Protein AF-A0A1A9VJR0-F1 (afdb_monomer)

Mean predicted aligned error: 15.98 Å

Foldseek 3Di:
DDQLPPLQLAQWFCPAPPDNIDRSNVVSVVVVVVCVVVPHDDDPWDFQAKDADDDPDPAGIWTDTPPDIDGHNFAEAAQAWAQDDPPAPQLVVCRNAQEEQDLPGCLQVQAQFEEEEEAAEQQSLVSQLSSLVGYQAYEYEYLAPHGPYDPVSVVVQVPDPRYHYHHNKDWRHFDFDVVVTFTQWTWIDRPDTDIDGGRHYHYRHAIQQPQVNCVVVWDADPSQAFDDDPPAQDTPDQSYGYAANSRDRDPRDPNRRVVNVVRRVVSNVVSVVVVVPPVVLCVDPVSVVVVVVVDDDDPVRVVVVVVVVVVVVVVVVVVVVVLVVLLVVLVPDAQQQLQCLQQLQDSVLSSVCCVQCPDLVVDPALVVVLVQCQLDWDWDDDPPDIDTHHGRNHGDPVNNVSLLNSLVRNLVPAQVLVQQLVVVCVPPNNVNSSSVSSSVVSNVSSCSRVVVDNDDHDPHDDDDDPPDD

Organism: Glossina austeni (NCBI:txid7395)

pLDDT: mean 89.17, std 10.83, range [34.12, 98.5]

Radius of gyration: 36.42 Å; Cα contacts (8 Å, |Δi|>4): 749; chains: 1; b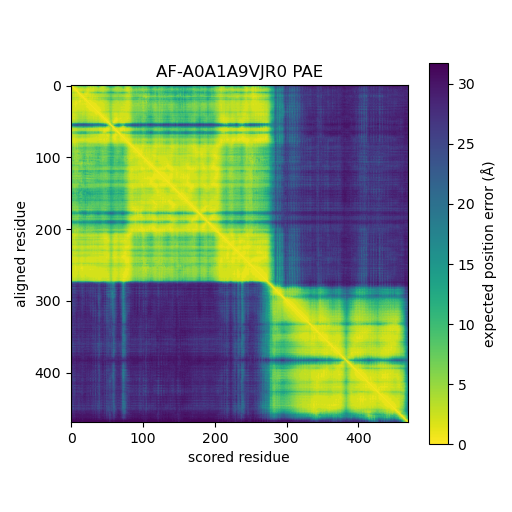ounding box: 78×59×103 Å

Solvent-accessible surface area (backbone atoms only — not comparable to full-atom values): 25922 Å² total; per-residue (Å²): 137,62,91,64,50,80,41,55,72,39,64,78,39,60,83,45,89,94,45,78,61,42,42,22,47,58,55,37,49,54,51,50,53,50,42,44,74,76,67,50,85,85,74,100,75,58,78,63,38,69,46,78,53,76,82,92,56,97,41,44,29,39,38,38,40,85,86,60,74,43,74,33,69,59,46,78,46,64,69,21,51,43,76,44,73,94,80,45,70,45,51,65,72,32,51,71,28,35,32,44,72,45,53,91,76,53,30,74,79,39,56,70,29,38,33,35,31,38,32,41,39,53,62,24,50,53,39,47,56,57,36,54,79,32,24,57,32,31,38,39,33,18,70,42,91,69,69,74,32,55,67,72,57,50,56,56,45,76,70,34,90,44,51,45,78,42,60,42,24,43,79,75,43,55,37,61,48,78,86,73,58,31,35,51,24,33,33,34,32,60,95,59,79,46,80,43,81,21,51,29,39,34,40,28,69,50,66,44,36,61,37,78,59,40,67,89,69,46,52,56,48,98,76,44,31,40,46,52,47,90,97,56,26,46,37,80,35,91,58,36,28,40,17,26,37,22,48,36,89,80,77,73,41,72,60,58,25,52,50,34,42,54,48,28,52,55,55,48,49,54,52,48,59,68,57,73,68,48,79,67,42,70,74,38,72,70,38,38,55,50,60,57,72,76,51,95,68,53,74,67,58,48,56,52,49,52,54,52,51,53,52,51,51,55,51,50,53,51,49,54,54,51,51,51,53,51,46,61,58,35,62,71,53,87,48,32,71,32,42,44,44,36,72,40,37,48,68,70,50,23,34,43,44,49,70,66,61,59,62,62,79,82,42,92,47,47,66,55,51,34,47,48,41,10,67,37,66,34,73,48,71,56,104,88,48,79,46,82,56,62,58,58,64,38,62,52,66,66,46,37,50,47,44,50,53,28,39,62,46,18,36,76,71,28,39,57,52,30,52,52,27,54,56,39,23,78,78,60,36,64,77,54,13,53,50,55,41,31,47,54,50,44,38,52,52,42,53,31,49,71,67,71,35,78,50,77,78,64,95,72,56,79,88,81,73,91,78,87,128

Sequence (469 aa):
MQPGGQLTITTDVENYPGFISIQGPELMAQKKLHAEKVGAKIIDDEIKSVAQLEGSNEYGFKSFSNTNDYYSDAIIIASGAQAKWLGLESEKEFQGYGVSACATCDGAFFRNKVVAVVGGGNTAVEEAIFLTRFAKEVILIHRRDKLRAEKVMQDRLFKNDKIKVMWNHTVEQILGEENPKKVTGIIVKSTEAQELEVDGVFIAIGHAPNTGIFKGFVEMDQQGYIITKPGTTLTSRAGVFAAGDVQDKVYRQAVVAAGTGCMAALDAEKFLESSEIKKEVLTTKSGFERSLGKHDWSYLERVEIEVISSNLEVIRESLKKLEKEIIAFAKQPPGFNNLISIKGIGAISAAIFVATIGDINDFSNPEKLTAYFGVVLRVSQSNQQCTIGRITKRGSKIGRTSLVQCTWIAIRYSPYLKSFYEHVKKKRGSAKAIIATARKFLTTIFYTLKNNWVFKDFTKFEFFTGQQS

Secondary structure (DSSP, 8-state):
--TTGGGGG-SEE-SSTT-SSEEHHHHHHHHHHHHHHTTPPP----EEEEEE--SS-S-SEEEEESS--EEES-EEE---EEE-----HHHHHTBTTTEES-HHHHGGGGTT-EEEEE--SHHHHHHHHHHTTT-SEEEEEESSSS--S-HHHHHHHHT-TTEEEEET-EEEEEEEEETTEEEEEEEEESSSEEEEE-SEEEE-S-EEES-GGGBTTB-B-TTSPBP--TTS-B-SSTTEEE-GGGT-SS---HHHHHHHHHHHHHHHHHHHHHHHT-TTGGGSHHHHHHHHHTS---HHHHHHHHHHHHHHHHHHHHHHHHHHHHHHHHTSSTTHHHHHTSTT--HHHHHHHHHHH--GGG-SSHHHHHHHTT-SEEEEEETTEEEEEEE---S-HHHHHHHHHHHHHHHHH-HHHHHHHHHHHHHH-HHHHHHHHHHHHHHHHHHHHHTT------S----------

Nearest PDB structures (foldseek):
  5uth-assembly1_A  TM=9.578E-01  e=3.878E-31  Mycolicibacterium smegmatis MC2 155
  2a87-assembly1_B  TM=9.539E-01  e=6.051E-31  Mycobacterium tuberculosis
  2q7v-assembly1_B  TM=9.498E-01  e=6.463E-29  Deinococcus radiodurans
  5uwy-assembly1_A-2  TM=9.362E-01  e=1.455E-27  Streptococcus pyogenes
  5mh4-assembly1_A  TM=6.179E-01  e=6.904E-27  Lactococcus cremoris

Structure (mmCIF, N/CA/C/O backbone):
data_AF-A0A1A9VJR0-F1
#
_entry.id   AF-A0A1A9VJR0-F1
#
loop_
_atom_site.group_PDB
_atom_site.id
_atom_site.type_symbol
_atom_site.label_atom_id
_atom_site.label_alt_id
_atom_site.label_comp_id
_atom_site.label_asym_id
_atom_site.label_entity_id
_atom_site.label_seq_id
_atom_site.pdbx_PDB_ins_code
_atom_site.Cartn_x
_atom_site.Cartn_y
_atom_site.Cartn_z
_atom_site.occupancy
_atom_site.B_iso_or_equiv
_atom_site.auth_seq_id
_atom_site.auth_comp_id
_atom_site.auth_asym_id
_atom_site.auth_atom_id
_atom_site.pdbx_PDB_model_num
ATOM 1 N N . MET A 1 1 ? -0.475 13.822 16.208 1.00 59.06 1 MET A N 1
ATOM 2 C CA . MET A 1 1 ? -0.372 12.352 16.067 1.00 59.06 1 MET A CA 1
ATOM 3 C C . MET A 1 1 ? 0.689 11.893 17.057 1.00 59.06 1 MET A C 1
ATOM 5 O O . MET A 1 1 ? 1.699 12.575 17.143 1.00 59.06 1 MET A O 1
ATOM 9 N N . GLN A 1 2 ? 0.444 10.860 17.864 1.00 70.06 2 GLN A N 1
ATOM 10 C CA . GLN A 1 2 ? 1.443 10.370 18.826 1.00 70.06 2 GLN A CA 1
ATOM 11 C C . GLN A 1 2 ? 2.246 9.214 18.203 1.00 70.06 2 GLN A C 1
ATOM 13 O O . GLN A 1 2 ? 1.632 8.351 17.560 1.00 70.06 2 GLN A O 1
ATOM 18 N N . PRO A 1 3 ? 3.585 9.175 18.359 1.00 81.62 3 PRO A N 1
ATOM 19 C CA . PRO A 1 3 ? 4.387 8.012 17.984 1.00 81.62 3 PRO A CA 1
ATOM 20 C C . PRO A 1 3 ? 3.849 6.747 18.663 1.00 81.62 3 PRO A C 1
ATOM 22 O O . PRO A 1 3 ? 3.570 6.767 19.856 1.00 81.62 3 PRO A O 1
ATOM 25 N N . GLY A 1 4 ? 3.675 5.660 17.907 1.00 86.25 4 GLY A N 1
ATOM 26 C CA . GLY A 1 4 ? 3.050 4.419 18.393 1.00 86.25 4 GLY A CA 1
ATOM 27 C C . GLY A 1 4 ? 1.563 4.262 18.040 1.00 86.25 4 GLY A C 1
ATOM 28 O O . GLY A 1 4 ? 1.028 3.162 18.130 1.00 86.25 4 GLY A O 1
ATOM 29 N N . GLY A 1 5 ? 0.895 5.308 17.545 1.00 90.75 5 GLY A N 1
ATOM 30 C CA . GLY A 1 5 ? -0.475 5.197 17.031 1.00 90.75 5 GLY A CA 1
ATOM 31 C C . GLY A 1 5 ? -1.532 4.981 18.121 1.00 90.75 5 GLY A C 1
ATOM 32 O O . GLY A 1 5 ? -1.326 5.328 19.273 1.00 90.75 5 GLY A O 1
ATOM 33 N N . GLN A 1 6 ? -2.700 4.440 17.757 1.00 88.88 6 GLN A N 1
ATOM 34 C CA . GLN A 1 6 ? -3.852 4.365 18.672 1.00 88.88 6 GLN A CA 1
ATOM 35 C C . GLN A 1 6 ? -3.645 3.463 19.896 1.00 88.88 6 GLN A C 1
ATOM 37 O O . GLN A 1 6 ? -4.327 3.639 20.898 1.00 88.88 6 GLN A O 1
ATOM 42 N N . LEU A 1 7 ? -2.727 2.498 19.848 1.00 89.81 7 LEU A N 1
ATOM 43 C CA . LEU A 1 7 ? -2.494 1.625 20.998 1.00 89.81 7 LEU A CA 1
ATOM 44 C C . LEU A 1 7 ? -1.832 2.361 22.172 1.00 89.81 7 LEU A C 1
ATOM 46 O O . LEU A 1 7 ? -1.848 1.857 23.283 1.00 89.81 7 LEU A O 1
ATOM 50 N N . THR A 1 8 ? -1.290 3.568 21.990 1.00 87.94 8 THR A N 1
ATOM 51 C CA . THR A 1 8 ? -0.680 4.309 23.109 1.00 87.94 8 THR A CA 1
ATOM 52 C C . THR A 1 8 ? -1.693 4.849 24.115 1.00 87.94 8 THR A C 1
ATOM 54 O O . THR A 1 8 ? -1.305 5.257 25.204 1.00 87.94 8 THR A O 1
ATOM 57 N N . ILE A 1 9 ? -2.978 4.865 23.762 1.00 82.25 9 ILE A N 1
ATOM 58 C CA . ILE A 1 9 ? -4.063 5.342 24.629 1.00 82.25 9 ILE A CA 1
ATOM 59 C C . ILE A 1 9 ? -4.926 4.200 25.176 1.00 82.25 9 ILE A C 1
ATOM 61 O O . ILE A 1 9 ? -5.888 4.468 25.889 1.00 82.25 9 ILE A O 1
ATOM 65 N N . THR A 1 10 ? -4.614 2.943 24.835 1.00 80.56 10 THR A N 1
ATOM 66 C CA . THR A 1 10 ? -5.308 1.780 25.398 1.00 80.56 10 THR A CA 1
ATOM 67 C C . THR A 1 10 ? -4.522 1.217 26.573 1.00 80.56 10 THR A C 1
ATOM 69 O O . THR A 1 10 ? -3.295 1.104 26.516 1.00 80.56 10 THR A O 1
ATOM 72 N N . THR A 1 11 ? -5.233 0.891 27.646 1.00 76.00 11 THR A N 1
ATOM 73 C CA . THR A 1 11 ? -4.649 0.324 28.858 1.00 76.00 11 THR A CA 1
ATOM 74 C C . THR A 1 11 ? -4.348 -1.152 28.659 1.00 76.00 11 THR A C 1
ATOM 76 O O . THR A 1 11 ? -3.207 -1.533 28.853 1.00 76.00 11 THR A O 1
ATOM 79 N N . ASP A 1 12 ? -5.288 -1.979 28.202 1.00 80.19 12 ASP A N 1
ATOM 80 C CA . ASP A 1 12 ? -5.072 -3.428 28.094 1.00 80.19 12 ASP A CA 1
ATOM 81 C C . ASP A 1 12 ? -5.318 -3.977 26.681 1.00 80.19 12 ASP A C 1
ATOM 83 O O . ASP A 1 12 ? -6.296 -3.634 26.019 1.00 80.19 12 ASP A O 1
ATOM 87 N N . VAL A 1 13 ? -4.414 -4.842 26.214 1.00 87.00 13 VAL A N 1
ATOM 88 C CA . VAL A 1 13 ? -4.474 -5.513 24.911 1.00 87.00 13 VAL A CA 1
ATOM 89 C C . VAL A 1 13 ? -4.378 -7.022 25.113 1.00 87.00 13 VAL A C 1
ATOM 91 O O . VAL A 1 13 ? -3.292 -7.581 25.260 1.00 87.00 13 VAL A O 1
ATOM 94 N N . GLU A 1 14 ? -5.520 -7.702 25.036 1.00 86.94 14 GLU A N 1
ATOM 95 C CA . GLU A 1 14 ? -5.613 -9.164 25.204 1.00 86.94 14 GLU A CA 1
ATOM 96 C C . GLU A 1 14 ? -5.669 -9.933 23.873 1.00 86.94 14 GLU A C 1
ATOM 98 O O . GLU A 1 14 ? -5.556 -11.156 23.823 1.00 86.94 14 GLU A O 1
ATOM 103 N N . ASN A 1 15 ? -5.868 -9.227 22.757 1.00 86.12 15 ASN A N 1
ATOM 104 C CA . ASN A 1 15 ? -6.153 -9.835 21.456 1.00 86.12 15 ASN A CA 1
ATOM 105 C C . ASN A 1 15 ? -4.986 -9.749 20.455 1.00 86.12 15 ASN A C 1
ATOM 107 O O . ASN A 1 15 ? -5.170 -10.024 19.266 1.00 86.12 15 ASN A O 1
ATOM 111 N N . TYR A 1 16 ? -3.784 -9.396 20.921 1.00 91.81 16 TYR A N 1
ATOM 112 C CA . TYR A 1 16 ? -2.563 -9.438 20.120 1.00 91.81 16 TYR A CA 1
ATOM 113 C C . TYR A 1 16 ? -1.807 -10.756 20.376 1.00 91.81 16 TYR A C 1
ATOM 115 O O . TYR A 1 16 ? -1.248 -10.939 21.460 1.00 91.81 16 TYR A O 1
ATOM 123 N N . PRO A 1 17 ? -1.727 -11.677 19.395 1.00 91.88 17 PRO A N 1
ATOM 124 C CA . PRO A 1 17 ? -1.085 -12.973 19.598 1.00 91.88 17 PRO A CA 1
ATOM 125 C C . PRO A 1 17 ? 0.380 -12.858 20.035 1.00 91.88 17 PRO A C 1
ATOM 127 O O . PRO A 1 17 ? 1.146 -12.059 19.491 1.00 91.88 17 PRO A O 1
ATOM 130 N N . GLY A 1 18 ? 0.773 -13.708 20.985 1.00 92.56 18 GLY A N 1
ATOM 131 C CA . GLY A 1 18 ? 2.105 -13.701 21.603 1.00 92.56 18 GLY A CA 1
ATOM 132 C C . GLY A 1 18 ? 2.130 -13.113 23.015 1.00 92.56 18 GLY A C 1
ATOM 133 O O . GLY A 1 18 ? 3.116 -13.307 23.719 1.00 92.56 18 GLY A O 1
ATOM 134 N N . PHE A 1 19 ? 1.039 -12.477 23.449 1.00 91.00 19 PHE A N 1
ATOM 135 C CA . PHE A 1 19 ? 0.832 -12.016 24.820 1.00 91.00 19 PHE A CA 1
ATOM 136 C C . PHE A 1 19 ? -0.526 -12.510 25.318 1.00 91.00 19 PHE A C 1
ATOM 138 O O . PHE A 1 19 ? -1.465 -12.623 24.535 1.00 91.00 19 PHE A O 1
ATOM 145 N N . ILE A 1 20 ? -0.619 -12.838 26.608 1.00 87.00 20 ILE A N 1
ATOM 146 C CA . ILE A 1 20 ? -1.912 -13.127 27.249 1.00 87.00 20 ILE A CA 1
ATOM 147 C C . ILE A 1 20 ? -2.671 -11.806 27.458 1.00 87.00 20 ILE A C 1
ATOM 149 O O . ILE A 1 20 ? -3.850 -11.713 27.151 1.00 87.00 20 ILE A O 1
ATOM 153 N N . SER A 1 21 ? -1.956 -10.791 27.940 1.00 87.81 21 SER A N 1
ATOM 154 C CA . SER A 1 21 ? -2.362 -9.392 28.081 1.00 87.81 21 SER A CA 1
ATOM 155 C C . SER A 1 21 ? -1.076 -8.556 28.068 1.00 87.81 21 SER A C 1
ATOM 157 O O . SER A 1 21 ? -0.012 -9.046 28.470 1.00 87.81 21 SER A O 1
ATOM 159 N N . ILE A 1 22 ? -1.141 -7.334 27.544 1.00 92.50 22 ILE A N 1
ATOM 160 C CA . ILE A 1 22 ? -0.031 -6.376 27.543 1.00 92.50 22 ILE A CA 1
ATOM 161 C C . ILE A 1 22 ? -0.571 -4.948 27.484 1.00 92.50 22 ILE A C 1
ATOM 163 O O . ILE A 1 22 ? -1.572 -4.682 26.819 1.00 92.50 22 ILE A O 1
ATOM 167 N N . GLN A 1 23 ? 0.125 -4.007 28.125 1.00 91.06 23 GLN A N 1
ATOM 168 C CA . GLN A 1 23 ? -0.227 -2.595 28.016 1.00 91.06 23 GLN A CA 1
ATOM 169 C C . GLN A 1 23 ? 0.026 -2.080 26.595 1.00 91.06 23 GLN A C 1
ATOM 171 O O . GLN A 1 23 ? 1.087 -2.320 26.011 1.00 91.06 23 GLN A O 1
ATOM 176 N N . GLY A 1 24 ? -0.917 -1.322 26.036 1.00 90.44 24 GLY A N 1
ATOM 177 C CA . GLY A 1 24 ? -0.808 -0.784 24.677 1.00 90.44 24 GLY A CA 1
ATOM 178 C C . GLY A 1 24 ? 0.486 0.012 24.409 1.00 90.44 24 GLY A C 1
ATOM 179 O O . GLY A 1 24 ? 1.184 -0.280 23.427 1.00 90.44 24 GLY A O 1
ATOM 180 N N . PRO A 1 25 ? 0.887 0.954 25.290 1.00 92.56 25 PRO A N 1
ATOM 181 C CA . PRO A 1 25 ? 2.173 1.647 25.195 1.00 92.56 25 PRO A CA 1
ATOM 182 C C . PRO A 1 25 ? 3.385 0.712 25.229 1.00 92.56 25 PRO A C 1
ATOM 184 O O . PRO A 1 25 ? 4.339 0.914 24.476 1.00 92.56 25 PRO A O 1
ATOM 187 N N . GLU A 1 26 ? 3.349 -0.323 26.071 1.00 94.62 26 GLU A N 1
ATOM 188 C CA . GLU A 1 26 ? 4.440 -1.291 26.201 1.00 94.62 26 GLU A CA 1
ATOM 189 C C . GLU A 1 26 ? 4.598 -2.112 24.919 1.00 94.62 26 GLU A C 1
ATOM 191 O O . GLU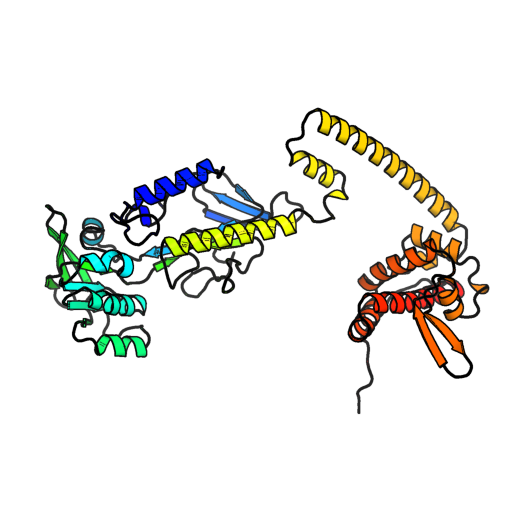 A 1 26 ? 5.706 -2.241 24.393 1.00 94.62 26 GLU A O 1
ATOM 196 N N . LEU A 1 27 ? 3.486 -2.591 24.355 1.00 94.62 27 LEU A N 1
ATOM 197 C CA . LEU A 1 27 ? 3.482 -3.303 23.081 1.00 94.62 27 LEU A CA 1
ATOM 198 C C . LEU A 1 27 ? 4.123 -2.453 21.975 1.00 94.62 27 LEU A C 1
ATOM 200 O O . LEU A 1 27 ? 4.995 -2.939 21.250 1.00 94.62 27 LEU A O 1
ATOM 204 N N . MET A 1 28 ? 3.744 -1.176 21.859 1.00 95.62 28 MET A N 1
ATOM 205 C CA . MET A 1 28 ? 4.296 -0.280 20.837 1.00 95.62 28 MET A CA 1
ATOM 206 C C . MET A 1 28 ? 5.770 0.059 21.070 1.00 95.62 28 MET A C 1
ATOM 208 O O . MET A 1 28 ? 6.531 0.123 20.100 1.00 95.62 28 MET A O 1
ATOM 212 N N . ALA A 1 29 ? 6.200 0.202 22.326 1.00 94.44 29 ALA A N 1
ATOM 213 C CA . ALA A 1 29 ? 7.608 0.375 22.670 1.00 94.44 29 ALA A CA 1
ATOM 214 C C . ALA A 1 29 ? 8.445 -0.844 22.246 1.00 94.44 29 ALA A C 1
ATOM 216 O O . ALA A 1 29 ? 9.493 -0.684 21.618 1.00 94.44 29 ALA A O 1
ATOM 217 N N . GLN A 1 30 ? 7.950 -2.065 22.485 1.00 95.50 30 GLN A N 1
ATOM 218 C CA . GLN A 1 30 ? 8.616 -3.289 22.030 1.00 95.50 30 GLN A CA 1
ATOM 219 C C . GLN A 1 30 ? 8.702 -3.367 20.495 1.00 95.50 30 GLN A C 1
ATOM 221 O O . GLN A 1 30 ? 9.726 -3.792 19.957 1.00 95.50 30 GLN A O 1
ATOM 226 N N . LYS A 1 31 ? 7.664 -2.930 19.761 1.00 95.12 31 LYS A N 1
ATOM 227 C CA . LYS A 1 31 ? 7.712 -2.870 18.285 1.00 95.12 31 LYS A CA 1
ATOM 228 C C . LYS A 1 31 ? 8.713 -1.839 17.774 1.00 95.12 31 LYS A C 1
ATOM 230 O O . LYS A 1 31 ? 9.456 -2.157 16.847 1.00 95.12 31 LYS A O 1
ATOM 235 N N . LYS A 1 32 ? 8.761 -0.650 18.387 1.00 94.81 32 LYS A N 1
ATOM 236 C CA . LYS A 1 32 ? 9.750 0.391 18.071 1.00 94.81 32 LYS A CA 1
ATOM 237 C C . LYS A 1 32 ? 11.170 -0.162 18.212 1.00 94.81 32 LYS A C 1
ATOM 239 O O . LYS A 1 32 ? 11.944 -0.122 17.261 1.00 94.81 32 LYS A O 1
ATOM 244 N N . LEU A 1 33 ? 11.457 -0.772 19.361 1.00 95.81 33 LEU A N 1
ATOM 245 C CA . LEU A 1 33 ? 12.774 -1.318 19.677 1.00 95.81 33 LEU A CA 1
ATOM 246 C C . LEU A 1 33 ? 13.167 -2.477 18.749 1.00 95.81 33 LEU A C 1
ATOM 248 O O . LEU A 1 33 ? 14.323 -2.586 18.343 1.00 95.81 33 LEU A O 1
ATOM 252 N N . HIS A 1 34 ? 12.212 -3.329 18.364 1.00 95.88 34 HIS A N 1
ATOM 253 C CA . HIS A 1 34 ? 12.463 -4.370 17.368 1.00 95.88 34 HIS A CA 1
ATOM 254 C C . HIS A 1 34 ? 12.831 -3.768 16.004 1.00 95.88 34 HIS A C 1
ATOM 256 O O . HIS A 1 34 ? 13.827 -4.189 15.420 1.00 95.88 34 HIS A O 1
ATOM 262 N N . ALA A 1 35 ? 12.075 -2.777 15.520 1.00 95.62 35 ALA A N 1
ATOM 263 C CA . ALA A 1 35 ? 12.353 -2.118 14.245 1.00 95.62 35 ALA A CA 1
ATOM 264 C C . ALA A 1 35 ? 13.757 -1.485 14.226 1.00 95.62 35 ALA A C 1
ATOM 266 O O . ALA A 1 35 ? 14.517 -1.700 13.282 1.00 95.62 35 ALA A O 1
ATOM 267 N N . GLU A 1 36 ? 14.138 -0.784 15.296 1.00 95.00 36 GLU A N 1
ATOM 268 C CA . GLU A 1 36 ? 15.477 -0.198 15.446 1.00 95.00 36 GLU A CA 1
ATOM 269 C C . GLU A 1 36 ? 16.574 -1.275 15.455 1.00 95.00 36 GLU A C 1
ATOM 271 O O . GLU A 1 36 ? 17.587 -1.139 14.770 1.00 95.00 36 GLU A O 1
ATOM 276 N N . LYS A 1 37 ? 16.356 -2.393 16.162 1.00 96.00 37 LYS A N 1
ATOM 277 C CA . LYS A 1 37 ? 17.324 -3.500 16.249 1.00 96.00 37 LYS A CA 1
ATOM 278 C C . LYS A 1 37 ? 17.607 -4.166 14.900 1.00 96.00 37 LYS A C 1
ATOM 280 O O . LYS A 1 37 ? 18.719 -4.644 14.690 1.00 96.00 37 LYS A O 1
ATOM 285 N N . VAL A 1 38 ? 16.627 -4.209 13.997 1.00 94.06 38 VAL A N 1
ATOM 286 C CA . VAL A 1 38 ? 16.804 -4.749 12.636 1.00 94.06 38 VAL A CA 1
ATOM 287 C C . VAL A 1 38 ? 17.278 -3.694 11.629 1.00 94.06 38 VAL A C 1
ATOM 289 O O . VAL A 1 38 ? 17.358 -3.981 10.439 1.00 94.06 38 VAL A O 1
ATOM 292 N N . GLY A 1 39 ? 17.624 -2.489 12.098 1.00 93.62 39 GLY A N 1
ATOM 293 C CA . GLY A 1 39 ? 18.255 -1.440 11.297 1.00 93.62 39 GLY A CA 1
ATOM 294 C C . GLY A 1 39 ? 17.307 -0.374 10.747 1.00 93.62 39 GLY A C 1
ATOM 295 O O . GLY A 1 39 ? 17.748 0.474 9.971 1.00 93.62 39 GLY A O 1
ATOM 296 N N . ALA A 1 40 ? 16.023 -0.365 11.126 1.00 95.94 40 ALA A N 1
ATOM 297 C CA . ALA A 1 40 ? 15.119 0.705 10.715 1.00 95.94 40 ALA A CA 1
ATOM 298 C C . ALA A 1 40 ? 15.484 2.022 11.420 1.00 95.94 40 ALA A C 1
ATOM 300 O O . ALA A 1 40 ? 15.595 2.082 12.645 1.00 95.94 40 ALA A O 1
ATOM 301 N N . LYS A 1 41 ? 15.624 3.104 10.648 1.00 95.38 41 LYS A N 1
ATOM 302 C CA . LYS A 1 41 ? 15.836 4.452 11.186 1.00 95.38 41 LYS A CA 1
ATOM 303 C C . LYS A 1 41 ? 14.491 5.113 11.472 1.00 95.38 41 LYS A C 1
ATOM 305 O O . LYS A 1 41 ? 13.727 5.378 10.547 1.00 95.38 41 LYS A O 1
ATOM 310 N N . ILE A 1 42 ? 14.225 5.415 12.739 1.00 93.62 42 ILE A N 1
ATOM 311 C CA . ILE A 1 42 ? 13.011 6.120 13.161 1.00 93.62 42 ILE A CA 1
ATOM 312 C C . ILE A 1 42 ? 13.329 7.604 13.306 1.00 93.62 42 ILE A C 1
ATOM 314 O O . ILE A 1 42 ? 14.324 7.976 13.924 1.00 93.62 42 ILE A O 1
ATOM 318 N N . ILE A 1 43 ? 12.500 8.443 12.692 1.00 93.00 43 ILE A N 1
ATOM 319 C CA . ILE A 1 43 ? 12.650 9.895 12.710 1.00 93.00 43 ILE A CA 1
ATOM 320 C C . ILE A 1 43 ? 11.353 10.482 13.251 1.00 93.00 43 ILE A C 1
ATOM 322 O O . ILE A 1 43 ? 10.285 10.257 12.680 1.00 93.00 43 ILE A O 1
ATOM 326 N N . ASP A 1 44 ? 11.457 11.217 14.354 1.00 91.50 44 ASP A N 1
ATOM 327 C CA . ASP A 1 44 ? 10.328 11.924 14.950 1.00 91.50 44 ASP A CA 1
ATOM 328 C C . ASP A 1 44 ? 10.063 13.212 14.154 1.00 91.50 44 ASP A C 1
ATOM 330 O O . ASP A 1 44 ? 10.590 14.279 14.460 1.00 91.50 44 ASP A O 1
ATOM 334 N N . ASP A 1 45 ? 9.268 13.093 13.090 1.00 91.69 45 ASP A N 1
ATOM 335 C CA . ASP A 1 45 ? 8.822 14.210 12.252 1.00 91.69 45 ASP A CA 1
ATOM 336 C C . ASP A 1 45 ? 7.409 13.951 11.698 1.00 91.69 45 ASP A C 1
ATOM 338 O O . ASP A 1 45 ? 6.893 12.831 11.726 1.00 91.69 45 ASP A O 1
ATOM 342 N N . GLU A 1 46 ? 6.761 14.995 11.189 1.00 92.00 46 GLU A N 1
ATOM 343 C CA . GLU A 1 46 ? 5.419 14.951 10.625 1.00 92.00 46 GLU A CA 1
ATOM 344 C C . GLU A 1 46 ? 5.436 15.348 9.144 1.00 92.00 46 GLU A C 1
ATOM 346 O O . GLU A 1 46 ? 5.730 16.489 8.782 1.00 92.00 46 GLU A O 1
ATOM 351 N N . ILE A 1 47 ? 5.057 14.408 8.276 1.00 95.06 47 ILE A N 1
ATOM 352 C CA . ILE A 1 47 ? 4.926 14.656 6.837 1.00 95.06 47 ILE A CA 1
ATOM 353 C C . ILE A 1 47 ? 3.649 15.458 6.554 1.00 95.06 47 ILE A C 1
ATOM 355 O O . ILE A 1 47 ? 2.555 15.085 6.977 1.00 95.06 47 ILE A O 1
ATOM 359 N N . LYS A 1 48 ? 3.783 16.553 5.800 1.00 94.19 48 LYS A N 1
ATOM 360 C CA . LYS A 1 48 ? 2.694 17.472 5.426 1.00 94.19 48 LYS A CA 1
ATOM 361 C C . LYS A 1 48 ? 2.172 17.251 4.016 1.00 94.19 48 LYS A C 1
ATOM 363 O O . LYS A 1 48 ? 0.994 17.480 3.760 1.00 94.19 48 LYS A O 1
ATOM 368 N N . SER A 1 49 ? 3.031 16.824 3.099 1.00 94.56 49 SER A N 1
ATOM 369 C CA . SER A 1 49 ? 2.631 16.472 1.737 1.00 94.56 49 SER A CA 1
ATOM 370 C C . SER A 1 49 ? 3.666 15.567 1.083 1.00 94.56 49 SER A C 1
ATOM 372 O O . SER A 1 49 ? 4.795 15.448 1.558 1.00 94.56 49 SER A O 1
ATOM 374 N N . VAL A 1 50 ? 3.276 14.925 -0.012 1.00 95.75 50 VAL A N 1
ATOM 375 C CA . VAL A 1 50 ? 4.154 14.073 -0.815 1.00 95.75 50 VAL A CA 1
ATOM 376 C C . VAL A 1 50 ? 4.015 14.438 -2.287 1.00 95.75 50 VAL A C 1
ATOM 378 O O . VAL A 1 50 ? 2.925 14.766 -2.756 1.00 95.75 50 VAL A O 1
ATOM 381 N N . ALA A 1 51 ? 5.119 14.375 -3.021 1.00 93.19 51 ALA A N 1
ATOM 382 C CA . ALA A 1 51 ? 5.158 14.601 -4.456 1.00 93.19 51 ALA A CA 1
ATOM 383 C C . ALA A 1 51 ? 5.929 13.485 -5.157 1.00 93.19 51 ALA A C 1
ATOM 385 O O . ALA A 1 51 ? 6.907 12.947 -4.635 1.00 93.19 51 ALA A O 1
ATOM 386 N N . GLN A 1 52 ? 5.491 13.164 -6.372 1.00 91.00 52 GLN A N 1
ATOM 387 C CA . GLN A 1 52 ? 6.266 12.332 -7.279 1.00 91.00 52 GLN A CA 1
ATOM 388 C C . GLN A 1 52 ? 7.273 13.210 -8.015 1.00 91.00 52 GLN A C 1
ATOM 390 O O . GLN A 1 52 ? 6.935 14.297 -8.482 1.00 91.00 52 GLN A O 1
ATOM 395 N N . LEU A 1 53 ? 8.503 12.726 -8.117 1.00 84.75 53 LEU A N 1
ATOM 396 C CA . LEU A 1 53 ? 9.560 13.378 -8.868 1.00 84.75 53 LEU A CA 1
ATOM 397 C C . LEU A 1 53 ? 9.599 12.795 -10.288 1.00 84.75 53 LEU A C 1
ATOM 399 O O . LEU A 1 53 ? 9.538 11.582 -10.475 1.00 84.75 53 LEU A O 1
ATOM 403 N N . GLU A 1 54 ? 9.694 13.655 -11.303 1.00 76.06 54 GLU A N 1
ATOM 404 C CA . GLU A 1 54 ? 9.764 13.248 -12.715 1.00 76.06 54 GLU A CA 1
ATOM 405 C C . GLU A 1 54 ? 11.190 13.386 -13.279 1.00 76.06 54 GLU A C 1
ATOM 407 O O . GLU A 1 54 ? 11.952 14.251 -12.855 1.00 76.06 54 GLU A O 1
ATOM 412 N N . GLY A 1 55 ? 11.553 12.570 -14.276 1.00 61.41 55 GLY A N 1
ATOM 413 C CA . GLY A 1 55 ? 12.824 12.690 -15.006 1.00 61.41 55 GLY A CA 1
ATOM 414 C C . GLY A 1 55 ? 13.978 11.852 -14.439 1.00 61.41 55 GLY A C 1
ATOM 415 O O . GLY A 1 55 ? 13.766 10.788 -13.868 1.00 61.41 55 GLY A O 1
ATOM 416 N N . SER A 1 56 ? 15.222 12.302 -14.641 1.00 51.66 56 SER A N 1
ATOM 417 C CA . SER A 1 56 ? 16.454 11.608 -14.215 1.00 51.66 56 SER A CA 1
ATOM 418 C C . SER A 1 56 ? 16.826 11.855 -12.745 1.00 51.66 56 SER A C 1
ATOM 420 O O . SER A 1 56 ? 18.015 11.898 -12.415 1.00 51.66 56 SER A O 1
ATOM 422 N N . ASN A 1 57 ? 15.830 12.080 -11.888 1.00 55.56 57 ASN A N 1
ATOM 423 C CA . ASN A 1 57 ? 16.047 12.337 -10.468 1.00 55.56 57 ASN A CA 1
ATOM 424 C C . ASN A 1 57 ? 16.600 11.092 -9.764 1.00 55.56 57 ASN A C 1
ATOM 426 O O . ASN A 1 57 ? 16.412 9.964 -10.217 1.00 55.56 57 ASN A O 1
ATOM 430 N N . GLU A 1 58 ? 17.341 11.322 -8.682 1.00 64.19 58 GLU A N 1
ATOM 431 C CA . GLU A 1 58 ? 17.958 10.263 -7.875 1.00 64.19 58 GLU A CA 1
ATOM 432 C C . GLU A 1 58 ? 16.915 9.379 -7.180 1.00 64.19 58 GLU A C 1
ATOM 434 O O . GLU A 1 58 ? 17.160 8.188 -7.028 1.00 64.19 58 GLU A O 1
ATOM 439 N N . TYR A 1 59 ? 15.751 9.954 -6.854 1.00 75.94 59 TYR A N 1
ATOM 440 C CA . TYR A 1 59 ? 14.653 9.318 -6.125 1.00 75.94 59 TYR A CA 1
ATOM 441 C C . TYR A 1 59 ? 13.320 9.464 -6.866 1.00 75.94 59 TYR A C 1
ATOM 443 O O . TYR A 1 59 ? 13.102 10.444 -7.587 1.00 75.94 59 TYR A O 1
ATOM 451 N N . GLY A 1 60 ? 12.404 8.518 -6.645 1.00 85.06 60 GLY A N 1
ATOM 452 C CA . GLY A 1 60 ? 11.046 8.546 -7.208 1.00 85.06 60 GLY A CA 1
ATOM 453 C C . GLY A 1 60 ? 10.088 9.537 -6.534 1.00 85.06 60 GLY A C 1
ATOM 454 O O . GLY A 1 60 ? 9.159 10.039 -7.175 1.00 85.06 60 GLY A O 1
ATOM 455 N N . PHE A 1 61 ? 10.310 9.849 -5.257 1.00 92.81 61 PHE A N 1
ATOM 456 C CA . PHE A 1 61 ? 9.394 10.639 -4.440 1.00 92.81 61 PHE A CA 1
ATOM 457 C C . PHE A 1 61 ? 10.114 11.615 -3.515 1.00 92.81 61 PHE A C 1
ATOM 459 O O . PHE A 1 61 ? 11.264 11.412 -3.121 1.00 92.81 61 PHE A O 1
ATOM 466 N N . LYS A 1 62 ? 9.379 12.663 -3.137 1.00 94.56 62 LYS A N 1
ATOM 467 C CA . LYS A 1 62 ? 9.751 13.632 -2.111 1.00 94.56 62 LYS A CA 1
ATOM 468 C C . LYS A 1 62 ? 8.618 13.777 -1.097 1.00 94.56 62 LYS A C 1
ATOM 470 O O . LYS A 1 62 ? 7.472 14.002 -1.485 1.00 94.56 62 LYS A O 1
ATOM 475 N N . SER A 1 63 ? 8.946 13.688 0.184 1.00 95.94 63 SER A N 1
ATOM 476 C CA . SER A 1 63 ? 8.032 13.889 1.309 1.00 95.94 63 SER A CA 1
ATOM 477 C C . SER A 1 63 ? 8.412 15.172 2.037 1.00 95.94 63 SER A C 1
ATOM 479 O O . SER A 1 63 ? 9.518 15.278 2.562 1.00 95.94 63 SER A O 1
ATOM 481 N N . PHE A 1 64 ? 7.502 16.140 2.057 1.00 94.69 64 PHE A N 1
ATOM 482 C CA . PHE A 1 64 ? 7.705 17.430 2.709 1.00 94.69 64 PHE A CA 1
ATOM 483 C C . PHE A 1 64 ? 7.303 17.338 4.176 1.00 94.69 64 PHE A C 1
ATOM 485 O O . PHE A 1 64 ? 6.196 16.877 4.476 1.00 94.69 64 PHE A O 1
ATOM 492 N N . SER A 1 65 ? 8.164 17.798 5.076 1.00 93.00 65 SER A N 1
ATOM 493 C CA . SER A 1 65 ? 7.914 17.798 6.520 1.00 93.00 65 SER A CA 1
ATOM 494 C C . SER A 1 65 ? 8.111 19.189 7.130 1.00 93.00 65 SER A C 1
ATOM 496 O O . SER A 1 65 ? 8.374 20.160 6.421 1.00 93.00 65 SER A O 1
ATOM 498 N N . ASN A 1 66 ? 7.955 19.298 8.452 1.00 81.69 66 ASN A N 1
ATOM 499 C CA . ASN A 1 66 ? 8.241 20.537 9.172 1.00 81.69 66 ASN A CA 1
ATOM 500 C C . ASN A 1 66 ? 9.745 20.786 9.358 1.00 81.69 66 ASN A C 1
ATOM 502 O O . ASN A 1 66 ? 10.144 21.942 9.486 1.00 81.69 66 ASN A O 1
ATOM 506 N N . THR A 1 67 ? 10.561 19.727 9.441 1.00 87.06 67 THR A N 1
ATOM 507 C CA . THR A 1 67 ? 11.991 19.859 9.762 1.00 87.06 67 THR A CA 1
ATOM 508 C C . THR A 1 67 ? 12.889 19.698 8.544 1.00 87.06 67 THR A C 1
ATOM 510 O O . THR A 1 67 ? 13.737 20.553 8.305 1.00 87.06 67 THR A O 1
ATOM 513 N N . ASN A 1 68 ? 12.718 18.627 7.768 1.00 88.56 68 ASN A N 1
ATOM 514 C CA . ASN A 1 68 ? 13.567 18.287 6.634 1.00 88.56 68 ASN A CA 1
ATOM 515 C C . ASN A 1 68 ? 12.765 17.550 5.566 1.00 88.56 68 ASN A C 1
ATOM 517 O O . ASN A 1 68 ? 12.038 16.608 5.857 1.00 88.56 68 ASN A O 1
ATOM 521 N N . ASP A 1 69 ? 12.978 17.899 4.303 1.00 91.56 69 ASP A N 1
ATOM 522 C CA . ASP A 1 69 ? 12.396 17.121 3.217 1.00 91.56 69 ASP A CA 1
ATOM 523 C C . ASP A 1 69 ? 13.110 15.768 3.066 1.00 91.56 69 ASP A C 1
ATOM 525 O O . ASP A 1 69 ? 14.341 15.692 3.053 1.00 91.56 69 ASP A O 1
ATOM 529 N N . TYR A 1 70 ? 12.329 14.707 2.879 1.00 92.94 70 TYR A N 1
ATOM 530 C CA . TYR A 1 70 ? 12.827 13.346 2.689 1.00 92.94 70 TYR A CA 1
ATOM 531 C C . TYR A 1 70 ? 12.650 12.892 1.246 1.00 92.94 70 TYR A C 1
ATOM 533 O O . TYR A 1 70 ? 11.669 13.243 0.590 1.00 92.94 70 TYR A O 1
ATOM 541 N N . TYR A 1 71 ? 13.570 12.062 0.766 1.00 91.69 71 TYR A N 1
ATOM 542 C CA . TYR A 1 71 ? 13.537 11.500 -0.580 1.00 91.69 71 TYR A CA 1
ATOM 543 C C . TYR A 1 71 ? 13.511 9.975 -0.509 1.00 91.69 71 TYR A C 1
ATOM 545 O O . TYR A 1 71 ? 14.179 9.386 0.342 1.00 91.69 71 TYR A O 1
ATOM 553 N N . SER A 1 72 ? 12.714 9.336 -1.366 1.00 92.25 72 SER A N 1
ATOM 554 C CA . SER A 1 72 ? 12.584 7.877 -1.374 1.00 92.25 72 SER A CA 1
ATOM 555 C C . SER A 1 72 ? 12.204 7.318 -2.744 1.00 92.25 72 SER A C 1
ATOM 557 O O . SER A 1 72 ? 11.599 7.999 -3.571 1.00 92.25 72 SER A O 1
ATOM 559 N N . ASP A 1 73 ? 12.539 6.050 -2.982 1.00 91.00 73 ASP A N 1
ATOM 560 C CA . ASP A 1 73 ? 12.140 5.314 -4.192 1.00 91.00 73 ASP A CA 1
ATOM 561 C C . ASP A 1 73 ? 10.777 4.628 -4.056 1.00 91.00 73 ASP A C 1
ATOM 563 O O . ASP A 1 73 ? 10.110 4.354 -5.052 1.00 91.00 73 ASP A O 1
ATOM 567 N N . ALA A 1 74 ? 10.345 4.384 -2.819 1.00 94.94 74 ALA A N 1
ATOM 568 C CA . ALA A 1 74 ? 9.046 3.823 -2.479 1.00 94.94 74 ALA A CA 1
ATOM 569 C C . ALA A 1 74 ? 8.476 4.500 -1.222 1.00 94.94 74 ALA A C 1
ATOM 571 O O . ALA A 1 74 ? 9.221 5.031 -0.392 1.00 94.94 74 ALA A O 1
ATOM 572 N N . ILE A 1 75 ? 7.149 4.485 -1.078 1.00 97.69 75 ILE A N 1
ATOM 573 C CA . ILE A 1 75 ? 6.433 5.004 0.097 1.00 97.69 75 ILE A CA 1
ATOM 574 C C . ILE A 1 75 ? 5.449 3.944 0.593 1.00 97.69 75 ILE A C 1
ATOM 576 O O . ILE A 1 75 ? 4.594 3.492 -0.164 1.00 97.69 75 ILE A O 1
ATOM 580 N N . ILE A 1 76 ? 5.514 3.607 1.883 1.00 98.50 76 ILE A N 1
ATOM 581 C CA . ILE A 1 76 ? 4.469 2.844 2.575 1.00 98.50 76 ILE A CA 1
ATOM 582 C C . ILE A 1 76 ? 3.674 3.813 3.452 1.00 98.50 76 ILE A C 1
ATOM 584 O O . ILE A 1 76 ? 4.198 4.393 4.400 1.00 98.50 76 ILE A O 1
ATOM 588 N N . ILE A 1 77 ? 2.392 3.982 3.141 1.00 98.19 77 ILE A N 1
ATOM 589 C CA . ILE A 1 77 ? 1.462 4.797 3.915 1.00 98.19 77 ILE A CA 1
ATOM 590 C C . ILE A 1 77 ? 0.852 3.922 5.012 1.00 98.19 77 ILE A C 1
ATOM 592 O O . ILE A 1 77 ? 0.020 3.060 4.740 1.00 98.19 77 ILE A O 1
ATOM 596 N N . ALA A 1 78 ? 1.247 4.169 6.259 1.00 97.38 78 ALA A N 1
ATOM 597 C CA . ALA A 1 78 ? 0.726 3.490 7.448 1.00 97.38 78 ALA A CA 1
ATOM 598 C C . ALA A 1 78 ? 0.213 4.498 8.494 1.00 97.38 78 ALA A C 1
ATOM 600 O O . ALA A 1 78 ? 0.391 4.324 9.696 1.00 97.38 78 ALA A O 1
ATOM 601 N N . SER A 1 79 ? -0.415 5.590 8.039 1.00 95.81 79 SER A N 1
ATOM 602 C CA . SER A 1 79 ? -0.863 6.686 8.912 1.00 95.81 79 SER A CA 1
ATOM 603 C C . SER A 1 79 ? -2.073 6.334 9.790 1.00 95.81 79 SER A C 1
ATOM 605 O O . SER A 1 79 ? -2.432 7.107 10.679 1.00 95.81 79 SER A O 1
ATOM 607 N N . GLY A 1 80 ? -2.686 5.168 9.578 1.00 94.62 80 GLY A N 1
ATOM 608 C CA . GLY A 1 80 ? -3.824 4.664 10.342 1.00 94.62 80 GLY A CA 1
ATOM 609 C C . GLY A 1 80 ? -5.115 5.464 10.143 1.00 94.62 80 GLY A C 1
ATOM 610 O O . GLY A 1 80 ? -5.242 6.303 9.249 1.00 94.62 80 GLY A O 1
ATOM 611 N N . ALA A 1 81 ? -6.083 5.199 11.011 1.00 92.44 81 ALA A N 1
ATOM 612 C CA . ALA A 1 81 ? -7.297 5.989 11.168 1.00 92.44 81 ALA A CA 1
ATOM 613 C C . ALA A 1 81 ? -7.410 6.468 12.618 1.00 92.44 81 ALA A C 1
ATOM 615 O O . ALA A 1 81 ? -6.623 6.055 13.463 1.00 92.44 81 ALA A O 1
ATOM 616 N N . GLN A 1 82 ? -8.356 7.350 12.920 1.00 88.69 82 GLN A N 1
ATOM 617 C CA . GLN A 1 82 ? -8.721 7.761 14.277 1.00 88.69 82 GLN A CA 1
ATOM 618 C C . GLN A 1 82 ? -10.212 7.537 14.494 1.00 88.69 82 GLN A C 1
ATOM 620 O O . GLN A 1 82 ? -11.022 7.854 13.617 1.00 88.69 82 GLN A O 1
ATOM 625 N N . ALA A 1 83 ? -10.585 6.991 15.650 1.00 86.88 83 ALA A N 1
ATOM 626 C CA . ALA A 1 83 ? -11.982 6.961 16.058 1.00 86.88 83 ALA A CA 1
ATOM 627 C C . ALA A 1 83 ? -12.521 8.394 16.170 1.00 86.88 83 ALA A C 1
ATOM 629 O O . ALA A 1 83 ? -11.821 9.307 16.615 1.00 86.88 83 ALA A O 1
ATOM 630 N N . LYS A 1 84 ? -13.763 8.598 15.730 1.00 89.94 84 LYS A N 1
ATOM 631 C CA . LYS A 1 84 ? -14.462 9.863 15.950 1.00 89.94 84 LYS A CA 1
ATOM 632 C C . LYS A 1 84 ? -15.074 9.834 17.345 1.00 89.94 84 LYS A C 1
ATOM 634 O O . LYS A 1 84 ? -15.764 8.878 17.681 1.00 89.94 84 LYS A O 1
ATOM 639 N N . TRP A 1 85 ? -14.854 10.902 18.096 1.00 91.44 85 TRP A N 1
ATOM 640 C CA . TRP A 1 85 ? -15.376 11.105 19.446 1.00 91.44 85 TRP A CA 1
ATOM 641 C C . TRP A 1 85 ? -16.472 12.177 19.440 1.00 91.44 85 TRP A C 1
ATOM 643 O O . TRP A 1 85 ? -16.581 12.946 18.477 1.00 91.44 85 TRP A O 1
ATOM 653 N N . LEU A 1 86 ? -17.299 12.220 20.484 1.00 92.69 86 LEU A N 1
ATOM 654 C CA . LEU A 1 86 ? -18.347 13.231 20.643 1.00 92.69 86 LEU A CA 1
ATOM 655 C C . LEU A 1 86 ? -17.765 14.619 20.947 1.00 92.69 86 LEU A C 1
ATOM 657 O O . LEU A 1 86 ? -18.379 15.624 20.593 1.00 92.69 86 LEU A O 1
ATOM 661 N N . GLY A 1 87 ? -16.571 14.667 21.542 1.00 92.62 87 GLY A N 1
ATOM 662 C CA . GLY A 1 87 ? -15.881 15.894 21.931 1.00 92.62 87 GLY A CA 1
ATOM 663 C C . GLY A 1 87 ? -16.281 16.396 23.318 1.00 92.62 87 GLY A C 1
ATOM 664 O O . GLY A 1 87 ? -16.142 17.588 23.583 1.00 92.62 87 GLY A O 1
ATOM 665 N N . LEU A 1 88 ? -16.791 15.516 24.184 1.00 93.44 88 LEU A N 1
ATOM 666 C CA . LEU A 1 88 ? -17.192 15.875 25.546 1.00 93.44 88 LEU A CA 1
ATOM 667 C C . LEU A 1 88 ? -15.976 15.843 26.478 1.00 93.44 88 LEU A C 1
ATOM 669 O O . LEU A 1 88 ? -15.087 15.007 26.327 1.00 93.44 88 LEU A O 1
ATOM 673 N N . GLU A 1 89 ? -15.938 16.719 27.481 1.00 93.56 89 GLU A N 1
ATOM 674 C CA . GLU A 1 89 ? -14.825 16.697 28.440 1.00 93.56 89 GLU A CA 1
ATOM 675 C C . GLU A 1 89 ? -14.878 15.449 29.333 1.00 93.56 89 GLU A C 1
ATOM 677 O O . GLU A 1 89 ? -13.870 14.770 29.511 1.00 93.56 89 GLU A O 1
ATOM 682 N N . SER A 1 90 ? -16.084 15.059 29.758 1.00 93.56 90 SER A N 1
ATOM 683 C CA . SER A 1 90 ? -16.328 13.807 30.488 1.00 93.56 90 SER A CA 1
ATOM 684 C C . SER A 1 90 ? -15.997 12.550 29.667 1.00 93.56 90 SER A C 1
ATOM 686 O O . SER A 1 90 ? -15.609 11.528 30.223 1.00 93.56 90 SER A O 1
ATOM 688 N N . GLU A 1 91 ? -16.085 12.613 28.334 1.00 92.50 91 GLU A N 1
ATOM 689 C CA . GLU A 1 91 ? -15.673 11.510 27.451 1.00 92.50 91 GLU A CA 1
ATOM 690 C C . GLU A 1 91 ? -14.162 11.281 27.506 1.00 92.50 91 GLU A C 1
ATOM 692 O O . GLU A 1 91 ? -13.733 10.135 27.613 1.00 92.50 91 GLU A O 1
ATOM 697 N N . LYS A 1 92 ? -13.356 12.351 27.502 1.00 90.81 92 LYS A N 1
ATOM 698 C CA . LYS A 1 92 ? -11.898 12.241 27.672 1.00 90.81 92 LYS A CA 1
ATOM 699 C C . LYS A 1 92 ? -11.530 11.764 29.069 1.00 90.81 92 LYS A C 1
ATOM 701 O O . LYS A 1 92 ? -10.601 10.980 29.230 1.00 90.81 92 LYS A O 1
ATOM 706 N N . GLU A 1 93 ? -12.247 12.254 30.075 1.00 91.31 93 GLU A N 1
ATOM 707 C CA . GLU A 1 93 ? -11.978 11.954 31.475 1.00 91.31 93 GLU A CA 1
ATOM 708 C C . GLU A 1 93 ? -12.092 10.453 31.779 1.00 91.31 93 GLU A C 1
ATOM 710 O O . GLU A 1 93 ? -11.214 9.897 32.443 1.00 91.31 93 GLU A O 1
ATOM 715 N N . PHE A 1 94 ? -13.137 9.794 31.269 1.00 91.88 94 PHE A N 1
ATOM 716 C CA . PHE A 1 94 ? -13.415 8.371 31.505 1.00 91.88 94 PHE A CA 1
ATOM 717 C C . PHE A 1 94 ? -12.933 7.441 30.378 1.00 91.88 94 PHE A C 1
ATOM 719 O O . PHE A 1 94 ? -13.248 6.245 30.376 1.00 91.88 94 PHE A O 1
ATOM 726 N N . GLN A 1 95 ? -12.155 7.954 29.422 1.00 90.31 95 GLN A N 1
ATOM 727 C CA . GLN A 1 95 ? -11.585 7.160 28.336 1.00 90.31 95 GLN A CA 1
ATOM 728 C C . GLN A 1 95 ? -10.666 6.056 28.884 1.00 90.31 95 GLN A C 1
ATOM 730 O O . GLN A 1 95 ? -9.732 6.332 29.632 1.00 90.31 95 GLN A O 1
ATOM 735 N N . GLY A 1 96 ? -10.947 4.796 28.528 1.00 85.69 96 GLY A N 1
ATOM 736 C CA . GLY A 1 96 ? -10.247 3.621 29.072 1.00 85.69 96 GLY A CA 1
ATOM 737 C C . GLY A 1 96 ? -10.735 3.160 30.455 1.00 85.69 96 GLY A C 1
ATOM 738 O O . GLY A 1 96 ? -10.301 2.118 30.934 1.00 85.69 96 GLY A O 1
ATOM 739 N N . TYR A 1 97 ? -11.675 3.886 31.070 1.00 90.31 97 TYR A N 1
ATOM 740 C CA . TYR A 1 97 ? -12.263 3.601 32.389 1.00 90.31 97 TYR A CA 1
ATOM 741 C C . TYR A 1 97 ? -13.785 3.401 32.307 1.00 90.31 97 TYR A C 1
ATOM 743 O O . TYR A 1 97 ? -14.541 3.820 33.180 1.00 90.31 97 TYR A O 1
ATOM 751 N N . GLY A 1 98 ? -14.256 2.794 31.219 1.00 90.19 98 GLY A N 1
ATOM 752 C CA . GLY A 1 98 ? -15.684 2.624 30.932 1.00 90.19 98 GLY A CA 1
ATOM 753 C C . GLY A 1 98 ? -16.123 3.284 29.628 1.00 90.19 98 GLY A C 1
ATOM 754 O O . GLY A 1 98 ? -17.150 2.898 29.081 1.00 90.19 98 GLY A O 1
ATOM 755 N N . VAL A 1 99 ? -15.338 4.221 29.084 1.00 93.88 99 VAL A N 1
ATOM 756 C CA . VAL A 1 99 ? -15.569 4.801 27.753 1.00 93.88 99 VAL A CA 1
ATOM 757 C C . VAL A 1 99 ? -14.608 4.185 26.739 1.00 93.88 99 VAL A C 1
ATOM 759 O O . VAL A 1 99 ? -13.389 4.229 26.921 1.00 93.88 99 VAL A O 1
ATOM 762 N N . SER A 1 100 ? -15.158 3.636 25.656 1.00 92.25 100 SER A N 1
ATOM 763 C CA . SER A 1 100 ? -14.412 2.961 24.590 1.00 92.25 100 SER A CA 1
ATOM 764 C C . SER A 1 100 ? -14.902 3.375 23.202 1.00 92.25 100 SER A C 1
ATOM 766 O O . SER A 1 100 ? -16.052 3.765 23.020 1.00 92.25 100 SER A O 1
ATOM 768 N N . ALA A 1 101 ? -14.035 3.256 22.198 1.00 90.81 101 ALA A N 1
ATOM 769 C CA . ALA A 1 101 ? -14.391 3.373 20.781 1.00 90.81 101 ALA A CA 1
ATOM 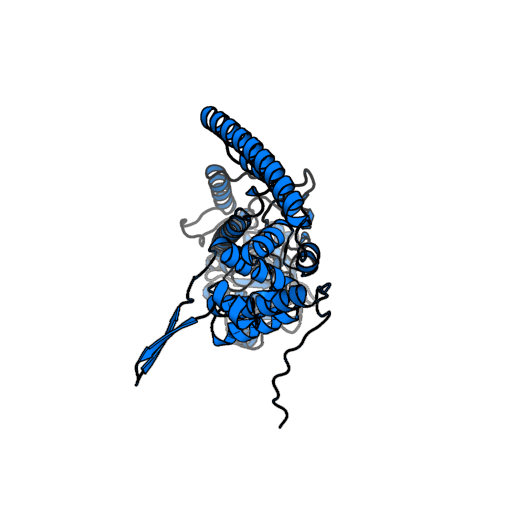770 C C . ALA A 1 101 ? -14.270 2.035 20.019 1.00 90.81 101 ALA A C 1
ATOM 772 O O . ALA A 1 101 ? -14.323 2.024 18.789 1.00 90.81 101 ALA A O 1
ATOM 773 N N . CYS A 1 102 ? -14.059 0.920 20.731 1.00 88.44 102 CYS A N 1
ATOM 774 C CA . CYS A 1 102 ? -13.869 -0.406 20.148 1.00 88.44 102 CYS A CA 1
ATOM 775 C C . CYS A 1 102 ? -14.586 -1.486 20.973 1.00 88.44 102 CYS A C 1
ATOM 777 O O . CYS A 1 102 ? -14.028 -2.047 21.918 1.00 88.44 102 CYS A O 1
ATOM 779 N N . ALA A 1 103 ? -15.804 -1.860 20.570 1.00 89.56 103 ALA A N 1
ATOM 780 C CA . ALA A 1 103 ? -16.528 -2.950 21.227 1.00 89.56 103 ALA A CA 1
ATOM 781 C C . ALA A 1 103 ? -15.806 -4.306 21.162 1.00 89.56 103 ALA A C 1
ATOM 783 O O . ALA A 1 103 ? -15.885 -5.089 22.105 1.00 89.56 103 ALA A O 1
ATOM 784 N N . THR A 1 104 ? -15.095 -4.601 20.071 1.00 87.38 104 THR A N 1
ATOM 785 C CA . THR A 1 104 ? -14.348 -5.863 19.919 1.00 87.38 104 THR A CA 1
ATOM 786 C C . THR A 1 104 ? -13.138 -5.966 20.836 1.00 87.38 104 THR A C 1
ATOM 788 O O . THR A 1 104 ? -12.719 -7.080 21.135 1.00 87.38 104 THR A O 1
ATOM 791 N N . CYS A 1 105 ? -12.587 -4.828 21.257 1.00 85.19 105 CYS A N 1
ATOM 792 C CA . CYS A 1 105 ? -11.451 -4.753 22.164 1.00 85.19 105 CYS A CA 1
ATOM 793 C C . CYS A 1 105 ? -11.933 -4.924 23.610 1.00 85.19 105 CYS A C 1
ATOM 795 O O . CYS A 1 105 ? -11.501 -5.843 24.296 1.00 85.19 105 CYS A O 1
ATOM 797 N N . ASP A 1 106 ? -12.913 -4.112 24.023 1.00 89.94 106 ASP A N 1
ATOM 798 C CA . ASP A 1 106 ? -13.230 -3.958 25.450 1.00 89.94 106 ASP A CA 1
ATOM 799 C C . ASP A 1 106 ? -14.524 -4.665 25.876 1.00 89.94 106 ASP A C 1
ATOM 801 O O . ASP A 1 106 ? -14.832 -4.768 27.062 1.00 89.94 106 ASP A O 1
ATOM 805 N N . GLY A 1 107 ? -15.314 -5.180 24.929 1.00 89.69 107 GLY A N 1
ATOM 806 C CA . GLY A 1 107 ? -16.642 -5.733 25.207 1.00 89.69 107 GLY A CA 1
ATOM 807 C C . GLY A 1 107 ? -16.648 -6.901 26.200 1.00 89.69 107 GLY A C 1
ATOM 808 O O . GLY A 1 107 ? -17.627 -7.080 26.926 1.00 89.69 107 GLY A O 1
ATOM 809 N N . ALA A 1 108 ? -15.559 -7.671 26.277 1.00 90.12 108 ALA A N 1
ATOM 810 C CA . ALA A 1 108 ? -15.431 -8.793 27.205 1.00 90.12 108 ALA A CA 1
ATOM 811 C C . ALA A 1 108 ? -15.421 -8.360 28.685 1.00 90.12 108 ALA A C 1
ATOM 813 O O . ALA A 1 108 ? -15.917 -9.111 29.531 1.00 90.12 108 ALA A O 1
ATOM 814 N N . PHE A 1 109 ? -14.938 -7.147 28.988 1.00 89.44 109 PHE A N 1
ATOM 815 C CA . PHE A 1 109 ? -14.872 -6.598 30.347 1.00 89.44 109 PHE A CA 1
ATOM 816 C C . PHE A 1 109 ? -16.253 -6.232 30.916 1.00 89.44 109 PHE A C 1
ATOM 818 O O . PHE A 1 109 ? -16.436 -6.184 32.130 1.00 89.44 109 PHE A O 1
ATOM 825 N N . PHE A 1 110 ? -17.265 -6.059 30.059 1.00 93.38 110 PHE A N 1
ATOM 826 C CA . PHE A 1 110 ? -18.628 -5.663 30.444 1.00 93.38 110 PHE A CA 1
ATOM 827 C C . PHE A 1 110 ? -19.593 -6.854 30.550 1.00 93.38 110 PHE A C 1
ATOM 829 O O . PHE A 1 110 ? -20.789 -6.758 30.255 1.00 93.38 110 PHE A O 1
ATOM 836 N N . ARG A 1 111 ? -19.088 -8.017 30.977 1.00 93.88 111 ARG A N 1
ATOM 837 C CA . ARG A 1 111 ? -19.909 -9.221 31.149 1.00 93.88 111 ARG A CA 1
ATOM 838 C C . ARG A 1 111 ? -21.000 -8.998 32.200 1.00 93.88 111 ARG A C 1
ATOM 840 O O . ARG A 1 111 ? -20.714 -8.611 33.327 1.00 93.88 111 ARG A O 1
ATOM 847 N N . ASN A 1 112 ? -22.249 -9.301 31.843 1.00 95.19 112 ASN A N 1
ATOM 848 C CA . ASN A 1 112 ? -23.441 -9.098 32.679 1.00 95.19 112 ASN A CA 1
ATOM 849 C C . ASN A 1 112 ? -23.681 -7.639 33.124 1.00 95.19 112 ASN A C 1
ATOM 851 O O . ASN A 1 112 ? -24.435 -7.408 34.069 1.00 95.19 112 ASN A O 1
ATOM 855 N N . LYS A 1 113 ? -23.081 -6.666 32.433 1.00 96.62 113 LYS A N 1
ATOM 856 C CA . LYS A 1 113 ? -23.258 -5.230 32.676 1.00 96.62 113 LYS A CA 1
ATOM 857 C C . LYS A 1 113 ? -24.242 -4.585 31.698 1.00 96.62 113 LYS A C 1
ATOM 859 O O . LYS A 1 113 ? -24.600 -5.207 30.694 1.00 96.62 113 LYS A O 1
ATOM 864 N N . VAL A 1 114 ? -24.699 -3.370 31.998 1.00 97.69 114 VAL A N 1
ATOM 865 C CA . VAL A 1 114 ? -25.510 -2.551 31.082 1.00 97.69 114 VAL A CA 1
ATOM 866 C C . VAL A 1 114 ? -24.583 -1.588 30.354 1.00 97.69 114 VAL A C 1
ATOM 868 O O . VAL A 1 114 ? -23.805 -0.886 30.992 1.00 97.69 114 VAL A O 1
ATOM 871 N N . VAL A 1 115 ? -24.637 -1.551 29.024 1.00 98.06 115 VAL A N 1
ATOM 872 C CA . VAL A 1 115 ? -23.743 -0.697 28.226 1.00 98.06 115 VAL A CA 1
ATOM 873 C C . VAL A 1 115 ? -24.519 0.163 27.238 1.00 98.06 115 VAL A C 1
ATOM 875 O O . VAL A 1 115 ? -25.518 -0.276 26.672 1.00 98.06 115 VAL A O 1
ATOM 878 N N . ALA A 1 116 ? -24.041 1.379 26.995 1.00 98.06 116 ALA A N 1
ATOM 879 C CA . ALA A 1 116 ? -24.548 2.261 25.954 1.00 98.06 116 ALA A CA 1
ATOM 880 C C . ALA A 1 116 ? -23.677 2.182 24.697 1.00 98.06 116 ALA A C 1
ATOM 882 O O . ALA A 1 116 ? -22.454 2.146 24.784 1.00 98.06 116 ALA A O 1
ATOM 883 N N . VAL A 1 117 ? -24.296 2.218 23.519 1.00 98.06 117 VAL A N 1
ATOM 884 C CA . VAL A 1 117 ? -23.618 2.384 22.227 1.00 98.06 117 VAL A CA 1
ATOM 885 C C . VAL A 1 117 ? -24.133 3.659 21.581 1.00 98.06 117 VAL A C 1
ATOM 887 O O . VAL A 1 117 ? -25.336 3.815 21.402 1.00 98.06 117 VAL A O 1
ATOM 890 N N . VAL A 1 118 ? -23.246 4.569 21.194 1.00 97.75 118 VAL A N 1
ATOM 891 C CA . VAL A 1 118 ? -23.615 5.843 20.567 1.00 97.75 118 VAL A CA 1
ATOM 892 C C . VAL A 1 118 ? -23.324 5.781 19.075 1.00 97.75 118 VAL A C 1
ATOM 894 O O . VAL A 1 118 ? -22.173 5.669 18.658 1.00 97.75 118 VAL A O 1
ATOM 897 N N . GLY A 1 119 ? -24.356 5.886 18.238 1.00 96.25 119 GLY A N 1
ATOM 898 C CA . GLY A 1 119 ? -24.174 5.906 16.788 1.00 96.25 119 GLY A CA 1
ATOM 899 C C . GLY A 1 119 ? -25.412 5.491 16.008 1.00 96.25 119 GLY A C 1
ATOM 900 O O . GLY A 1 119 ? -26.513 5.422 16.537 1.00 96.25 119 GLY A O 1
ATOM 901 N N . GLY A 1 120 ? -25.267 5.285 14.698 1.00 93.25 120 GLY A N 1
ATOM 902 C CA . GLY A 1 120 ? -26.385 4.786 13.883 1.00 93.25 120 GLY A CA 1
ATOM 903 C C . GLY A 1 120 ? -26.060 4.382 12.448 1.00 93.25 120 GLY A C 1
ATOM 904 O O . GLY A 1 120 ? -26.956 4.315 11.606 1.00 93.25 120 GLY A O 1
ATOM 905 N N . GLY A 1 121 ? -24.779 4.167 12.144 1.00 92.12 121 GLY A N 1
ATOM 906 C CA . GLY A 1 121 ? -24.342 3.499 10.915 1.00 92.12 121 GLY A CA 1
ATOM 907 C C . GLY A 1 121 ? -24.172 1.993 11.130 1.00 92.12 121 GLY A C 1
ATOM 908 O O . GLY A 1 121 ? -24.485 1.490 12.207 1.00 92.12 121 GLY A O 1
ATOM 909 N N . ASN A 1 122 ? -23.630 1.294 10.127 1.00 89.81 122 ASN A N 1
ATOM 910 C CA . ASN A 1 122 ? -23.331 -0.142 10.229 1.00 89.81 122 ASN A CA 1
ATOM 911 C C . ASN A 1 122 ? -22.448 -0.457 11.446 1.00 89.81 122 ASN A C 1
ATOM 913 O O . ASN A 1 122 ? -22.797 -1.347 12.207 1.00 89.81 122 ASN A O 1
ATOM 917 N N . THR A 1 123 ? -21.403 0.342 11.697 1.00 90.38 123 THR A N 1
ATOM 918 C CA . THR A 1 123 ? -20.502 0.176 12.852 1.00 90.38 123 THR A CA 1
ATOM 919 C C . THR A 1 123 ? -21.253 0.125 14.183 1.00 90.38 123 THR A C 1
ATOM 921 O O . THR A 1 123 ? -21.088 -0.821 14.937 1.00 90.38 123 THR A O 1
ATOM 924 N N . ALA A 1 124 ? -22.141 1.087 14.451 1.00 94.50 124 ALA A N 1
ATOM 925 C CA . ALA A 1 124 ? -22.906 1.111 15.699 1.00 94.50 124 ALA A CA 1
ATOM 926 C C . ALA A 1 124 ? -23.832 -0.103 15.850 1.00 94.50 124 AL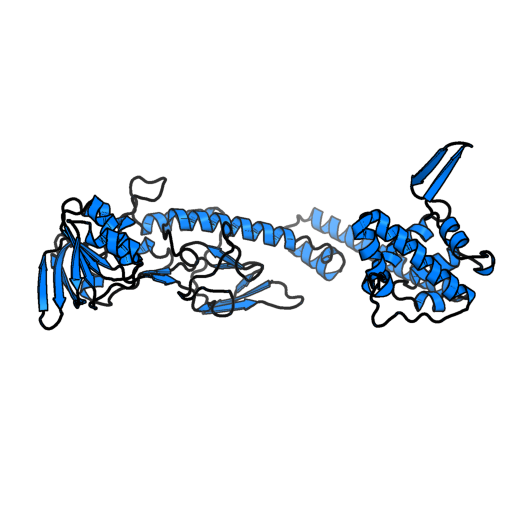A A C 1
ATOM 928 O O . ALA A 1 124 ? -23.982 -0.635 16.944 1.00 94.50 124 ALA A O 1
ATOM 929 N N . VAL A 1 125 ? -24.439 -0.554 14.749 1.00 94.81 125 VAL A N 1
ATOM 930 C CA . VAL A 1 125 ? -25.323 -1.725 14.755 1.00 94.81 125 VAL A CA 1
ATOM 931 C C . VAL A 1 125 ? -24.535 -3.020 14.967 1.00 94.81 125 VAL A C 1
ATOM 933 O O . VAL A 1 125 ? -24.946 -3.861 15.763 1.00 94.81 125 VAL A O 1
ATOM 936 N N . GLU A 1 126 ? -23.399 -3.180 14.292 1.00 93.19 126 GLU A N 1
ATOM 937 C CA . GLU A 1 126 ? -22.503 -4.330 14.453 1.00 93.19 126 GLU A CA 1
ATOM 938 C C . GLU A 1 126 ? -21.953 -4.418 15.875 1.00 93.19 126 GLU A C 1
ATOM 940 O O . GLU A 1 126 ? -22.014 -5.485 16.487 1.00 93.19 126 GLU A O 1
ATOM 945 N N . GLU A 1 127 ? -21.477 -3.298 16.420 1.00 94.88 127 GLU A N 1
ATOM 946 C CA . GLU A 1 127 ? -20.935 -3.230 17.775 1.00 94.88 127 GLU A CA 1
ATOM 947 C C . GLU A 1 127 ? -22.011 -3.475 18.836 1.00 94.88 127 GLU A C 1
ATOM 949 O O . GLU A 1 127 ? -21.787 -4.262 19.755 1.00 94.88 127 GLU A O 1
ATOM 954 N N . ALA A 1 128 ? -23.214 -2.910 18.676 1.00 96.81 128 ALA A N 1
ATOM 955 C CA . ALA A 1 128 ? -24.327 -3.183 19.583 1.00 96.81 128 ALA A CA 1
ATOM 956 C C . ALA A 1 128 ? -24.701 -4.672 19.599 1.00 96.81 128 ALA A C 1
ATOM 958 O O . ALA A 1 128 ? -24.816 -5.265 20.671 1.00 96.81 128 ALA A O 1
ATOM 959 N N . ILE A 1 129 ? -24.826 -5.305 18.424 1.00 96.25 129 ILE A N 1
ATOM 960 C CA . ILE A 1 129 ? -25.093 -6.748 18.319 1.00 96.25 129 ILE A CA 1
ATOM 961 C C . ILE A 1 129 ? -23.951 -7.557 18.941 1.00 96.25 129 ILE A C 1
ATOM 963 O O . ILE A 1 129 ? -24.209 -8.520 19.664 1.00 96.25 129 ILE A O 1
ATOM 967 N N . PHE A 1 130 ? -22.697 -7.182 18.691 1.00 95.50 130 PHE A N 1
ATOM 968 C CA . PHE A 1 130 ? -21.533 -7.863 19.251 1.00 95.50 130 PHE A CA 1
ATOM 969 C C . PHE A 1 130 ? -21.530 -7.829 20.786 1.00 95.50 130 PHE A C 1
ATOM 971 O O . PHE A 1 130 ? -21.352 -8.875 21.414 1.00 95.50 130 PHE A O 1
ATOM 978 N N . LEU A 1 131 ? -21.810 -6.671 21.390 1.00 97.19 131 LEU A N 1
ATOM 979 C CA . LEU A 1 131 ? -21.835 -6.494 22.844 1.00 97.19 131 LEU A CA 1
ATOM 980 C C . LEU A 1 131 ? -22.899 -7.353 23.536 1.00 97.19 131 LEU A C 1
ATOM 982 O O . LEU A 1 131 ? -22.678 -7.780 24.667 1.00 97.19 131 LEU A O 1
ATOM 986 N N . THR A 1 132 ? -23.997 -7.715 22.859 1.00 96.62 132 THR A N 1
ATOM 987 C CA . THR A 1 132 ? -25.030 -8.604 23.439 1.00 96.62 132 THR A CA 1
ATOM 988 C C . THR A 1 132 ? -24.520 -9.996 23.833 1.00 96.62 132 THR A C 1
ATOM 990 O O . THR A 1 132 ? -25.155 -10.686 24.641 1.00 96.62 132 THR A O 1
ATOM 993 N N . ARG A 1 133 ? -23.359 -10.409 23.301 1.00 95.38 133 ARG A N 1
ATOM 994 C CA . ARG A 1 133 ? -22.667 -11.653 23.675 1.00 95.38 133 ARG A CA 1
ATOM 995 C C . ARG A 1 133 ? -22.132 -11.624 25.109 1.00 95.38 133 ARG A C 1
ATOM 997 O O . ARG A 1 133 ? -21.986 -12.685 25.710 1.00 95.38 133 ARG A O 1
ATOM 1004 N N . PHE A 1 134 ? -21.857 -10.435 25.645 1.00 95.25 134 PHE A N 1
ATOM 1005 C CA . PHE A 1 134 ? -21.249 -10.239 26.964 1.00 95.25 134 PHE A CA 1
ATOM 1006 C C . PHE A 1 134 ? -22.184 -9.486 27.911 1.00 95.25 134 PHE A C 1
ATOM 1008 O O . PHE A 1 134 ? -22.406 -9.932 29.037 1.00 95.25 134 PHE A O 1
ATOM 1015 N N . ALA A 1 135 ? -22.760 -8.379 27.444 1.00 96.69 135 ALA A N 1
ATOM 1016 C CA . ALA A 1 135 ? -23.604 -7.497 28.232 1.00 96.69 135 ALA A CA 1
ATOM 1017 C C . ALA A 1 135 ? -24.954 -8.142 28.593 1.00 96.69 135 ALA A C 1
ATOM 1019 O O . ALA A 1 135 ? -25.497 -9.004 27.881 1.00 96.69 135 ALA A O 1
ATOM 1020 N N . LYS A 1 136 ? -25.507 -7.693 29.723 1.00 96.88 136 LYS A N 1
ATOM 1021 C CA . LYS A 1 136 ? -26.879 -7.992 30.147 1.00 96.88 136 LYS A CA 1
ATOM 1022 C C . LYS A 1 136 ? -27.877 -7.260 29.250 1.00 96.88 136 LYS A C 1
ATOM 1024 O O . LYS A 1 136 ? -28.832 -7.875 28.789 1.00 96.88 136 LYS A O 1
ATOM 1029 N N . GLU A 1 137 ? -27.620 -5.983 28.992 1.00 98.00 137 GLU A N 1
ATOM 1030 C CA . GLU A 1 137 ? -28.459 -5.095 28.187 1.00 98.00 137 GLU A CA 1
ATOM 1031 C C . GLU A 1 137 ? -27.573 -4.097 27.428 1.00 98.00 137 GLU A C 1
ATOM 1033 O O . GLU A 1 137 ? -26.545 -3.654 27.945 1.00 98.00 137 GLU A O 1
ATOM 1038 N N . VAL A 1 138 ? -27.960 -3.764 26.196 1.00 98.44 138 VAL A N 1
ATOM 1039 C CA . VAL A 1 138 ? -27.274 -2.800 25.331 1.00 98.44 138 VAL A CA 1
ATOM 1040 C C . VAL A 1 138 ? -28.257 -1.704 24.924 1.00 98.44 138 VAL A C 1
ATOM 1042 O O . VAL A 1 138 ? -29.276 -1.981 24.292 1.00 98.44 138 VAL A O 1
ATOM 1045 N N . ILE A 1 139 ? -27.942 -0.451 25.240 1.00 98.19 139 ILE A N 1
ATOM 1046 C CA . ILE A 1 139 ? -28.758 0.714 24.888 1.00 98.19 139 ILE A CA 1
ATOM 1047 C C . ILE A 1 139 ? -28.114 1.421 23.692 1.00 98.19 139 ILE A C 1
ATOM 1049 O O . ILE A 1 139 ? -27.089 2.084 23.830 1.00 98.19 139 ILE A O 1
ATOM 1053 N N . LEU A 1 140 ? -28.699 1.291 22.501 1.00 98.00 140 LEU A N 1
ATOM 1054 C CA . LEU A 1 140 ? -28.236 2.000 21.306 1.00 98.00 140 LEU A CA 1
ATOM 1055 C C . LEU A 1 140 ? -28.849 3.404 21.261 1.00 98.00 140 LEU A C 1
ATOM 1057 O O . LEU A 1 140 ? -30.039 3.554 20.994 1.00 98.00 140 LEU A O 1
ATOM 1061 N N . ILE A 1 141 ? -28.034 4.432 21.463 1.00 97.88 141 ILE A N 1
ATOM 1062 C CA . ILE A 1 141 ? -28.437 5.838 21.446 1.00 97.88 141 ILE A CA 1
ATOM 1063 C C . ILE A 1 141 ? -28.187 6.422 20.059 1.00 97.88 141 ILE A C 1
ATOM 1065 O O . ILE A 1 141 ? -27.050 6.471 19.572 1.00 97.88 141 ILE A O 1
ATOM 1069 N N . HIS A 1 142 ? -29.259 6.906 19.432 1.00 97.38 142 HIS A N 1
ATOM 1070 C CA . HIS A 1 142 ? -29.195 7.550 18.131 1.00 97.38 142 HIS A CA 1
ATOM 1071 C C . HIS A 1 142 ? -29.877 8.917 18.120 1.00 97.38 142 HIS A C 1
ATOM 1073 O O . HIS A 1 142 ? -31.026 9.071 18.518 1.00 97.38 142 HIS A O 1
ATOM 1079 N N . ARG A 1 143 ? -29.198 9.904 17.530 1.00 94.88 143 ARG A N 1
ATOM 1080 C CA . ARG A 1 143 ? -29.658 11.301 17.446 1.00 94.88 143 ARG A CA 1
ATOM 1081 C C . ARG A 1 143 ? -30.826 11.572 16.484 1.00 94.88 143 ARG A C 1
ATOM 1083 O O . ARG A 1 143 ? -31.204 12.723 16.309 1.00 94.88 143 ARG A O 1
ATOM 1090 N N . ARG A 1 144 ? -31.325 10.565 15.768 1.00 95.19 144 ARG A N 1
ATOM 1091 C CA . ARG A 1 144 ? -32.448 10.674 14.812 1.00 95.19 144 ARG A CA 1
ATOM 1092 C C . ARG A 1 144 ? -33.464 9.575 15.094 1.00 95.19 144 ARG A C 1
ATOM 1094 O O . ARG A 1 144 ? -33.223 8.730 15.945 1.00 95.19 144 ARG A O 1
ATOM 1101 N N . ASP A 1 145 ? -34.544 9.567 14.330 1.00 94.62 145 ASP A N 1
ATOM 1102 C CA . ASP A 1 145 ? -35.638 8.595 14.349 1.00 94.62 145 ASP A CA 1
ATOM 1103 C C . ASP A 1 145 ? -35.398 7.364 13.452 1.00 94.62 145 ASP A C 1
ATOM 1105 O O . ASP A 1 145 ? -36.218 6.450 13.412 1.00 94.62 145 ASP A O 1
ATOM 1109 N N . LYS A 1 146 ? -34.282 7.330 12.710 1.00 94.00 146 LYS A N 1
ATOM 1110 C CA . LYS A 1 146 ? -33.929 6.234 11.796 1.00 94.00 146 LYS A CA 1
ATOM 1111 C C . LYS A 1 146 ? -32.428 5.976 11.722 1.00 94.00 146 LYS A C 1
ATOM 1113 O O . LYS A 1 146 ? -31.630 6.913 11.729 1.00 94.00 146 LYS A O 1
ATOM 1118 N N . LEU A 1 147 ? -32.047 4.708 11.555 1.00 95.31 147 LEU A N 1
ATOM 1119 C CA . LEU A 1 147 ? -30.657 4.293 11.330 1.00 95.31 147 LEU A CA 1
ATOM 1120 C C . LEU A 1 147 ? -30.256 4.443 9.858 1.00 95.31 147 LEU A C 1
ATOM 1122 O O . LEU A 1 147 ? -31.064 4.276 8.944 1.00 95.31 147 LEU A O 1
ATOM 1126 N N . ARG A 1 148 ? -28.965 4.711 9.627 1.00 93.19 148 ARG A N 1
ATOM 1127 C CA . ARG A 1 148 ? -28.332 4.679 8.295 1.00 93.19 148 ARG A CA 1
ATOM 1128 C C . ARG A 1 148 ? -27.855 3.271 7.914 1.00 93.19 148 ARG A C 1
ATOM 1130 O O . ARG A 1 148 ? -27.492 3.055 6.762 1.00 93.19 148 ARG A O 1
ATOM 1137 N N . ALA A 1 149 ? -27.808 2.348 8.873 1.00 91.25 149 ALA A N 1
ATOM 1138 C CA . ALA A 1 149 ? -27.323 0.989 8.660 1.00 91.25 149 ALA A CA 1
ATOM 1139 C C . ALA A 1 149 ? -28.131 0.224 7.595 1.00 91.25 149 ALA A C 1
ATOM 1141 O O . ALA A 1 149 ? -29.275 0.569 7.302 1.00 91.25 149 ALA A O 1
ATOM 1142 N N . GLU A 1 150 ? -27.560 -0.834 7.031 1.00 90.44 150 GLU A N 1
ATOM 1143 C CA . GLU A 1 150 ? -28.253 -1.695 6.071 1.00 90.44 150 GLU A CA 1
ATOM 1144 C C . GLU A 1 150 ? -29.490 -2.357 6.684 1.00 90.44 150 GLU A C 1
ATOM 1146 O O . GLU A 1 150 ? -29.492 -2.752 7.850 1.00 90.44 150 GLU A O 1
ATOM 1151 N N . LYS A 1 151 ? -30.550 -2.519 5.883 1.00 91.12 151 LYS A N 1
ATOM 1152 C CA . LYS A 1 151 ? -31.860 -2.975 6.372 1.00 91.12 151 LYS A CA 1
ATOM 1153 C C . LYS A 1 151 ? -31.799 -4.348 7.050 1.00 91.12 151 LYS A C 1
ATOM 1155 O O . LYS A 1 151 ? -32.350 -4.518 8.127 1.00 91.12 151 LYS A O 1
ATOM 1160 N N . VAL A 1 152 ? -31.013 -5.270 6.493 1.00 91.38 152 VAL A N 1
ATOM 1161 C CA . VAL A 1 152 ? -30.778 -6.603 7.076 1.00 91.38 152 VAL A CA 1
ATOM 1162 C C . VAL A 1 152 ? -30.137 -6.516 8.467 1.00 91.38 152 VAL A C 1
ATOM 1164 O O . VAL A 1 152 ? -30.467 -7.299 9.356 1.00 91.38 152 VAL A O 1
ATOM 1167 N N . MET A 1 153 ? -29.228 -5.563 8.676 1.00 89.44 153 MET A N 1
ATOM 1168 C CA . MET A 1 153 ? -28.571 -5.358 9.968 1.00 89.44 153 MET A CA 1
ATOM 1169 C C . MET A 1 153 ? -29.506 -4.688 10.974 1.00 89.44 153 MET A C 1
ATOM 1171 O O . MET A 1 153 ? -29.508 -5.073 12.141 1.00 89.44 153 MET A O 1
ATOM 1175 N N . GLN A 1 154 ? -30.349 -3.755 10.523 1.00 93.38 154 GLN A N 1
ATOM 1176 C CA . GLN A 1 154 ? -31.418 -3.195 11.352 1.00 93.38 154 GLN A CA 1
ATOM 1177 C C . GLN A 1 154 ? -32.392 -4.287 11.817 1.00 93.38 154 GLN A C 1
ATOM 1179 O O . GLN A 1 154 ? -32.693 -4.370 13.002 1.00 93.38 154 GLN A O 1
ATOM 1184 N N . ASP A 1 155 ? -32.812 -5.186 10.922 1.00 92.88 155 ASP A N 1
ATOM 1185 C CA . ASP A 1 155 ? -33.714 -6.289 11.272 1.00 92.88 155 ASP A CA 1
ATOM 1186 C C . ASP A 1 155 ? -33.099 -7.227 12.324 1.00 92.88 155 ASP A C 1
ATOM 1188 O O . ASP A 1 155 ? -33.794 -7.702 13.220 1.00 92.88 155 ASP A O 1
ATOM 1192 N N . ARG A 1 156 ? -31.787 -7.497 12.240 1.00 92.62 156 ARG A N 1
ATOM 1193 C CA . ARG A 1 156 ? -31.061 -8.283 13.254 1.00 92.62 156 ARG A CA 1
ATOM 1194 C C . ARG A 1 156 ? -30.980 -7.563 14.595 1.00 92.62 156 ARG A C 1
ATOM 1196 O O . ARG A 1 156 ? -31.124 -8.212 15.625 1.00 92.62 156 ARG A O 1
ATOM 1203 N N . LEU A 1 157 ? -30.748 -6.252 14.573 1.00 96.19 157 LEU A N 1
ATOM 1204 C CA . LEU A 1 157 ? -30.709 -5.417 15.769 1.00 96.19 157 LEU A CA 1
ATOM 1205 C C . LEU A 1 157 ? -32.064 -5.438 16.490 1.00 96.19 157 LEU A C 1
ATOM 1207 O O . LEU A 1 157 ? -32.110 -5.741 17.675 1.00 96.19 157 LEU A O 1
ATOM 1211 N N . PHE A 1 158 ? -33.161 -5.174 15.774 1.00 95.06 158 PHE A N 1
ATOM 1212 C CA . PHE A 1 158 ? -34.503 -5.087 16.363 1.00 95.06 158 PHE A CA 1
ATOM 1213 C C . PHE A 1 158 ? -35.062 -6.428 16.848 1.00 95.06 158 PHE A C 1
ATOM 1215 O O . PHE A 1 158 ? -35.958 -6.442 17.683 1.00 95.06 158 PHE A O 1
ATOM 1222 N N . LYS A 1 159 ? -34.550 -7.553 16.338 1.00 96.06 159 LYS A N 1
ATOM 1223 C CA . LYS A 1 159 ? -34.906 -8.900 16.813 1.00 96.06 159 LYS A CA 1
ATOM 1224 C C . LYS A 1 159 ? -34.162 -9.325 18.081 1.00 96.06 159 LYS A C 1
ATOM 1226 O O . LYS A 1 159 ? -34.411 -10.421 18.569 1.00 96.06 159 LYS A O 1
ATOM 1231 N N . ASN A 1 160 ? -33.199 -8.540 18.559 1.00 96.12 160 ASN A N 1
ATOM 1232 C CA . ASN A 1 160 ? -32.395 -8.901 19.719 1.00 96.12 160 ASN A CA 1
ATOM 1233 C C . ASN A 1 160 ? -32.980 -8.281 20.993 1.00 96.12 160 ASN A C 1
ATOM 1235 O O . ASN A 1 160 ? -32.865 -7.077 21.204 1.00 96.12 160 ASN A O 1
ATOM 1239 N N . ASP A 1 161 ? -33.534 -9.119 21.868 1.00 96.81 161 ASP A N 1
ATOM 1240 C CA . ASP A 1 161 ? -34.231 -8.688 23.090 1.00 96.81 161 ASP A CA 1
ATOM 1241 C C . ASP A 1 161 ? -33.326 -7.982 24.115 1.00 96.81 161 ASP A C 1
ATOM 1243 O O . ASP A 1 161 ? -33.814 -7.295 25.012 1.00 96.81 161 ASP A O 1
ATOM 1247 N N . LYS A 1 162 ? -31.997 -8.125 23.995 1.00 97.69 162 LYS A N 1
ATOM 1248 C CA . LYS A 1 162 ? -31.038 -7.407 24.846 1.00 97.69 162 LYS A CA 1
ATOM 1249 C C . LYS A 1 162 ? -30.772 -5.978 24.380 1.00 97.69 162 LYS A C 1
ATOM 1251 O O . LYS A 1 162 ? -30.098 -5.246 25.102 1.00 97.69 162 LYS A O 1
ATOM 1256 N N . ILE A 1 163 ? -31.219 -5.593 23.182 1.00 98.06 163 ILE A N 1
ATOM 1257 C CA . ILE A 1 163 ? -30.949 -4.272 22.612 1.00 98.06 163 ILE A CA 1
ATOM 1258 C C . ILE A 1 163 ? -32.182 -3.386 22.749 1.00 98.06 163 ILE A C 1
ATOM 1260 O O . ILE A 1 163 ? -33.236 -3.677 22.189 1.00 98.06 163 ILE A O 1
ATOM 1264 N N . LYS A 1 164 ? -32.023 -2.242 23.415 1.00 97.19 164 LYS A N 1
ATOM 1265 C CA . LYS A 1 164 ? -33.015 -1.161 23.411 1.00 97.19 164 LYS A CA 1
ATOM 1266 C C . LYS A 1 164 ? -32.490 0.002 22.591 1.00 97.19 164 LYS A C 1
ATOM 1268 O O . LYS A 1 164 ? -31.371 0.457 22.802 1.00 97.19 164 LYS A O 1
ATOM 1273 N N . VAL A 1 165 ? -33.292 0.492 21.650 1.00 97.31 165 VAL A N 1
ATOM 1274 C CA . VAL A 1 165 ? -32.911 1.647 20.829 1.00 97.31 165 VAL A CA 1
ATOM 1275 C C . VAL A 1 165 ? -33.550 2.907 21.386 1.00 97.31 165 VAL A C 1
ATOM 1277 O O . VAL A 1 165 ? -34.770 2.999 21.501 1.00 97.31 165 VAL A O 1
ATOM 1280 N N . MET A 1 166 ? -32.712 3.886 21.703 1.00 96.31 166 MET A N 1
ATOM 1281 C CA . MET A 1 166 ? -33.106 5.198 22.183 1.00 96.31 166 MET A CA 1
ATOM 1282 C C . MET A 1 166 ? -32.938 6.228 21.063 1.00 96.31 166 MET A C 1
ATOM 1284 O O . MET A 1 166 ? -31.841 6.707 20.770 1.00 96.31 166 MET A O 1
ATOM 1288 N N . TRP A 1 167 ? -34.053 6.539 20.408 1.00 96.94 167 TRP A N 1
ATOM 1289 C CA . TRP A 1 167 ? -34.124 7.451 19.266 1.00 96.94 167 TRP A CA 1
ATOM 1290 C C . TRP A 1 167 ? -34.184 8.911 19.680 1.00 96.94 167 TRP A C 1
ATOM 1292 O O . TRP A 1 167 ? -34.724 9.223 20.732 1.00 96.94 167 TRP A O 1
ATOM 1302 N N . ASN A 1 168 ? -33.740 9.811 18.805 1.00 96.19 168 ASN A N 1
ATOM 1303 C CA . ASN A 1 168 ? -33.769 11.262 19.017 1.00 96.19 168 ASN A CA 1
ATOM 1304 C C . ASN A 1 168 ? -33.038 11.726 20.288 1.00 96.19 168 ASN A C 1
ATOM 1306 O O . ASN A 1 168 ? -33.403 12.749 20.858 1.00 96.19 168 ASN A O 1
ATOM 1310 N N . HIS A 1 169 ? -32.009 10.990 20.715 1.00 96.69 169 HIS A N 1
ATOM 1311 C CA . HIS A 1 169 ? -31.207 11.336 21.886 1.00 96.69 169 HIS A CA 1
ATOM 1312 C C . HIS A 1 169 ? -29.728 11.515 21.531 1.00 96.69 169 HIS A C 1
ATOM 1314 O O . HIS A 1 169 ? -29.176 10.824 20.668 1.00 96.69 169 HIS A O 1
ATOM 1320 N N . THR A 1 170 ? -29.077 12.441 22.227 1.00 96.06 170 THR A N 1
ATOM 1321 C CA . THR A 1 170 ? -27.622 12.641 22.222 1.00 96.06 170 THR A CA 1
ATOM 1322 C C . THR A 1 170 ? -27.084 12.559 23.640 1.00 96.06 170 THR A C 1
ATOM 1324 O O . THR A 1 170 ? -27.756 12.994 24.568 1.00 96.06 170 THR A O 1
ATOM 1327 N N . VAL A 1 171 ? -25.872 12.032 23.808 1.00 96.88 171 VAL A N 1
ATOM 1328 C CA . VAL A 1 171 ? -25.166 12.067 25.097 1.00 96.88 171 VAL A CA 1
ATOM 1329 C C . VAL A 1 171 ? -24.632 13.483 25.319 1.00 96.88 171 VAL A C 1
ATOM 1331 O O . VAL A 1 171 ? -23.941 14.007 24.446 1.00 96.88 171 VAL A O 1
ATOM 1334 N N . GLU A 1 172 ? -24.964 14.098 26.453 1.00 96.06 172 GLU A N 1
ATOM 1335 C CA . GLU A 1 172 ? -24.431 15.406 26.864 1.00 96.06 172 GLU A CA 1
ATOM 1336 C C . GLU A 1 172 ? -23.285 15.275 27.870 1.00 96.06 172 GLU A C 1
ATOM 1338 O O . GLU A 1 172 ? -22.355 16.078 27.846 1.00 96.06 172 GLU A O 1
ATOM 1343 N N . GLN A 1 173 ? -23.326 14.259 28.735 1.00 96.44 173 GLN A N 1
ATOM 1344 C CA . GLN A 1 173 ? -22.316 14.057 29.769 1.00 96.44 173 GLN A CA 1
ATOM 1345 C C . GLN A 1 173 ? -22.186 12.575 30.126 1.00 96.44 173 GLN A C 1
ATOM 1347 O O . GLN A 1 173 ? -23.174 11.842 30.133 1.00 96.44 173 GLN A O 1
ATOM 1352 N N . ILE A 1 174 ? -20.965 12.146 30.437 1.00 96.75 174 ILE A N 1
ATOM 1353 C CA . ILE A 1 174 ? -20.670 10.830 31.009 1.00 96.75 174 ILE A CA 1
ATOM 1354 C C . ILE A 1 174 ? -20.430 11.005 32.509 1.00 96.75 174 ILE A C 1
ATOM 1356 O O . ILE A 1 174 ? -19.723 11.923 32.925 1.00 96.75 174 ILE A O 1
ATOM 1360 N N . LEU A 1 175 ? -21.069 10.156 33.309 1.00 96.31 175 LEU A N 1
ATOM 1361 C CA . LEU A 1 175 ? -21.013 10.164 34.767 1.00 96.31 175 LEU A CA 1
ATOM 1362 C C . LEU A 1 175 ? -20.152 8.999 35.252 1.00 96.31 175 LEU A C 1
ATOM 1364 O O . LEU A 1 175 ? -20.166 7.912 34.666 1.00 96.31 175 LEU A O 1
ATOM 1368 N N . GLY A 1 176 ? -19.426 9.213 36.342 1.00 93.44 176 GLY A N 1
ATOM 1369 C CA . GLY A 1 176 ? -18.575 8.188 36.920 1.00 93.44 176 GLY A CA 1
ATOM 1370 C C . GLY A 1 176 ? -18.046 8.548 38.300 1.00 93.44 176 GLY A C 1
ATOM 1371 O O . GLY A 1 176 ? -18.218 9.662 38.790 1.00 93.44 176 GLY A O 1
ATOM 1372 N N . GLU A 1 177 ? -17.399 7.572 38.923 1.00 91.19 177 GLU A N 1
ATOM 1373 C CA . GLU A 1 177 ? -16.667 7.723 40.181 1.00 91.19 177 GLU A CA 1
ATOM 1374 C C . GLU A 1 177 ? -15.170 7.867 39.882 1.00 91.19 177 GLU A C 1
ATOM 1376 O O . GLU A 1 177 ? -14.699 7.343 38.875 1.00 91.19 177 GLU A O 1
ATOM 1381 N N . GLU A 1 178 ? -14.405 8.531 40.755 1.00 86.12 178 GLU A N 1
ATOM 1382 C CA . GLU A 1 178 ? -12.954 8.700 40.567 1.00 86.12 178 GLU A CA 1
ATOM 1383 C C . GLU A 1 178 ? -12.093 7.610 41.229 1.00 86.12 178 GLU A C 1
ATOM 1385 O O . GLU A 1 178 ? -10.955 7.402 40.814 1.00 86.12 178 GLU A O 1
ATOM 1390 N N . ASN A 1 179 ? -12.604 6.887 42.235 1.00 85.25 179 ASN A N 1
ATOM 1391 C CA . ASN A 1 179 ? -11.807 5.955 43.045 1.00 85.25 179 ASN A CA 1
ATOM 1392 C C . ASN A 1 179 ? -12.547 4.632 43.343 1.00 85.25 179 ASN A C 1
ATOM 1394 O O . ASN A 1 179 ? -13.256 4.551 44.347 1.00 85.25 179 ASN A O 1
ATOM 1398 N N . PRO A 1 180 ? -12.346 3.565 42.542 1.00 83.69 180 PRO A N 1
ATOM 1399 C CA . PRO A 1 180 ? -11.586 3.535 41.291 1.00 83.69 180 PRO A CA 1
ATOM 1400 C C . PRO A 1 180 ? -12.324 4.264 40.165 1.00 83.69 180 PRO A C 1
ATOM 1402 O O . PRO A 1 180 ? -13.556 4.279 40.141 1.00 83.69 180 PRO A O 1
ATOM 1405 N N . LYS A 1 181 ? -11.566 4.825 39.217 1.00 89.06 181 LYS A N 1
ATOM 1406 C CA . LYS A 1 181 ? -12.145 5.534 38.079 1.00 89.06 181 LYS A CA 1
ATOM 1407 C C . LYS A 1 181 ? -12.998 4.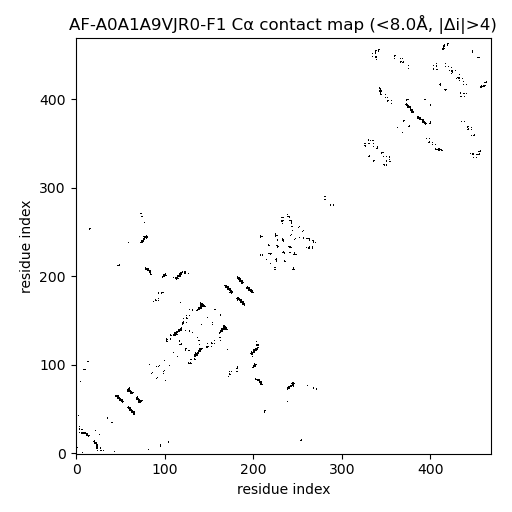586 37.240 1.00 89.06 181 LYS A C 1
ATOM 1409 O O . LYS A 1 181 ? -12.473 3.607 36.708 1.00 89.06 181 LYS A O 1
ATOM 1414 N N . LYS A 1 182 ? -14.303 4.847 37.157 1.00 92.50 182 LYS A N 1
ATOM 1415 C CA . LYS A 1 182 ? -15.251 4.022 36.393 1.00 92.50 182 LYS A CA 1
ATOM 1416 C C . LYS A 1 182 ? -16.477 4.829 35.976 1.00 92.50 182 LYS A C 1
ATOM 1418 O O . LYS A 1 182 ? -16.931 5.688 36.729 1.00 92.50 182 LYS A O 1
ATOM 1423 N N . VAL A 1 183 ? -17.052 4.496 34.826 1.00 95.44 183 VAL A N 1
ATOM 1424 C CA . VAL A 1 183 ? -18.370 4.996 34.411 1.00 95.44 183 VAL A CA 1
ATOM 1425 C C . VAL A 1 183 ? -19.473 4.373 35.275 1.00 95.44 183 VAL A C 1
ATOM 1427 O O . VAL A 1 183 ? -19.440 3.179 35.573 1.00 95.44 183 VAL A O 1
ATOM 1430 N N . THR A 1 184 ? -20.451 5.187 35.668 1.00 95.50 184 THR A N 1
ATOM 1431 C CA . THR A 1 184 ? -21.662 4.761 36.395 1.00 95.50 184 THR A CA 1
ATOM 1432 C C . THR A 1 184 ? -22.954 5.148 35.679 1.00 95.50 184 THR A C 1
ATOM 1434 O O . THR A 1 184 ? -24.006 4.566 35.947 1.00 95.50 184 THR A O 1
ATOM 1437 N N . GLY A 1 185 ? -22.892 6.094 34.740 1.00 96.69 185 GLY A N 1
ATOM 1438 C CA . GLY A 1 185 ? -24.062 6.531 33.997 1.00 96.69 185 GLY A CA 1
ATOM 1439 C C . GLY A 1 185 ? -23.750 7.521 32.884 1.00 96.69 185 GLY A C 1
ATOM 1440 O O . GLY A 1 185 ? -22.601 7.881 32.628 1.00 96.69 185 GLY A O 1
ATOM 1441 N N . ILE A 1 186 ? -24.802 7.973 32.213 1.00 97.31 186 ILE A N 1
ATOM 1442 C CA . ILE A 1 186 ? -24.755 9.019 31.191 1.00 97.31 186 ILE A CA 1
ATOM 1443 C C . ILE A 1 186 ? -25.976 9.926 31.301 1.00 97.31 186 ILE A C 1
ATOM 1445 O O . ILE A 1 186 ? -27.077 9.467 31.598 1.00 97.31 186 ILE A O 1
ATOM 1449 N N . ILE A 1 187 ? -25.796 11.203 30.976 1.00 96.88 187 ILE A N 1
ATOM 1450 C CA . ILE A 1 187 ? -26.897 12.130 30.728 1.00 96.88 187 ILE A CA 1
ATOM 1451 C C . ILE A 1 187 ? -27.160 12.146 29.228 1.00 96.88 187 ILE A C 1
ATOM 1453 O O . ILE A 1 187 ? -26.288 12.492 28.423 1.00 96.88 187 ILE A O 1
ATOM 1457 N N . VAL A 1 188 ? -28.380 11.779 28.852 1.00 96.25 188 VAL A N 1
ATOM 1458 C CA . VAL A 1 188 ? -28.869 11.857 27.477 1.00 96.25 188 VAL A CA 1
ATOM 1459 C C . VAL A 1 188 ? -29.936 12.930 27.365 1.00 96.25 188 VAL A C 1
ATOM 1461 O O . VAL A 1 188 ? -30.728 13.138 28.280 1.00 96.25 188 VAL A O 1
ATOM 1464 N N . LYS A 1 189 ? -29.992 13.589 26.212 1.00 92.94 189 LYS A N 1
ATOM 1465 C CA . LYS A 1 189 ? -30.958 14.650 25.946 1.00 92.94 189 LYS A CA 1
ATOM 1466 C C . LYS A 1 189 ? -31.677 14.441 24.633 1.00 92.94 189 LYS A C 1
ATOM 1468 O O . LYS A 1 189 ? -31.047 14.156 23.613 1.00 92.94 189 LYS A O 1
ATOM 1473 N N . SER A 1 190 ? -32.988 14.639 24.682 1.00 90.88 190 SER A N 1
ATOM 1474 C CA . SER A 1 190 ? -33.833 14.892 23.516 1.00 90.88 190 SER A CA 1
ATOM 1475 C C . SER A 1 190 ? -34.405 16.310 23.617 1.00 90.88 190 SER A C 1
ATOM 1477 O O . SER A 1 190 ? -33.729 17.272 23.258 1.00 90.88 190 SER A O 1
ATOM 1479 N N . THR A 1 191 ? -35.610 16.458 24.167 1.00 86.56 191 THR A N 1
ATOM 1480 C CA . THR A 1 191 ? -36.179 17.737 24.619 1.00 86.56 191 THR A CA 1
ATOM 1481 C C . THR A 1 191 ? -35.771 18.057 26.052 1.00 86.56 191 THR A C 1
ATOM 1483 O O . THR A 1 191 ? -35.453 19.204 26.356 1.00 86.56 191 THR A O 1
ATOM 1486 N N . GLU A 1 192 ? -35.721 17.036 26.907 1.00 88.38 192 GLU A N 1
ATOM 1487 C CA . GLU A 1 192 ? -35.294 17.119 28.305 1.00 88.38 192 GLU A CA 1
ATOM 1488 C C . GLU A 1 192 ? -34.093 16.197 28.543 1.00 88.38 192 GLU A C 1
ATOM 1490 O O . GLU A 1 192 ? -33.881 15.228 27.802 1.00 88.38 192 GLU A O 1
ATOM 1495 N N . ALA A 1 193 ? -33.278 16.543 29.540 1.00 93.12 193 ALA A N 1
ATOM 1496 C CA . ALA A 1 193 ? -32.146 15.733 29.968 1.00 93.12 193 ALA A CA 1
ATOM 1497 C C . ALA A 1 193 ? -32.624 14.659 30.951 1.00 93.12 193 ALA A C 1
ATOM 1499 O O . ALA A 1 193 ? -33.396 14.949 31.863 1.00 93.12 193 ALA A O 1
ATOM 1500 N N . GLN A 1 194 ? -32.149 13.432 30.772 1.00 94.94 194 GLN A N 1
ATOM 1501 C CA . GLN A 1 194 ? -32.406 12.318 31.678 1.00 94.94 194 GLN A CA 1
ATOM 1502 C C . GLN A 1 194 ? -31.121 11.533 31.926 1.00 94.94 194 GLN A C 1
ATOM 1504 O O . GLN A 1 194 ? -30.254 11.440 31.052 1.00 94.94 194 GLN A O 1
ATOM 1509 N N . GLU A 1 195 ? -31.016 10.967 33.120 1.00 96.19 195 GLU A N 1
ATOM 1510 C CA . GLU A 1 195 ? -29.897 10.127 33.524 1.00 96.19 195 GLU A CA 1
ATOM 1511 C C . GLU A 1 195 ? -30.202 8.655 33.233 1.00 96.19 195 GLU A C 1
ATOM 151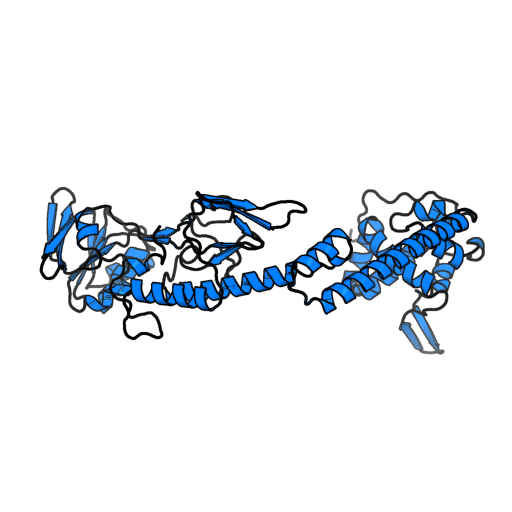3 O O . GLU A 1 195 ? -31.315 8.177 33.460 1.00 96.19 195 GLU A O 1
ATOM 1518 N N . LEU A 1 196 ? -29.207 7.939 32.713 1.00 96.06 196 LEU A N 1
ATOM 1519 C CA . LEU A 1 196 ? -29.256 6.501 32.491 1.00 96.06 196 LEU A CA 1
ATOM 1520 C C . LEU A 1 196 ? -28.084 5.838 33.198 1.00 96.06 196 LEU A C 1
ATOM 1522 O O . LEU A 1 196 ? -26.929 6.172 32.930 1.00 96.06 196 LEU A O 1
ATOM 1526 N N . GLU A 1 197 ? -28.384 4.847 34.029 1.00 96.75 197 GLU A N 1
ATOM 1527 C CA . GLU A 1 197 ? -27.371 3.990 34.637 1.00 96.75 197 GLU A CA 1
ATOM 1528 C C . GLU A 1 197 ? -26.796 3.037 33.585 1.00 96.75 197 GLU A C 1
ATOM 1530 O O . GLU A 1 197 ? -27.503 2.203 33.009 1.00 96.75 197 GLU A O 1
ATOM 1535 N N . VAL A 1 198 ? -25.497 3.169 33.331 1.00 97.00 198 VAL A N 1
ATOM 1536 C CA . VAL A 1 198 ? -24.733 2.296 32.439 1.00 97.00 198 VAL A CA 1
ATOM 1537 C C . VAL A 1 198 ? -23.344 2.091 33.024 1.00 97.00 198 VAL A C 1
ATOM 1539 O O . VAL A 1 198 ? -22.734 3.016 33.545 1.00 97.00 198 VAL A O 1
ATOM 1542 N N . ASP A 1 199 ? -22.819 0.878 32.911 1.00 96.19 199 ASP A N 1
ATOM 1543 C CA . ASP A 1 199 ? -21.470 0.549 33.369 1.00 96.19 199 ASP A CA 1
ATOM 1544 C C . ASP A 1 199 ? -20.400 0.926 32.327 1.00 96.19 199 ASP A C 1
ATOM 1546 O O . ASP A 1 199 ? -19.219 0.999 32.657 1.00 96.19 199 ASP A O 1
ATOM 1550 N N . GLY A 1 200 ? -20.786 1.128 31.059 1.00 96.25 200 GLY A N 1
ATOM 1551 C CA . GLY A 1 200 ? -19.860 1.470 29.979 1.00 96.25 200 GLY A CA 1
ATOM 1552 C C . GLY A 1 200 ? -20.520 2.128 28.770 1.00 96.25 200 GLY A C 1
ATOM 1553 O O . GLY A 1 200 ? -21.703 1.920 28.496 1.00 96.25 200 GLY A O 1
ATOM 1554 N N . VAL A 1 201 ? -19.741 2.920 28.032 1.00 97.31 201 VAL A N 1
ATOM 1555 C CA . VAL A 1 201 ? -20.177 3.719 26.880 1.00 97.31 201 VAL A CA 1
ATOM 1556 C C . VAL A 1 201 ? -19.252 3.463 25.693 1.00 97.31 201 VAL A C 1
ATOM 1558 O O . VAL A 1 201 ? -18.051 3.712 25.756 1.00 97.31 201 VAL A O 1
ATOM 1561 N N . PHE A 1 202 ? -19.827 3.005 24.586 1.00 97.12 202 PHE A N 1
ATOM 1562 C CA . PHE A 1 202 ? -19.129 2.697 23.343 1.00 97.12 202 PHE A CA 1
ATOM 1563 C C . PHE A 1 202 ? -19.472 3.723 22.262 1.00 97.12 202 PHE A C 1
ATOM 1565 O O . PHE A 1 202 ? -20.619 3.832 21.821 1.00 97.12 202 PHE A O 1
ATOM 1572 N N . ILE A 1 203 ? -18.481 4.484 21.812 1.00 96.38 203 ILE A N 1
ATOM 1573 C CA . ILE A 1 203 ? -18.638 5.560 20.833 1.00 96.38 203 ILE A CA 1
ATOM 1574 C C . ILE A 1 203 ? -18.412 5.007 19.419 1.00 96.38 203 ILE A C 1
ATOM 1576 O O . ILE A 1 203 ? -17.290 4.900 18.933 1.00 96.38 203 ILE A O 1
ATOM 1580 N N . ALA A 1 204 ? -19.504 4.674 18.726 1.00 93.75 204 ALA A N 1
ATOM 1581 C CA . ALA A 1 204 ? -19.504 3.988 17.431 1.00 93.75 204 ALA A CA 1
ATOM 1582 C C . ALA A 1 204 ? -19.983 4.894 16.274 1.00 93.75 204 ALA A C 1
ATOM 1584 O O . ALA A 1 204 ? -20.774 4.504 15.406 1.00 93.75 204 ALA A O 1
ATOM 1585 N N . ILE A 1 205 ? -19.491 6.137 16.230 1.00 91.19 205 ILE A N 1
ATOM 1586 C CA . ILE A 1 205 ? -19.844 7.139 15.201 1.00 91.19 205 ILE A CA 1
ATOM 1587 C C . ILE A 1 205 ? -18.933 7.106 13.957 1.00 91.19 205 ILE A C 1
ATOM 1589 O O . ILE A 1 205 ? -19.008 7.980 13.085 1.00 91.19 205 ILE A O 1
ATOM 1593 N N . GLY A 1 206 ? -18.115 6.059 13.835 1.00 86.88 206 GLY A N 1
ATOM 1594 C CA . GLY A 1 206 ? -17.221 5.804 12.707 1.00 86.88 206 GLY A CA 1
ATOM 1595 C C . GLY A 1 206 ? -15.794 6.292 12.947 1.00 86.88 206 GLY A C 1
ATOM 1596 O O . GLY A 1 206 ? -15.439 6.738 14.034 1.00 86.88 206 GLY A O 1
ATOM 1597 N N . HIS A 1 207 ? -14.948 6.156 11.932 1.00 88.25 207 HIS A N 1
ATOM 1598 C CA . HIS A 1 207 ? -13.533 6.521 11.992 1.00 88.25 207 HIS A CA 1
ATOM 1599 C C . HIS A 1 207 ? -13.199 7.540 10.896 1.00 88.25 207 HIS A C 1
ATOM 1601 O O . HIS A 1 207 ? -13.948 7.715 9.929 1.00 88.25 207 HIS A O 1
ATOM 1607 N N . ALA A 1 208 ? -12.105 8.268 11.084 1.00 90.56 208 ALA A N 1
ATOM 1608 C CA . ALA A 1 208 ? -11.515 9.171 10.110 1.00 90.56 208 ALA A CA 1
ATOM 1609 C C . ALA A 1 208 ? -10.120 8.640 9.735 1.00 90.56 208 ALA A C 1
ATOM 1611 O O . ALA A 1 208 ? -9.234 8.649 10.589 1.00 90.56 208 ALA A O 1
ATOM 1612 N N . PRO A 1 209 ? -9.904 8.143 8.506 1.00 93.88 209 PRO A N 1
ATOM 1613 C CA . PRO A 1 209 ? -8.574 7.740 8.062 1.00 93.88 209 PRO A CA 1
ATOM 1614 C C . PRO A 1 209 ? -7.650 8.964 7.964 1.00 93.88 209 PRO A C 1
ATOM 1616 O O . PRO A 1 209 ? -8.067 10.038 7.521 1.00 93.88 209 PRO A O 1
ATOM 1619 N N . ASN A 1 210 ? -6.384 8.818 8.365 1.00 94.56 210 ASN A N 1
ATOM 1620 C CA . ASN A 1 210 ? -5.397 9.904 8.374 1.00 94.56 210 ASN A CA 1
ATOM 1621 C C . ASN A 1 210 ? -4.798 10.104 6.971 1.00 94.56 210 ASN A C 1
ATOM 1623 O O . ASN A 1 210 ? -3.596 9.947 6.751 1.00 94.56 210 ASN A O 1
ATOM 1627 N N . THR A 1 211 ? -5.657 10.405 5.995 1.00 95.19 211 THR A N 1
ATOM 1628 C CA . THR A 1 211 ? -5.323 10.427 4.561 1.00 95.19 211 THR A CA 1
ATOM 1629 C C . THR A 1 211 ? -5.271 11.822 3.953 1.00 95.19 211 THR A C 1
ATOM 1631 O O . THR A 1 211 ? -4.997 11.965 2.763 1.00 95.19 211 THR A O 1
ATOM 1634 N N . GLY A 1 212 ? -5.506 12.868 4.753 1.00 92.88 212 GLY A N 1
ATOM 1635 C CA . GLY A 1 212 ? -5.643 14.249 4.277 1.00 92.88 212 GLY A CA 1
ATOM 1636 C C . GLY A 1 212 ? -4.507 14.716 3.361 1.00 92.88 212 GLY A C 1
ATOM 1637 O O . GLY A 1 212 ? -4.782 15.321 2.328 1.00 92.88 212 GLY A O 1
ATOM 1638 N N . ILE A 1 213 ? -3.262 14.365 3.694 1.00 94.00 213 ILE A N 1
ATOM 1639 C CA . ILE A 1 213 ? -2.055 14.761 2.949 1.00 94.00 213 ILE A CA 1
ATOM 1640 C C . ILE A 1 213 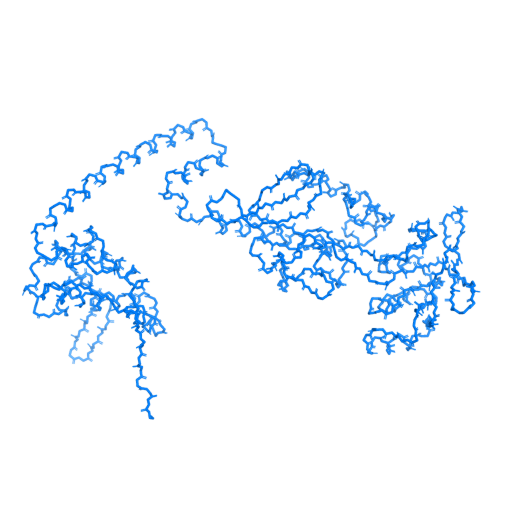? -1.874 14.024 1.610 1.00 94.00 213 ILE A C 1
ATOM 1642 O O . ILE A 1 213 ? -1.043 14.422 0.800 1.00 94.00 213 ILE A O 1
ATOM 1646 N N . PHE A 1 214 ? -2.643 12.958 1.368 1.00 96.12 214 PHE A N 1
ATOM 1647 C CA . PHE A 1 214 ? -2.545 12.128 0.163 1.00 96.12 214 PHE A CA 1
ATOM 1648 C C . PHE A 1 214 ? -3.700 12.366 -0.821 1.00 96.12 214 PHE A C 1
ATOM 1650 O O . PHE A 1 214 ? -3.805 11.668 -1.834 1.00 96.12 214 PHE A O 1
ATOM 1657 N N . LYS A 1 215 ? -4.600 13.320 -0.538 1.00 93.50 215 LYS A N 1
ATOM 1658 C CA . LYS A 1 215 ? -5.736 13.634 -1.417 1.00 93.50 215 LYS A CA 1
ATOM 1659 C C . LYS A 1 215 ? -5.239 14.056 -2.798 1.00 93.50 215 LYS A C 1
ATOM 1661 O O . LYS A 1 215 ? -4.405 14.946 -2.916 1.00 93.50 215 LYS A O 1
ATOM 1666 N N . GLY A 1 216 ? -5.750 13.405 -3.842 1.00 92.50 216 GLY A N 1
ATOM 1667 C CA . GLY A 1 216 ? -5.304 13.619 -5.225 1.00 92.50 216 GLY A CA 1
ATOM 1668 C C . GLY A 1 216 ? -3.951 12.977 -5.564 1.00 92.50 216 GLY A C 1
ATOM 1669 O O . GLY A 1 216 ? -3.605 12.881 -6.739 1.00 92.50 216 GLY A O 1
ATOM 1670 N N . PHE A 1 217 ? -3.204 12.484 -4.571 1.00 95.06 217 PHE A N 1
ATOM 1671 C CA . PHE A 1 217 ? -1.967 11.739 -4.787 1.00 95.06 217 PHE A CA 1
ATOM 1672 C C . PHE A 1 217 ? -2.239 10.248 -5.028 1.00 95.06 217 PHE A C 1
ATOM 1674 O O . PHE A 1 217 ? -1.678 9.675 -5.963 1.00 95.06 217 PHE A O 1
ATOM 1681 N N . VAL A 1 218 ? -3.139 9.640 -4.249 1.00 97.12 218 VAL A N 1
ATOM 1682 C CA . VAL A 1 218 ? -3.646 8.268 -4.444 1.00 97.12 218 VAL A CA 1
ATOM 1683 C C . VAL A 1 218 ? -5.175 8.253 -4.461 1.00 97.12 218 VAL A C 1
ATOM 1685 O O . VAL A 1 218 ? -5.820 9.176 -3.959 1.00 97.12 218 VAL A O 1
ATOM 1688 N N . GLU A 1 219 ? -5.761 7.211 -5.053 1.00 97.62 219 GLU A N 1
ATOM 1689 C CA . GLU A 1 219 ? -7.214 7.019 -5.069 1.00 97.62 219 GLU A CA 1
ATOM 1690 C C . GLU A 1 219 ? -7.742 6.667 -3.674 1.00 97.62 219 GLU A C 1
ATOM 1692 O O . GLU A 1 219 ? -7.135 5.899 -2.922 1.00 97.62 219 GLU A O 1
ATOM 1697 N N . MET A 1 220 ? -8.897 7.239 -3.337 1.00 97.25 220 MET A N 1
ATOM 1698 C CA . MET A 1 220 ? -9.566 7.061 -2.052 1.00 97.25 220 MET A CA 1
ATOM 1699 C C . MET A 1 220 ? -11.047 6.784 -2.264 1.00 97.25 220 MET A C 1
ATOM 1701 O O . MET A 1 220 ? -11.639 7.235 -3.247 1.00 97.25 220 MET A O 1
ATOM 1705 N N . ASP A 1 221 ? -11.661 6.073 -1.325 1.00 94.75 221 ASP A N 1
ATOM 1706 C CA . ASP A 1 221 ? -13.103 5.875 -1.328 1.00 94.75 221 ASP A CA 1
ATOM 1707 C C . ASP A 1 221 ? -13.864 7.117 -0.822 1.00 94.75 221 ASP A C 1
ATOM 1709 O O . ASP A 1 221 ? -13.287 8.109 -0.370 1.00 94.75 221 ASP A O 1
ATOM 1713 N N . GLN A 1 222 ? -15.198 7.063 -0.867 1.00 90.56 222 GLN A N 1
ATOM 1714 C CA . GLN A 1 222 ? -16.059 8.166 -0.415 1.00 90.56 222 GLN A CA 1
ATOM 1715 C C . GLN A 1 222 ? -15.922 8.494 1.083 1.00 90.56 222 GLN A C 1
ATOM 1717 O O . GLN A 1 222 ? -16.380 9.546 1.524 1.00 90.56 222 GLN A O 1
ATOM 1722 N N . GLN A 1 223 ? -15.346 7.590 1.878 1.00 88.88 223 GLN A N 1
ATOM 1723 C CA . GLN A 1 223 ? -15.109 7.769 3.310 1.00 88.88 223 GLN A CA 1
ATOM 1724 C C . GLN A 1 223 ? -13.675 8.249 3.599 1.00 88.88 223 GLN A C 1
ATOM 1726 O O . GLN A 1 223 ? -13.371 8.590 4.741 1.00 88.88 223 GLN A O 1
ATOM 1731 N N . GLY A 1 224 ? -12.827 8.337 2.569 1.00 93.88 224 GLY A N 1
ATOM 1732 C CA . GLY A 1 224 ? -11.453 8.818 2.637 1.00 93.88 224 GLY A CA 1
ATOM 1733 C C . GLY A 1 224 ? -10.406 7.728 2.861 1.00 93.88 224 GLY A C 1
ATOM 1734 O O . GLY A 1 224 ? -9.249 8.076 3.078 1.00 93.88 224 GLY A O 1
ATOM 1735 N N . TYR A 1 225 ? -10.767 6.441 2.834 1.00 96.62 225 TYR A N 1
ATOM 1736 C CA . TYR A 1 225 ? -9.797 5.344 2.958 1.00 96.62 225 TYR A CA 1
ATOM 1737 C C . TYR A 1 225 ? -9.037 5.163 1.646 1.00 96.62 225 TYR A C 1
ATOM 1739 O O . TYR A 1 225 ? -9.626 5.305 0.573 1.00 96.62 225 TYR A O 1
ATOM 1747 N N . ILE A 1 226 ? -7.744 4.836 1.717 1.00 98.12 226 ILE A N 1
ATOM 1748 C CA . ILE A 1 226 ? -6.936 4.573 0.517 1.00 98.12 226 ILE A CA 1
ATOM 1749 C C . ILE A 1 226 ? -7.420 3.281 -0.137 1.00 98.12 226 ILE A C 1
ATOM 1751 O O . ILE A 1 226 ? -7.556 2.257 0.529 1.00 98.12 226 ILE A O 1
ATOM 1755 N N . ILE A 1 227 ? -7.656 3.323 -1.449 1.00 97.88 227 ILE A N 1
ATOM 1756 C CA . ILE A 1 227 ? -8.050 2.136 -2.208 1.00 97.88 227 ILE A CA 1
ATOM 1757 C C . ILE A 1 227 ? -6.798 1.321 -2.532 1.00 97.88 227 ILE A C 1
ATOM 1759 O O . ILE A 1 227 ? -5.884 1.798 -3.209 1.00 97.88 227 ILE A O 1
ATOM 1763 N N . THR A 1 228 ? -6.785 0.073 -2.074 1.00 97.88 228 THR A N 1
ATOM 1764 C CA . THR A 1 228 ? -5.771 -0.925 -2.419 1.00 97.88 228 THR A CA 1
ATOM 1765 C C . THR A 1 228 ? -6.356 -2.000 -3.328 1.00 97.88 228 THR A C 1
ATOM 1767 O O . THR A 1 228 ? -7.552 -2.308 -3.293 1.00 97.88 228 THR A O 1
ATOM 1770 N N . LYS A 1 229 ? -5.514 -2.597 -4.177 1.00 96.38 229 LYS A N 1
ATOM 1771 C CA . LYS A 1 229 ? -5.926 -3.759 -4.969 1.00 96.38 229 LYS A CA 1
ATOM 1772 C C . LYS A 1 229 ? -6.197 -4.944 -4.022 1.00 96.38 229 LYS A C 1
ATOM 1774 O O . LYS A 1 229 ? -5.297 -5.300 -3.256 1.00 96.38 229 LYS A O 1
ATOM 1779 N N . PRO A 1 230 ? -7.374 -5.602 -4.101 1.00 94.31 230 PRO A N 1
ATOM 1780 C CA . PRO A 1 230 ? -7.743 -6.683 -3.187 1.00 94.31 230 PRO A CA 1
ATOM 1781 C C . PRO A 1 230 ? -6.670 -7.771 -3.071 1.00 94.31 230 PRO A C 1
ATOM 1783 O O . PRO A 1 230 ? -6.166 -8.264 -4.082 1.00 94.31 230 PRO A O 1
ATOM 1786 N N . GLY A 1 231 ? -6.333 -8.140 -1.833 1.00 92.38 231 GLY A N 1
ATOM 1787 C CA . GLY A 1 231 ? -5.300 -9.135 -1.524 1.00 92.38 231 GLY A CA 1
ATOM 1788 C C . GLY A 1 231 ? -3.856 -8.624 -1.615 1.00 92.38 231 GLY A C 1
ATOM 1789 O O . GLY A 1 231 ? -2.933 -9.423 -1.497 1.00 92.38 231 GLY A O 1
ATOM 1790 N N . THR A 1 232 ? -3.643 -7.322 -1.824 1.00 95.56 232 THR A N 1
ATOM 1791 C CA . THR A 1 232 ? -2.313 -6.688 -1.892 1.00 95.56 232 THR A CA 1
ATOM 1792 C C . THR A 1 232 ? -2.319 -5.343 -1.161 1.00 95.56 232 THR A C 1
ATOM 1794 O O . THR A 1 232 ? -3.367 -4.901 -0.695 1.00 95.56 232 THR A O 1
ATOM 1797 N N . THR A 1 233 ? -1.174 -4.663 -1.099 1.00 98.12 233 THR A N 1
ATOM 1798 C CA . THR A 1 233 ? -1.072 -3.298 -0.535 1.00 98.12 233 THR A CA 1
ATOM 1799 C C . THR A 1 233 ? -0.895 -2.213 -1.600 1.00 98.12 233 THR A C 1
ATOM 1801 O O . THR A 1 233 ? -0.685 -1.041 -1.285 1.00 98.12 233 THR A O 1
ATOM 1804 N N . LEU A 1 234 ? -0.999 -2.600 -2.875 1.00 97.88 234 LEU A N 1
ATOM 1805 C CA . LEU A 1 234 ? -0.795 -1.737 -4.036 1.00 97.88 234 LEU A CA 1
ATOM 1806 C C . LEU A 1 234 ? -1.882 -0.667 -4.123 1.00 97.88 234 LEU A C 1
ATOM 1808 O O . LEU A 1 234 ? -3.068 -1.000 -4.178 1.00 97.88 234 LEU A O 1
ATOM 1812 N N . THR A 1 235 ? -1.472 0.599 -4.199 1.00 98.25 235 THR A N 1
ATOM 1813 C CA . THR A 1 235 ? -2.375 1.734 -4.444 1.00 98.25 235 THR A CA 1
ATOM 1814 C C . THR A 1 235 ? -2.531 2.007 -5.946 1.00 98.25 235 THR A C 1
ATOM 1816 O O . THR A 1 235 ? -1.956 1.312 -6.788 1.00 98.25 235 THR A O 1
ATOM 1819 N N . SER A 1 236 ? -3.281 3.052 -6.308 1.00 96.50 236 SER A N 1
ATOM 1820 C CA . SER A 1 236 ? -3.376 3.523 -7.696 1.00 96.50 236 SER A CA 1
ATOM 1821 C C . SER A 1 236 ? -2.066 4.106 -8.252 1.00 96.50 236 SER A C 1
ATOM 1823 O O . SER A 1 236 ? -1.962 4.314 -9.463 1.00 96.50 236 SER A O 1
ATOM 1825 N N . ARG A 1 237 ? -1.053 4.354 -7.406 1.00 94.31 237 ARG A N 1
ATOM 1826 C CA . ARG A 1 237 ? 0.253 4.891 -7.810 1.00 94.31 237 ARG A CA 1
ATOM 1827 C C . ARG A 1 237 ? 1.358 3.854 -7.603 1.00 94.31 237 ARG A C 1
ATOM 1829 O O . ARG A 1 237 ? 1.575 3.367 -6.498 1.00 94.31 237 ARG A O 1
ATOM 1836 N N . ALA A 1 238 ? 2.087 3.539 -8.674 1.00 92.25 238 ALA A N 1
ATOM 1837 C CA . ALA A 1 238 ? 3.230 2.628 -8.615 1.00 92.25 238 ALA A CA 1
ATOM 1838 C C . ALA A 1 238 ? 4.316 3.167 -7.667 1.00 92.25 238 ALA A C 1
ATOM 1840 O O . ALA A 1 238 ? 4.602 4.361 -7.692 1.00 92.25 238 ALA A O 1
ATOM 1841 N N . GLY A 1 239 ? 4.903 2.293 -6.845 1.00 92.94 239 GLY A N 1
ATOM 1842 C CA . GLY A 1 239 ? 5.871 2.667 -5.805 1.00 92.94 239 GLY A CA 1
ATOM 1843 C C . GLY A 1 239 ? 5.248 3.210 -4.515 1.00 92.94 239 GLY A C 1
ATOM 1844 O O . GLY A 1 239 ? 5.979 3.508 -3.572 1.00 92.94 239 GLY A O 1
ATOM 1845 N N . VAL A 1 240 ? 3.915 3.315 -4.444 1.00 97.69 240 VAL A N 1
ATOM 1846 C CA . VAL A 1 240 ? 3.185 3.736 -3.243 1.00 97.69 240 VAL A CA 1
ATOM 1847 C C . VAL A 1 240 ? 2.262 2.614 -2.772 1.00 97.69 240 VAL A C 1
ATOM 1849 O O . VAL A 1 240 ? 1.414 2.121 -3.522 1.00 97.69 240 VAL A O 1
ATOM 1852 N N . PHE A 1 241 ? 2.408 2.242 -1.505 1.00 98.50 241 PHE A N 1
ATOM 1853 C CA . PHE A 1 241 ? 1.699 1.149 -0.843 1.00 98.50 241 PHE A CA 1
ATOM 1854 C C . PHE A 1 241 ? 0.934 1.686 0.367 1.00 98.50 241 PHE A C 1
ATOM 1856 O O . PHE A 1 241 ? 1.302 2.724 0.916 1.00 98.50 241 PHE A O 1
ATOM 1863 N N . ALA A 1 242 ? -0.115 0.994 0.807 1.00 98.50 242 ALA A N 1
ATOM 1864 C CA . ALA A 1 242 ? -0.864 1.363 2.007 1.00 98.50 242 ALA A CA 1
ATOM 1865 C C . ALA A 1 242 ? -1.091 0.157 2.927 1.00 98.50 242 ALA A C 1
ATOM 1867 O O . ALA A 1 242 ? -1.418 -0.933 2.458 1.00 98.50 242 ALA A O 1
ATOM 1868 N N . ALA A 1 243 ? -0.934 0.360 4.236 1.00 98.44 243 ALA A N 1
ATOM 1869 C CA . ALA A 1 243 ? -1.022 -0.686 5.252 1.00 98.44 243 ALA A CA 1
ATOM 1870 C C . ALA A 1 243 ? -1.782 -0.226 6.505 1.00 98.44 243 ALA A C 1
ATOM 1872 O O . ALA A 1 243 ? -1.774 0.949 6.872 1.00 98.44 243 ALA A O 1
ATOM 1873 N N . GLY A 1 244 ? -2.424 -1.179 7.181 1.00 97.50 244 GLY A N 1
ATOM 1874 C CA . GLY A 1 244 ? -3.237 -0.937 8.368 1.00 97.50 244 GLY A CA 1
ATOM 1875 C C . GLY A 1 244 ? -4.532 -0.182 8.086 1.00 97.50 244 GLY A C 1
ATOM 1876 O O . GLY A 1 244 ? -5.040 -0.161 6.961 1.00 97.50 244 GLY A O 1
ATOM 1877 N N . ASP A 1 245 ? -5.055 0.453 9.129 1.00 96.56 245 ASP A N 1
ATOM 1878 C CA . ASP A 1 245 ? -6.376 1.087 9.154 1.00 96.56 245 ASP A CA 1
ATOM 1879 C C . ASP A 1 245 ? -6.549 2.233 8.150 1.00 96.56 245 ASP A C 1
ATOM 1881 O O . ASP A 1 245 ? -7.664 2.658 7.885 1.00 96.56 245 ASP A O 1
ATOM 1885 N N . VAL A 1 246 ? -5.472 2.752 7.555 1.00 97.00 246 VAL A N 1
ATOM 1886 C CA . VAL A 1 246 ? -5.578 3.794 6.518 1.00 97.00 246 VAL A CA 1
ATOM 1887 C C . VAL A 1 246 ? -6.265 3.282 5.239 1.00 97.00 246 VAL A C 1
ATOM 1889 O O . VAL A 1 246 ? -6.842 4.064 4.480 1.00 97.00 246 VAL A O 1
ATOM 1892 N N . GLN A 1 247 ? -6.214 1.966 5.009 1.00 96.88 247 GLN A N 1
ATOM 1893 C CA . GLN A 1 247 ? -6.848 1.271 3.884 1.00 96.88 247 GLN A CA 1
ATOM 1894 C C . GLN A 1 247 ? -7.854 0.195 4.332 1.00 96.88 247 GLN A C 1
ATOM 1896 O O . GLN A 1 247 ? -8.715 -0.201 3.550 1.00 96.88 247 GLN A O 1
ATOM 1901 N N . ASP A 1 248 ? -7.806 -0.236 5.599 1.00 94.56 248 ASP A N 1
ATOM 1902 C CA . ASP A 1 248 ? -8.751 -1.200 6.167 1.00 94.56 248 ASP A CA 1
ATOM 1903 C C . ASP A 1 248 ? -9.836 -0.519 7.017 1.00 94.56 248 ASP A C 1
ATOM 1905 O O . ASP A 1 248 ? -9.600 -0.065 8.135 1.00 94.56 248 ASP A O 1
ATOM 1909 N N . LYS A 1 249 ? -11.064 -0.503 6.494 1.00 90.06 249 LYS A N 1
ATOM 1910 C CA . LYS A 1 249 ? -12.267 -0.057 7.220 1.00 90.06 249 LYS A CA 1
ATOM 1911 C C . LYS A 1 249 ? -13.073 -1.201 7.841 1.00 90.06 249 LYS A C 1
ATOM 1913 O O . LYS A 1 249 ? -14.060 -0.936 8.526 1.00 90.06 249 LYS A O 1
ATOM 1918 N N . VAL A 1 250 ? -12.693 -2.451 7.577 1.00 88.25 250 VAL A N 1
ATOM 1919 C CA . VAL A 1 250 ? -13.461 -3.646 7.940 1.00 88.25 250 VAL A CA 1
ATOM 1920 C C . VAL A 1 250 ? -12.968 -4.211 9.265 1.00 88.25 250 VAL A C 1
ATOM 1922 O O . VAL A 1 250 ? -13.760 -4.283 10.201 1.00 88.25 250 VAL A O 1
ATOM 1925 N N . TYR A 1 251 ? -11.686 -4.576 9.368 1.00 90.88 251 TYR A N 1
ATOM 1926 C CA . TYR A 1 251 ? -11.185 -5.299 10.541 1.00 90.88 251 TYR A CA 1
ATOM 1927 C C . TYR A 1 251 ? -10.683 -4.361 11.634 1.00 90.88 251 TYR A C 1
ATOM 1929 O O . TYR A 1 251 ? -11.113 -4.507 12.774 1.00 90.88 251 TYR A O 1
ATOM 1937 N N . ARG A 1 252 ? -9.815 -3.392 11.300 1.00 89.12 252 ARG A N 1
ATOM 1938 C CA . ARG A 1 252 ? -9.305 -2.373 12.246 1.00 89.12 252 ARG A CA 1
ATOM 1939 C C . ARG A 1 252 ? -8.752 -2.994 13.537 1.00 89.12 252 ARG A C 1
ATOM 1941 O O . ARG A 1 252 ? -9.186 -2.677 14.642 1.00 89.12 252 ARG A O 1
ATOM 1948 N N . GLN A 1 253 ? -7.850 -3.965 13.391 1.00 92.88 253 GLN A N 1
ATOM 1949 C CA . GLN A 1 253 ? -7.208 -4.672 14.504 1.00 92.88 253 GLN A CA 1
ATOM 1950 C C . GLN A 1 253 ? -5.688 -4.593 14.383 1.00 92.88 253 GLN A C 1
ATOM 1952 O O . GLN A 1 253 ? -5.138 -4.722 13.289 1.00 92.88 253 GLN A O 1
ATOM 1957 N N . ALA A 1 254 ? -4.999 -4.480 15.520 1.00 93.81 254 ALA A N 1
ATOM 1958 C CA . ALA A 1 254 ? -3.545 -4.329 15.569 1.00 93.81 254 ALA A CA 1
ATOM 1959 C C . ALA A 1 254 ? -2.789 -5.463 14.853 1.00 93.81 254 ALA A C 1
ATOM 1961 O O . ALA A 1 254 ? -1.839 -5.208 14.114 1.00 93.81 254 ALA A O 1
ATOM 1962 N N . VAL A 1 255 ? -3.236 -6.715 15.008 1.00 96.12 255 VAL A N 1
ATOM 1963 C CA . VAL A 1 255 ? -2.619 -7.871 14.333 1.00 96.12 255 VAL A CA 1
ATOM 1964 C C . VAL A 1 255 ? -2.833 -7.849 12.813 1.00 96.12 255 VAL A C 1
ATOM 1966 O O . VAL A 1 255 ? -1.933 -8.208 12.056 1.00 96.12 255 VAL A O 1
ATOM 1969 N N . VAL A 1 256 ? -3.989 -7.365 12.345 1.00 96.56 256 VAL A N 1
ATOM 1970 C CA . VAL A 1 256 ? -4.282 -7.210 10.909 1.00 96.56 256 VAL A CA 1
ATOM 1971 C C . VAL A 1 256 ? -3.451 -6.068 10.323 1.00 96.56 256 VAL A C 1
ATOM 1973 O O . VAL A 1 256 ? -2.874 -6.205 9.241 1.00 96.56 256 VAL A O 1
ATOM 1976 N N . ALA A 1 257 ? -3.311 -4.962 11.057 1.00 97.19 257 ALA A N 1
ATOM 1977 C CA . ALA A 1 257 ? -2.441 -3.859 10.674 1.00 97.19 257 ALA A CA 1
ATOM 1978 C C . ALA A 1 257 ? -0.969 -4.294 10.588 1.00 97.19 257 ALA A C 1
ATOM 1980 O O . ALA A 1 257 ? -0.294 -3.972 9.613 1.00 97.19 257 ALA A O 1
ATOM 1981 N N . ALA A 1 258 ? -0.492 -5.107 11.536 1.00 97.25 258 ALA A N 1
ATOM 1982 C CA . ALA A 1 258 ? 0.844 -5.698 11.473 1.00 97.25 258 ALA A CA 1
ATOM 1983 C C . ALA A 1 258 ? 1.011 -6.624 10.252 1.00 97.25 258 ALA A C 1
ATOM 1985 O O . ALA A 1 258 ? 2.013 -6.534 9.541 1.00 97.25 258 ALA A O 1
ATOM 1986 N N . GLY A 1 259 ? 0.014 -7.470 9.965 1.00 97.75 259 GLY A N 1
ATOM 1987 C CA . GLY A 1 259 ? 0.022 -8.356 8.797 1.00 97.75 259 GLY A CA 1
ATOM 1988 C C . GLY A 1 259 ? 0.076 -7.594 7.471 1.00 97.75 259 GLY A C 1
ATOM 1989 O O . GLY A 1 259 ? 0.914 -7.881 6.619 1.00 97.75 259 GLY A O 1
ATOM 1990 N N . THR A 1 260 ? -0.758 -6.566 7.311 1.00 98.31 260 THR A N 1
ATOM 1991 C CA . THR A 1 260 ? -0.734 -5.706 6.114 1.00 98.31 260 THR A CA 1
ATOM 1992 C C . THR A 1 260 ? 0.533 -4.849 6.030 1.00 98.31 260 THR A C 1
ATOM 1994 O O . THR A 1 260 ? 1.009 -4.585 4.930 1.00 98.31 260 THR A O 1
ATOM 1997 N N . GLY A 1 261 ? 1.145 -4.483 7.162 1.00 98.25 261 GLY A N 1
ATOM 1998 C CA . GLY A 1 261 ? 2.474 -3.866 7.199 1.00 98.25 261 GLY A CA 1
ATOM 1999 C C . GLY A 1 261 ? 3.563 -4.781 6.631 1.00 98.25 261 GLY A C 1
ATOM 2000 O O . GLY A 1 261 ? 4.376 -4.341 5.820 1.00 98.25 261 GLY A O 1
ATOM 2001 N N . CYS A 1 262 ? 3.532 -6.072 6.980 1.00 98.31 262 CYS A N 1
ATOM 2002 C CA . CYS A 1 262 ? 4.418 -7.078 6.389 1.00 98.31 262 CYS A CA 1
ATOM 2003 C C . CYS A 1 262 ? 4.199 -7.208 4.874 1.00 98.31 262 CYS A C 1
ATOM 2005 O O . CYS A 1 262 ? 5.163 -7.190 4.110 1.00 98.31 262 CYS A O 1
ATOM 2007 N N . MET A 1 263 ? 2.938 -7.260 4.426 1.00 98.50 263 MET A N 1
ATOM 2008 C CA . MET A 1 263 ? 2.613 -7.293 2.996 1.00 98.50 263 MET A CA 1
ATOM 2009 C C . MET A 1 263 ? 3.175 -6.073 2.253 1.00 98.50 263 MET A C 1
ATOM 2011 O O . MET A 1 263 ? 3.764 -6.237 1.190 1.00 98.50 263 MET A O 1
ATOM 2015 N N . ALA A 1 264 ? 3.050 -4.870 2.824 1.00 98.44 264 ALA A N 1
ATOM 2016 C CA . ALA A 1 264 ? 3.547 -3.644 2.203 1.00 98.44 264 ALA A CA 1
ATOM 2017 C C . ALA A 1 264 ? 5.070 -3.610 2.094 1.00 98.44 264 ALA A C 1
ATOM 2019 O O . ALA A 1 264 ? 5.589 -3.160 1.077 1.00 98.44 264 ALA A O 1
ATOM 2020 N N . ALA A 1 265 ? 5.786 -4.115 3.101 1.00 97.69 265 ALA A N 1
ATOM 2021 C CA . ALA A 1 265 ? 7.239 -4.228 3.035 1.00 97.69 265 ALA A CA 1
ATOM 2022 C C . ALA A 1 265 ? 7.684 -5.151 1.885 1.00 97.69 265 ALA A C 1
ATOM 2024 O O . ALA A 1 265 ? 8.544 -4.767 1.097 1.00 97.69 265 ALA A O 1
ATOM 2025 N N . LEU A 1 266 ? 7.047 -6.319 1.734 1.00 97.25 266 LEU A N 1
ATOM 2026 C CA . LEU A 1 266 ? 7.359 -7.281 0.667 1.00 97.25 266 LEU A CA 1
ATOM 2027 C C . LEU A 1 266 ? 6.937 -6.789 -0.727 1.00 97.25 266 LEU A C 1
ATOM 2029 O O . LEU A 1 266 ? 7.602 -7.073 -1.723 1.00 97.25 266 LEU A O 1
ATOM 2033 N N . ASP A 1 267 ? 5.819 -6.069 -0.824 1.00 96.38 267 ASP A N 1
ATOM 2034 C CA . ASP A 1 267 ? 5.379 -5.455 -2.079 1.00 96.38 267 ASP A CA 1
ATOM 2035 C C . ASP A 1 267 ? 6.337 -4.319 -2.499 1.00 96.38 267 ASP A C 1
ATOM 2037 O O . ASP A 1 267 ? 6.669 -4.200 -3.683 1.00 96.38 267 ASP A O 1
ATOM 2041 N N . ALA A 1 268 ? 6.833 -3.531 -1.538 1.00 95.69 268 ALA A N 1
ATOM 2042 C CA . ALA A 1 268 ? 7.829 -2.489 -1.770 1.00 95.69 268 ALA A CA 1
ATOM 2043 C C . ALA A 1 268 ? 9.196 -3.059 -2.172 1.00 95.69 268 ALA A C 1
ATOM 2045 O O . ALA A 1 268 ? 9.779 -2.579 -3.141 1.00 95.69 268 ALA A O 1
ATOM 2046 N N . GLU A 1 269 ? 9.676 -4.106 -1.499 1.00 93.31 269 GLU A N 1
ATOM 2047 C CA . GLU A 1 269 ? 10.910 -4.820 -1.855 1.00 93.31 269 GLU A CA 1
ATOM 2048 C C . GLU A 1 269 ? 10.877 -5.282 -3.317 1.00 93.31 269 GLU A C 1
ATOM 2050 O O . GLU A 1 269 ? 11.723 -4.882 -4.114 1.00 93.31 269 GLU A O 1
ATOM 2055 N N . LYS A 1 270 ? 9.839 -6.027 -3.718 1.00 89.94 270 LYS A N 1
ATOM 2056 C CA . LYS A 1 270 ? 9.686 -6.505 -5.105 1.00 89.94 270 LYS A CA 1
ATOM 2057 C C . LYS A 1 270 ? 9.650 -5.365 -6.118 1.00 89.94 270 LYS A C 1
ATOM 2059 O O . LYS A 1 270 ? 10.163 -5.493 -7.232 1.00 89.94 270 LYS A O 1
ATOM 2064 N N . PHE A 1 271 ? 9.008 -4.253 -5.762 1.00 88.88 271 PHE A N 1
ATOM 2065 C CA . PHE A 1 271 ? 8.978 -3.068 -6.609 1.00 88.88 271 PHE A CA 1
ATOM 2066 C C . PHE A 1 271 ? 10.379 -2.470 -6.789 1.00 88.88 271 PHE A C 1
ATOM 2068 O O . PHE A 1 271 ? 10.761 -2.164 -7.924 1.00 88.88 271 PHE A O 1
ATOM 2075 N N . LEU A 1 272 ? 11.152 -2.359 -5.707 1.00 85.75 272 LEU A N 1
ATOM 2076 C CA . LEU A 1 272 ? 12.525 -1.861 -5.735 1.00 85.75 272 LEU A CA 1
ATOM 2077 C C . LEU A 1 272 ? 13.445 -2.801 -6.524 1.00 85.75 272 LEU A C 1
ATOM 2079 O O . LEU A 1 272 ? 14.110 -2.332 -7.441 1.00 85.75 272 LEU A O 1
ATOM 2083 N N . GLU A 1 273 ? 13.388 -4.117 -6.310 1.00 81.12 273 GLU A N 1
ATOM 2084 C CA . GLU A 1 273 ? 14.176 -5.099 -7.077 1.00 81.12 273 GLU A CA 1
ATOM 2085 C C . GLU A 1 273 ? 13.896 -5.024 -8.586 1.00 81.12 273 GLU A C 1
ATOM 2087 O O . GLU A 1 273 ? 14.805 -5.060 -9.421 1.00 81.12 273 GLU A O 1
ATOM 2092 N N . SER A 1 274 ? 12.622 -4.863 -8.960 1.00 68.56 274 SER A N 1
ATOM 2093 C CA . SER A 1 274 ? 12.228 -4.693 -10.363 1.00 68.56 274 SER A CA 1
ATOM 2094 C C . SER A 1 274 ? 12.701 -3.362 -10.970 1.00 68.56 274 SER A C 1
ATOM 2096 O O . SER A 1 274 ? 12.795 -3.237 -12.196 1.00 68.56 274 SER A O 1
ATOM 2098 N N . SER A 1 275 ? 13.014 -2.378 -10.122 1.00 58.44 275 SER A N 1
ATOM 2099 C CA . SER A 1 275 ? 13.458 -1.032 -10.495 1.00 58.44 275 SER A CA 1
ATOM 2100 C C . SER A 1 275 ? 14.987 -0.886 -10.500 1.00 58.44 275 SER A C 1
ATOM 2102 O O . SER A 1 275 ? 15.515 -0.170 -11.354 1.00 58.44 275 SER A O 1
ATOM 2104 N N . GLU A 1 276 ? 15.706 -1.593 -9.620 1.00 52.06 276 GLU A N 1
ATOM 2105 C CA . GLU A 1 276 ? 17.166 -1.513 -9.454 1.00 52.06 276 GLU A CA 1
ATOM 2106 C C . GLU A 1 276 ? 17.960 -2.189 -10.582 1.00 52.06 276 GLU A C 1
ATOM 2108 O O . GLU A 1 276 ? 19.084 -1.779 -10.871 1.00 52.06 276 GLU A O 1
ATOM 2113 N N . ILE A 1 277 ? 17.368 -3.133 -11.323 1.00 46.97 277 ILE A N 1
ATOM 2114 C CA . ILE A 1 277 ? 18.013 -3.766 -12.488 1.00 46.97 277 ILE A CA 1
ATOM 2115 C C . ILE A 1 277 ? 17.341 -3.317 -13.791 1.00 46.97 277 ILE A C 1
ATOM 2117 O O . ILE A 1 277 ? 16.947 -4.113 -14.648 1.00 46.97 277 ILE A O 1
ATOM 2121 N N . LYS A 1 278 ? 17.259 -2.002 -14.017 1.00 46.47 278 LYS A N 1
ATOM 2122 C CA . LYS A 1 278 ? 17.173 -1.516 -15.398 1.00 46.47 278 LYS A CA 1
ATOM 2123 C C . LYS A 1 278 ? 18.560 -1.608 -16.020 1.00 46.47 278 LYS A C 1
ATOM 2125 O O . LYS A 1 278 ? 19.451 -0.822 -15.714 1.00 46.47 278 LYS A O 1
ATOM 2130 N N . LYS A 1 279 ? 18.708 -2.533 -16.975 1.00 44.53 279 LYS A N 1
ATOM 2131 C CA . LYS A 1 279 ? 19.861 -2.704 -17.886 1.00 44.53 279 LYS A CA 1
ATOM 2132 C C . LYS A 1 279 ? 20.415 -1.390 -18.465 1.00 44.53 279 LYS A C 1
ATOM 2134 O O . LYS A 1 279 ? 21.543 -1.373 -18.933 1.00 44.53 279 LYS A O 1
ATOM 2139 N N . GLU A 1 280 ? 19.623 -0.319 -18.453 1.00 44.81 280 GLU A N 1
ATOM 2140 C CA . GLU A 1 280 ? 19.970 1.026 -18.910 1.00 44.81 280 GLU A CA 1
ATOM 2141 C C . GLU A 1 280 ? 20.976 1.755 -17.993 1.00 44.81 280 GLU A C 1
ATOM 2143 O O . GLU A 1 280 ? 21.818 2.481 -18.518 1.00 44.81 280 GLU A O 1
ATOM 2148 N N . VAL A 1 281 ? 20.984 1.530 -16.668 1.00 50.16 281 VAL A N 1
ATOM 2149 C CA . VAL A 1 281 ? 21.833 2.301 -15.726 1.00 50.16 281 VAL A CA 1
ATOM 2150 C C . VAL A 1 281 ? 23.327 2.007 -15.916 1.00 50.16 281 VAL A C 1
ATOM 2152 O O . VAL A 1 281 ? 24.141 2.920 -15.902 1.00 50.16 281 VAL A O 1
ATOM 2155 N N . LEU A 1 282 ? 23.704 0.759 -16.205 1.00 54.62 282 LEU A N 1
ATOM 2156 C CA . LEU A 1 282 ? 25.112 0.378 -16.411 1.00 54.62 282 LEU A CA 1
ATOM 2157 C C . LEU A 1 282 ? 25.664 0.752 -17.800 1.00 54.62 282 LEU A C 1
ATOM 2159 O O . LEU A 1 282 ? 26.847 0.548 -18.075 1.00 54.62 282 LEU A O 1
ATOM 2163 N N . THR A 1 283 ? 24.828 1.266 -18.709 1.00 55.47 283 THR A N 1
ATOM 2164 C CA . THR A 1 283 ? 25.276 1.611 -20.073 1.00 55.47 283 THR A CA 1
AT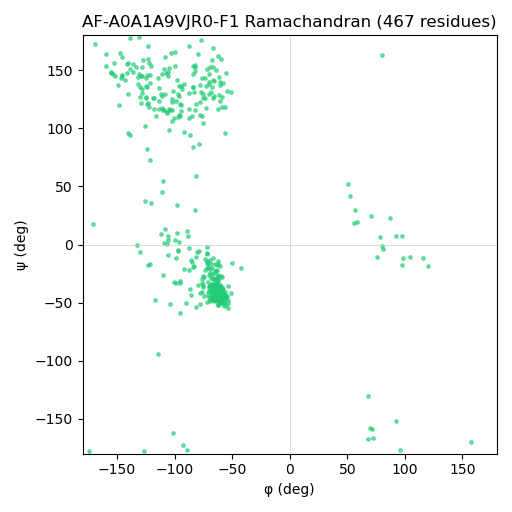OM 2165 C C . THR A 1 283 ? 25.915 2.991 -20.180 1.00 55.47 283 THR A C 1
ATOM 2167 O O . THR A 1 283 ? 26.659 3.241 -21.130 1.00 55.47 283 THR A O 1
ATOM 2170 N N . THR A 1 284 ? 25.674 3.879 -19.214 1.00 62.72 284 THR A N 1
ATOM 2171 C CA . THR A 1 284 ? 26.237 5.233 -19.183 1.00 62.72 284 THR A CA 1
ATOM 2172 C C . THR A 1 284 ? 27.345 5.335 -18.138 1.00 62.72 284 THR A C 1
ATOM 2174 O O . THR A 1 284 ? 27.307 4.660 -17.112 1.00 62.72 284 THR A O 1
ATOM 2177 N N . LYS A 1 285 ? 28.349 6.188 -18.390 1.00 67.44 285 LYS A N 1
ATOM 2178 C CA . LYS A 1 285 ? 29.464 6.418 -17.452 1.00 67.44 285 LYS A CA 1
ATOM 2179 C C . LYS A 1 285 ? 28.952 6.892 -16.085 1.00 67.44 285 LYS A C 1
ATOM 2181 O O . LYS A 1 285 ? 29.286 6.295 -15.073 1.00 67.44 285 LYS A O 1
ATOM 2186 N N . SER A 1 286 ? 28.033 7.853 -16.086 1.00 62.47 286 SER A N 1
ATOM 2187 C CA . SER A 1 286 ? 27.409 8.381 -14.871 1.00 62.47 286 SER A CA 1
ATOM 2188 C C . SER A 1 286 ? 26.550 7.358 -14.120 1.00 62.47 286 SER A C 1
ATOM 2190 O O . SER A 1 286 ? 26.500 7.384 -12.895 1.00 62.47 286 SER A O 1
ATOM 2192 N N . GLY A 1 287 ? 25.865 6.449 -14.820 1.00 63.88 287 GLY A N 1
ATOM 2193 C CA . GLY A 1 287 ? 25.075 5.399 -14.176 1.00 63.88 287 GLY A CA 1
ATOM 2194 C C . GLY A 1 287 ? 25.936 4.267 -13.604 1.00 63.88 287 GLY A C 1
ATOM 2195 O O . GLY A 1 287 ? 25.627 3.747 -12.534 1.00 63.88 287 GLY A O 1
ATOM 2196 N N . PHE A 1 288 ? 27.060 3.953 -14.253 1.00 69.50 288 PHE A N 1
ATOM 2197 C CA . PHE A 1 288 ? 28.079 3.052 -13.715 1.00 69.50 288 PHE A CA 1
ATOM 2198 C C . PHE A 1 288 ? 28.759 3.639 -12.466 1.00 69.50 288 PHE A C 1
ATOM 2200 O O . PHE A 1 288 ? 28.799 2.980 -11.431 1.00 69.50 288 PHE A O 1
ATOM 2207 N N . GLU A 1 289 ? 29.197 4.901 -12.518 1.00 70.81 289 GLU A N 1
ATOM 2208 C CA . GLU A 1 289 ? 29.768 5.625 -11.368 1.00 70.81 289 GLU A CA 1
ATOM 2209 C C . GLU A 1 289 ? 28.774 5.716 -10.197 1.00 70.81 289 GLU A C 1
ATOM 2211 O O . GLU A 1 289 ? 29.140 5.511 -9.042 1.00 70.81 289 GLU A O 1
ATOM 2216 N N . ARG A 1 290 ? 27.483 5.923 -10.486 1.00 66.81 290 ARG A N 1
ATOM 2217 C CA . ARG A 1 290 ? 26.415 5.887 -9.477 1.00 66.81 290 ARG A CA 1
ATOM 2218 C C . ARG A 1 290 ? 26.270 4.509 -8.834 1.00 66.81 290 ARG A C 1
ATOM 2220 O O . ARG A 1 290 ? 26.101 4.423 -7.624 1.00 66.81 290 ARG A O 1
ATOM 2227 N N . SER A 1 291 ? 26.330 3.439 -9.627 1.00 64.31 291 SER A N 1
ATOM 2228 C CA . SER A 1 291 ? 26.269 2.066 -9.110 1.00 64.31 291 SER A CA 1
ATOM 2229 C C . SER A 1 291 ? 27.464 1.744 -8.215 1.00 64.31 291 SER A C 1
ATOM 2231 O O . SER A 1 291 ? 27.318 0.999 -7.251 1.00 64.31 291 SER A O 1
ATOM 2233 N N . LEU A 1 292 ? 28.628 2.327 -8.509 1.00 69.00 292 LEU A N 1
ATOM 2234 C CA . LEU A 1 292 ? 29.819 2.184 -7.679 1.00 69.00 292 LEU A CA 1
ATOM 2235 C C . LEU A 1 292 ? 29.683 2.883 -6.329 1.00 69.00 292 LEU A C 1
ATOM 2237 O O . LEU A 1 292 ? 30.141 2.345 -5.330 1.00 69.00 292 LEU A O 1
ATOM 2241 N N . GLY A 1 293 ? 29.008 4.030 -6.266 1.00 65.94 293 GLY A N 1
ATOM 2242 C CA . GLY A 1 293 ? 28.778 4.748 -5.008 1.00 65.94 293 GLY A CA 1
ATOM 2243 C C . GLY A 1 293 ? 27.788 4.080 -4.042 1.00 65.94 293 GLY A C 1
ATOM 2244 O O . GLY A 1 293 ? 27.757 4.452 -2.875 1.00 65.94 293 GLY A O 1
ATOM 2245 N N . LYS A 1 294 ? 26.982 3.111 -4.502 1.00 64.00 294 LYS A N 1
ATOM 2246 C CA . LYS A 1 294 ? 25.927 2.462 -3.696 1.00 64.00 294 LYS A CA 1
ATOM 2247 C C . LYS A 1 294 ? 26.408 1.295 -2.826 1.00 64.00 294 LYS A C 1
ATOM 2249 O O . LYS A 1 294 ? 25.674 0.870 -1.940 1.00 64.00 294 LYS A O 1
ATOM 2254 N N . HIS A 1 295 ? 27.603 0.772 -3.081 1.00 61.19 295 HIS A N 1
ATOM 2255 C CA . HIS A 1 295 ? 28.158 -0.374 -2.364 1.00 61.19 295 HIS A CA 1
ATOM 2256 C C . HIS A 1 295 ? 29.395 0.027 -1.562 1.00 61.19 295 HIS A C 1
ATOM 2258 O O . HIS A 1 295 ? 30.211 0.839 -2.005 1.00 61.19 295 HIS A O 1
ATOM 2264 N N . ASP A 1 296 ? 29.537 -0.567 -0.378 1.00 74.12 296 ASP A N 1
ATOM 2265 C CA . ASP A 1 296 ? 30.704 -0.364 0.473 1.00 74.12 296 ASP A CA 1
ATOM 2266 C C . ASP A 1 296 ? 31.835 -1.310 0.042 1.00 74.12 296 ASP A C 1
ATOM 2268 O O . ASP A 1 296 ? 31.968 -2.429 0.530 1.00 74.12 296 ASP A O 1
ATOM 2272 N N . TRP A 1 297 ? 32.591 -0.887 -0.973 1.00 78.88 297 TRP A N 1
ATOM 2273 C CA . TRP A 1 297 ? 33.697 -1.663 -1.539 1.00 78.88 297 TRP A CA 1
ATOM 2274 C C . TRP A 1 297 ? 34.947 -1.581 -0.668 1.00 78.88 297 TRP A C 1
ATOM 2276 O O . TRP A 1 297 ? 35.370 -0.485 -0.273 1.00 78.88 297 TRP A O 1
ATOM 2286 N N . SER A 1 298 ? 35.607 -2.721 -0.477 1.00 85.94 298 SER A N 1
ATOM 2287 C CA . SER A 1 298 ? 36.946 -2.784 0.100 1.00 85.94 298 SER A CA 1
ATOM 2288 C C . SER A 1 298 ? 37.975 -2.052 -0.773 1.00 85.94 298 SER A C 1
ATOM 2290 O O . SER A 1 298 ? 37.762 -1.789 -1.959 1.00 85.94 298 SER A O 1
ATOM 2292 N N . TYR A 1 299 ? 39.134 -1.733 -0.193 1.00 82.81 299 TYR A N 1
ATOM 2293 C CA . TYR A 1 299 ? 40.209 -1.037 -0.909 1.00 82.81 299 TYR A CA 1
ATOM 2294 C C . TYR A 1 299 ? 40.666 -1.786 -2.174 1.00 82.81 299 TYR A C 1
ATOM 2296 O O . TYR A 1 299 ? 40.834 -1.169 -3.223 1.00 82.81 299 TYR A O 1
ATOM 2304 N N . LEU A 1 300 ? 40.823 -3.112 -2.096 1.00 87.81 300 LEU A N 1
ATOM 2305 C CA . LEU A 1 300 ? 41.270 -3.925 -3.233 1.00 87.81 300 LEU A CA 1
ATOM 2306 C C . LEU A 1 300 ? 40.220 -3.983 -4.350 1.00 87.81 300 LEU A C 1
ATOM 2308 O O . LEU A 1 300 ? 40.579 -3.857 -5.517 1.00 87.81 300 LEU A O 1
ATOM 2312 N N . GLU A 1 301 ? 38.937 -4.095 -3.999 1.00 83.44 301 GLU A N 1
ATOM 2313 C CA . GLU A 1 301 ? 37.838 -4.080 -4.976 1.00 83.44 301 GLU A CA 1
ATOM 2314 C C . GLU A 1 301 ? 37.764 -2.736 -5.711 1.00 83.44 301 GLU A C 1
ATOM 2316 O O . GLU A 1 301 ? 37.560 -2.706 -6.922 1.00 83.44 301 GLU A O 1
ATOM 2321 N N . ARG A 1 302 ? 38.001 -1.612 -5.017 1.00 81.75 302 ARG A N 1
ATOM 2322 C CA . ARG A 1 302 ? 38.049 -0.283 -5.655 1.00 81.75 302 ARG A CA 1
ATOM 2323 C C . ARG A 1 302 ? 39.168 -0.188 -6.686 1.00 81.75 302 ARG A C 1
ATOM 2325 O O . ARG A 1 302 ? 38.915 0.252 -7.805 1.00 81.75 302 ARG A O 1
ATOM 2332 N N . VAL A 1 303 ? 40.371 -0.646 -6.336 1.00 83.69 303 VAL A N 1
ATOM 2333 C CA . VAL A 1 303 ? 41.522 -0.654 -7.254 1.00 83.69 303 VAL A CA 1
ATOM 2334 C C . VAL A 1 303 ? 41.245 -1.542 -8.470 1.00 83.69 303 VAL A C 1
ATOM 2336 O O . VAL A 1 303 ? 41.515 -1.140 -9.601 1.00 83.69 303 VAL A O 1
ATOM 2339 N N . GLU A 1 304 ? 40.668 -2.729 -8.271 1.00 88.06 304 GLU A N 1
ATOM 2340 C CA . GLU A 1 304 ? 40.308 -3.626 -9.373 1.00 88.06 304 GLU A CA 1
ATOM 2341 C C . GLU A 1 304 ? 39.288 -2.979 -10.321 1.00 88.06 304 GLU A C 1
ATOM 2343 O O . GLU A 1 304 ? 39.459 -2.999 -11.546 1.00 88.06 304 GLU A O 1
ATOM 2348 N N . ILE A 1 305 ? 38.256 -2.339 -9.767 1.00 84.75 305 ILE A N 1
ATOM 2349 C CA . ILE A 1 305 ? 37.232 -1.667 -10.563 1.00 84.75 305 ILE A CA 1
ATOM 2350 C C . ILE A 1 305 ? 37.808 -0.472 -11.331 1.00 84.75 305 ILE A C 1
ATOM 2352 O O . ILE A 1 305 ? 37.473 -0.291 -12.504 1.00 84.75 305 ILE A O 1
ATOM 2356 N N . GLU A 1 306 ? 38.687 0.323 -10.722 1.00 84.06 306 GLU A N 1
ATOM 2357 C CA . GLU A 1 306 ? 39.360 1.439 -11.397 1.00 84.06 306 GLU A CA 1
ATOM 2358 C C . GLU A 1 306 ? 40.165 0.963 -12.613 1.00 84.06 306 GLU A C 1
ATOM 2360 O O . GLU A 1 306 ? 40.041 1.530 -13.705 1.00 84.06 306 GLU A O 1
ATOM 2365 N N . VAL A 1 307 ? 40.922 -0.128 -12.463 1.00 88.44 307 VAL A N 1
ATOM 2366 C CA . VAL A 1 307 ? 41.699 -0.728 -13.558 1.00 88.44 307 VAL A CA 1
ATOM 2367 C C . VAL A 1 307 ? 40.784 -1.215 -14.684 1.00 88.44 307 VAL A C 1
ATOM 2369 O O . VAL A 1 307 ? 41.023 -0.917 -15.858 1.00 88.44 307 VAL A O 1
ATOM 2372 N N . ILE A 1 308 ? 39.710 -1.939 -14.354 1.00 87.44 308 ILE A N 1
ATOM 2373 C CA . ILE A 1 308 ? 38.752 -2.442 -15.351 1.00 87.44 308 ILE A CA 1
ATOM 2374 C C . ILE A 1 308 ? 38.040 -1.283 -16.061 1.00 87.44 308 ILE A C 1
ATOM 2376 O O . ILE A 1 308 ? 37.862 -1.326 -17.282 1.00 87.44 308 ILE A O 1
ATOM 2380 N N . SER A 1 309 ? 37.662 -0.237 -15.325 1.00 84.00 309 SER A N 1
ATOM 2381 C CA . SER A 1 309 ? 37.010 0.956 -15.870 1.00 84.00 309 SER A CA 1
ATOM 2382 C C . SER A 1 309 ? 37.914 1.678 -16.872 1.00 84.00 309 SER A C 1
ATOM 2384 O O . SER A 1 309 ? 37.491 1.949 -17.997 1.00 84.00 309 SER A O 1
ATOM 2386 N N . SER A 1 310 ? 39.187 1.884 -16.522 1.00 85.94 310 SER A N 1
ATOM 2387 C CA . SER A 1 310 ? 40.190 2.477 -17.417 1.00 85.94 310 SER A CA 1
ATOM 2388 C C . SER A 1 310 ? 40.353 1.666 -18.710 1.00 85.94 310 SER A C 1
ATOM 2390 O O . SER A 1 310 ? 40.269 2.205 -19.817 1.00 85.94 310 SER A O 1
ATOM 2392 N N . ASN A 1 311 ? 40.458 0.338 -18.600 1.00 90.06 311 ASN A N 1
ATOM 2393 C CA . ASN A 1 311 ? 40.538 -0.543 -19.768 1.00 90.06 311 ASN A CA 1
ATOM 2394 C C . ASN A 1 311 ? 39.293 -0.443 -20.665 1.00 90.06 311 ASN A C 1
ATOM 2396 O O . ASN A 1 311 ? 39.402 -0.426 -21.895 1.00 90.06 311 ASN A O 1
ATOM 2400 N N . LEU A 1 312 ? 38.099 -0.353 -20.070 1.00 86.25 312 LEU A N 1
ATOM 2401 C CA . LEU A 1 312 ? 36.853 -0.174 -20.815 1.00 86.25 312 LEU A CA 1
ATOM 2402 C C . LEU A 1 312 ? 36.822 1.151 -21.583 1.00 86.25 312 LEU A C 1
ATOM 2404 O O . LEU A 1 312 ? 36.311 1.181 -22.705 1.00 86.25 312 LEU A O 1
ATOM 2408 N N . GLU A 1 313 ? 37.356 2.234 -21.020 1.00 85.06 313 GLU A N 1
ATOM 2409 C CA . GLU A 1 313 ? 37.442 3.529 -21.703 1.00 85.06 313 GLU A CA 1
ATOM 2410 C C . GLU A 1 313 ? 38.357 3.462 -22.927 1.00 85.06 313 GLU A C 1
ATOM 2412 O O . GLU A 1 313 ? 37.932 3.827 -24.026 1.00 85.06 313 GLU A O 1
ATOM 2417 N N . VAL A 1 314 ? 39.545 2.876 -22.778 1.00 90.88 314 VAL A N 1
ATOM 2418 C CA . VAL A 1 314 ? 40.501 2.675 -23.880 1.00 90.88 314 VAL A CA 1
ATOM 2419 C C . VAL A 1 314 ? 39.885 1.842 -25.012 1.00 90.88 314 VAL A C 1
ATOM 2421 O O . VAL A 1 314 ? 40.004 2.179 -26.198 1.00 90.88 314 VAL A O 1
ATOM 2424 N N . ILE A 1 315 ? 39.169 0.765 -24.669 1.00 89.81 315 ILE A N 1
ATOM 2425 C CA . ILE A 1 315 ? 38.473 -0.077 -25.653 1.00 89.81 315 ILE A CA 1
ATOM 2426 C C . ILE A 1 315 ? 37.354 0.710 -26.349 1.00 89.81 315 ILE A C 1
ATOM 2428 O O . ILE A 1 315 ? 37.205 0.616 -27.569 1.00 89.81 315 ILE A O 1
ATOM 2432 N N . ARG A 1 316 ? 36.578 1.514 -25.612 1.00 85.50 316 ARG A N 1
ATOM 2433 C CA . ARG A 1 316 ? 35.508 2.352 -26.183 1.00 85.50 316 ARG A CA 1
ATOM 2434 C C . ARG A 1 316 ? 36.055 3.387 -27.163 1.00 85.50 316 ARG A C 1
ATOM 2436 O O . ARG A 1 316 ? 35.455 3.591 -28.217 1.00 85.50 316 ARG A O 1
ATOM 2443 N N . GLU A 1 317 ? 37.175 4.031 -26.853 1.00 89.06 317 GLU A N 1
ATOM 2444 C CA . GLU A 1 317 ? 37.830 4.971 -27.771 1.00 89.06 317 GLU A CA 1
ATOM 2445 C C . GLU A 1 317 ? 38.354 4.275 -29.027 1.00 89.06 317 GLU A C 1
ATOM 2447 O O . GLU A 1 317 ? 38.137 4.753 -30.146 1.00 89.06 317 GLU A O 1
ATOM 2452 N N . SER A 1 318 ? 38.957 3.099 -28.857 1.00 93.19 318 SER A N 1
ATOM 2453 C CA . SER A 1 318 ? 39.420 2.267 -29.969 1.00 93.19 318 SER A CA 1
ATOM 2454 C C . SER A 1 318 ? 38.264 1.856 -30.889 1.00 93.19 318 SER A C 1
ATOM 2456 O O . SER A 1 318 ? 38.380 1.965 -32.111 1.00 93.19 318 SER A O 1
ATOM 2458 N N . LEU A 1 319 ? 37.117 1.464 -30.319 1.00 88.88 319 LEU A N 1
ATOM 2459 C CA . LEU A 1 319 ? 35.900 1.163 -31.077 1.00 88.88 319 LEU A CA 1
ATOM 2460 C C . LEU A 1 319 ? 35.398 2.384 -31.850 1.00 88.88 319 LEU A C 1
ATOM 2462 O O . LEU A 1 319 ? 35.152 2.264 -33.045 1.00 88.88 319 LEU A O 1
ATOM 2466 N N . LYS A 1 320 ? 35.323 3.568 -31.228 1.00 88.75 320 LYS A N 1
ATOM 2467 C CA . LYS A 1 320 ? 34.916 4.803 -31.926 1.00 88.75 320 LYS A CA 1
ATOM 2468 C C . LYS A 1 320 ? 35.821 5.116 -33.117 1.00 88.75 320 LYS A C 1
ATOM 2470 O O . LYS A 1 320 ? 35.332 5.520 -34.172 1.00 88.75 320 LYS A O 1
ATOM 2475 N N . LYS A 1 321 ? 37.138 4.931 -32.961 1.00 93.06 321 LYS A N 1
ATOM 2476 C CA . LYS A 1 321 ? 38.104 5.126 -34.050 1.00 93.06 321 LYS A CA 1
ATOM 2477 C C . LYS A 1 321 ? 37.843 4.143 -35.192 1.00 93.06 321 LYS A C 1
ATOM 2479 O O . LYS A 1 321 ? 37.732 4.570 -36.336 1.00 93.06 321 LYS A O 1
ATOM 2484 N N . LEU A 1 322 ? 37.669 2.857 -34.882 1.00 92.06 322 LEU A N 1
ATOM 2485 C CA . LEU A 1 322 ? 37.360 1.825 -35.877 1.00 92.06 322 LEU A CA 1
ATOM 2486 C C . LEU A 1 322 ? 36.025 2.077 -36.586 1.00 92.06 322 LEU A C 1
ATOM 2488 O O . LEU A 1 322 ? 35.953 1.986 -37.807 1.00 92.06 322 LEU A O 1
ATOM 2492 N N . GLU A 1 323 ? 34.974 2.434 -35.849 1.00 91.19 323 GLU A N 1
ATOM 2493 C CA . GLU A 1 323 ? 33.663 2.753 -36.419 1.00 91.19 323 GLU A CA 1
ATOM 2494 C C . GLU A 1 323 ? 33.743 3.933 -37.389 1.00 91.19 323 GLU A C 1
ATOM 2496 O O . GLU A 1 323 ? 33.153 3.883 -38.470 1.00 91.19 323 GLU A O 1
ATOM 2501 N N . LYS A 1 324 ? 34.511 4.975 -37.044 1.00 91.69 324 LYS A N 1
ATOM 2502 C CA . LYS A 1 324 ? 34.733 6.131 -37.917 1.00 91.69 324 LYS A CA 1
ATOM 2503 C C . LYS A 1 324 ? 35.404 5.729 -39.232 1.00 91.69 324 LYS A C 1
ATOM 2505 O O . LYS A 1 324 ? 34.934 6.151 -40.288 1.00 91.69 324 LYS A O 1
ATOM 2510 N N . GLU A 1 325 ? 36.445 4.900 -39.176 1.00 93.31 325 GLU A N 1
ATOM 2511 C CA . GLU A 1 325 ? 37.142 4.398 -40.370 1.00 93.31 325 GLU A CA 1
ATOM 2512 C C . GLU A 1 325 ? 36.238 3.496 -41.226 1.00 93.31 325 GLU A C 1
ATOM 2514 O O . GLU A 1 325 ? 36.150 3.673 -42.441 1.00 93.31 325 GLU A O 1
ATOM 2519 N N . ILE A 1 326 ? 35.479 2.587 -40.600 1.00 91.06 326 ILE A N 1
ATOM 2520 C CA . ILE A 1 326 ? 34.509 1.724 -41.297 1.00 91.06 326 ILE A CA 1
ATOM 2521 C C . ILE A 1 326 ? 33.471 2.571 -42.035 1.00 91.06 326 ILE A C 1
ATOM 2523 O O . ILE A 1 326 ? 33.160 2.302 -43.193 1.00 91.06 326 ILE A O 1
ATOM 2527 N N . ILE A 1 327 ? 32.931 3.602 -41.382 1.00 89.81 327 ILE A N 1
ATOM 2528 C CA . ILE A 1 327 ? 31.938 4.494 -41.987 1.00 89.81 327 ILE A CA 1
ATOM 2529 C C . ILE A 1 327 ? 32.560 5.307 -43.127 1.00 89.81 327 ILE A C 1
ATOM 2531 O O . ILE A 1 327 ? 31.908 5.497 -44.153 1.00 89.81 327 ILE A O 1
ATOM 2535 N N . ALA A 1 328 ? 33.797 5.785 -42.975 1.00 89.44 328 ALA A N 1
ATOM 2536 C CA . ALA A 1 328 ? 34.499 6.511 -44.030 1.00 89.44 328 ALA A CA 1
ATOM 2537 C C . ALA A 1 328 ? 34.692 5.638 -45.280 1.00 89.44 328 ALA A C 1
ATOM 2539 O O . ALA A 1 328 ? 34.394 6.086 -46.387 1.00 89.44 328 ALA A O 1
ATOM 2540 N N . PHE A 1 329 ? 35.095 4.378 -45.098 1.00 89.38 329 PHE A N 1
ATOM 2541 C CA . PHE A 1 329 ? 35.239 3.415 -46.188 1.00 89.38 329 PHE A CA 1
ATOM 2542 C C . PHE A 1 329 ? 33.887 3.053 -46.822 1.00 89.38 329 PHE A C 1
ATOM 2544 O O . PHE A 1 329 ? 33.740 3.050 -48.042 1.00 89.38 329 PHE A O 1
ATOM 2551 N N . ALA A 1 330 ? 32.859 2.825 -46.003 1.00 88.31 330 ALA A N 1
ATOM 2552 C CA . ALA A 1 330 ? 31.536 2.416 -46.469 1.00 88.31 330 ALA A CA 1
ATOM 2553 C C . ALA A 1 330 ? 30.778 3.494 -47.261 1.00 88.31 330 ALA A C 1
ATOM 2555 O O . ALA A 1 330 ? 29.838 3.156 -47.974 1.00 88.31 330 ALA A O 1
ATOM 2556 N N . LYS A 1 331 ? 31.178 4.769 -47.174 1.00 87.00 331 LYS A N 1
ATOM 2557 C CA . LYS A 1 331 ? 30.614 5.857 -47.994 1.00 87.00 331 LYS A CA 1
ATOM 2558 C C . LYS A 1 331 ? 31.036 5.810 -49.465 1.00 87.00 331 LYS A C 1
ATOM 2560 O O . LYS A 1 331 ? 30.381 6.453 -50.278 1.00 87.00 331 LYS A O 1
ATOM 2565 N N . GLN A 1 332 ? 32.129 5.120 -49.792 1.00 83.38 332 GLN A N 1
ATOM 2566 C CA . GLN A 1 332 ? 32.663 5.039 -51.155 1.00 83.38 332 GLN A CA 1
ATOM 2567 C C . GLN A 1 332 ? 31.766 4.226 -52.111 1.00 83.38 332 GLN A C 1
ATOM 2569 O O . GLN A 1 332 ? 31.470 4.725 -53.197 1.00 83.38 332 GLN A O 1
ATOM 2574 N N . PRO A 1 333 ? 31.309 3.007 -51.755 1.00 79.12 333 PRO A N 1
ATOM 2575 C CA . PRO A 1 333 ? 30.399 2.243 -52.606 1.00 79.12 333 PRO A CA 1
ATOM 2576 C C . PRO A 1 333 ? 28.985 2.859 -52.684 1.00 79.12 333 PRO A C 1
ATOM 2578 O O . PRO A 1 333 ? 28.483 3.410 -51.696 1.00 79.12 333 PRO A O 1
ATOM 2581 N N . PRO A 1 334 ? 28.294 2.732 -53.837 1.00 82.75 334 PRO A N 1
ATOM 2582 C CA . PRO A 1 334 ? 26.924 3.211 -53.996 1.00 82.75 334 PRO A CA 1
ATOM 2583 C C . PRO A 1 334 ? 25.952 2.454 -53.076 1.00 82.75 334 PRO A C 1
ATOM 2585 O O . PRO A 1 334 ? 26.150 1.286 -52.747 1.00 82.75 334 PRO A O 1
ATOM 2588 N N . GLY A 1 335 ? 24.876 3.124 -52.653 1.00 86.88 335 GLY A N 1
ATOM 2589 C CA . GLY A 1 335 ? 23.819 2.524 -51.832 1.00 86.88 335 GLY A CA 1
ATOM 2590 C C . GLY A 1 335 ? 23.920 2.775 -50.323 1.00 86.88 335 GLY A C 1
ATOM 2591 O O . GLY A 1 335 ? 22.911 2.657 -49.629 1.00 86.88 335 GLY A O 1
ATOM 2592 N N . PHE A 1 336 ? 25.076 3.191 -49.791 1.00 92.25 336 PHE A N 1
ATOM 2593 C CA . PHE A 1 336 ? 25.243 3.450 -48.350 1.00 92.25 336 PHE A CA 1
ATOM 2594 C C . PHE A 1 336 ? 24.249 4.492 -47.807 1.00 92.25 336 PHE A C 1
ATOM 2596 O O . PHE A 1 336 ? 23.530 4.235 -46.839 1.00 92.25 336 PHE A O 1
ATOM 2603 N N . ASN A 1 337 ? 24.149 5.649 -48.470 1.00 90.94 337 ASN A N 1
ATOM 2604 C CA . ASN A 1 337 ? 23.224 6.718 -48.076 1.00 90.94 337 ASN A CA 1
ATOM 2605 C C . ASN A 1 337 ? 21.753 6.304 -48.257 1.00 90.94 337 ASN A C 1
ATOM 2607 O O . ASN A 1 337 ? 20.903 6.649 -47.434 1.00 90.94 337 ASN A O 1
ATOM 2611 N N . ASN A 1 338 ? 21.454 5.514 -49.292 1.00 92.81 338 ASN A N 1
ATOM 2612 C CA . ASN A 1 338 ? 20.120 4.970 -49.540 1.00 92.81 338 ASN A CA 1
ATOM 2613 C C . ASN A 1 338 ? 19.687 4.042 -48.400 1.00 92.81 338 ASN A C 1
ATOM 2615 O O . ASN A 1 338 ? 18.557 4.132 -47.929 1.00 92.81 338 ASN A O 1
ATOM 2619 N N . LEU A 1 339 ? 20.583 3.194 -47.891 1.00 93.00 339 LEU A N 1
ATOM 2620 C CA . LEU A 1 339 ? 20.274 2.324 -46.756 1.00 93.00 339 LEU A CA 1
ATOM 2621 C C . LEU A 1 339 ? 20.047 3.105 -45.464 1.00 93.00 339 LEU A C 1
ATOM 2623 O O . LEU A 1 339 ? 19.098 2.800 -44.748 1.00 93.00 339 LEU A O 1
ATOM 2627 N N . ILE A 1 340 ? 20.857 4.132 -45.188 1.00 92.75 340 ILE A N 1
ATOM 2628 C CA . ILE A 1 340 ? 20.685 4.991 -44.002 1.00 92.75 340 ILE A CA 1
ATOM 2629 C C . ILE A 1 340 ? 19.331 5.714 -44.012 1.00 92.75 340 ILE A C 1
ATOM 2631 O O . ILE A 1 340 ? 18.769 5.980 -42.951 1.00 92.75 340 ILE A O 1
ATOM 2635 N N . SER A 1 341 ? 18.767 5.999 -45.191 1.00 91.62 341 SER A N 1
ATOM 2636 C CA . SER A 1 341 ? 17.432 6.606 -45.282 1.00 91.62 341 SER A CA 1
ATOM 2637 C C . SER A 1 341 ? 16.313 5.713 -44.718 1.00 91.62 341 SER A C 1
ATOM 2639 O O . SER A 1 341 ? 15.267 6.210 -44.296 1.00 91.62 341 SER A O 1
ATOM 2641 N N . ILE A 1 342 ? 16.534 4.395 -44.639 1.00 92.06 342 ILE A N 1
ATOM 2642 C CA . ILE A 1 342 ? 15.586 3.452 -44.048 1.00 92.06 342 ILE A CA 1
ATOM 2643 C C . ILE A 1 342 ? 15.683 3.520 -42.519 1.00 92.06 342 ILE A C 1
ATOM 2645 O O . ILE A 1 342 ? 16.651 3.055 -41.911 1.00 92.06 342 ILE A O 1
ATOM 2649 N N . LYS A 1 343 ? 14.630 4.030 -41.867 1.00 87.31 343 LYS A N 1
ATOM 2650 C CA . LYS A 1 343 ? 14.541 4.059 -40.398 1.00 87.31 343 LYS A CA 1
ATOM 2651 C C . LYS A 1 343 ? 14.701 2.649 -39.819 1.00 87.31 343 LYS A C 1
ATOM 2653 O O . LYS A 1 343 ? 13.891 1.760 -40.069 1.00 87.31 343 LYS A O 1
ATOM 2658 N N . GLY A 1 344 ? 15.747 2.462 -39.019 1.00 85.81 344 GLY A N 1
ATOM 2659 C CA . GLY A 1 344 ? 16.136 1.165 -38.458 1.00 85.81 344 GLY A CA 1
ATOM 2660 C C . GLY A 1 344 ? 17.491 0.651 -38.943 1.00 85.81 344 GLY A C 1
ATOM 2661 O O . GLY A 1 344 ? 18.018 -0.270 -38.324 1.00 85.81 344 GLY A O 1
ATOM 2662 N N . ILE A 1 345 ? 18.081 1.262 -39.978 1.00 93.25 345 ILE A N 1
ATOM 2663 C CA . ILE A 1 345 ? 19.448 0.980 -40.431 1.00 93.25 345 ILE A CA 1
ATOM 2664 C C . ILE A 1 345 ? 20.367 2.141 -40.030 1.00 93.25 345 ILE A C 1
ATOM 2666 O O . ILE A 1 345 ? 20.244 3.253 -40.531 1.00 93.25 345 ILE A O 1
ATOM 2670 N N . GLY A 1 346 ? 21.300 1.878 -39.112 1.00 90.81 346 GLY A N 1
ATOM 2671 C CA . GLY A 1 346 ? 22.363 2.825 -38.746 1.00 90.81 346 GLY A CA 1
ATOM 2672 C C . GLY A 1 346 ? 23.598 2.703 -39.645 1.00 90.81 346 GLY A C 1
ATOM 2673 O O . GLY A 1 346 ? 23.733 1.731 -40.385 1.00 90.81 346 GLY A O 1
ATOM 2674 N N . ALA A 1 347 ? 24.543 3.640 -39.531 1.00 91.06 347 ALA A N 1
ATOM 2675 C CA . ALA A 1 347 ? 25.729 3.718 -40.395 1.00 91.06 347 ALA A CA 1
ATOM 2676 C C . ALA A 1 347 ? 26.574 2.426 -40.426 1.00 91.06 347 ALA A C 1
ATOM 2678 O O . ALA A 1 347 ? 26.931 1.947 -41.497 1.00 91.06 347 ALA A O 1
ATOM 2679 N N . ILE A 1 348 ? 26.825 1.798 -39.272 1.00 92.44 348 ILE A N 1
ATOM 2680 C CA . ILE A 1 348 ? 27.570 0.526 -39.199 1.00 92.44 348 ILE A CA 1
ATOM 2681 C C . ILE A 1 348 ? 26.777 -0.616 -39.844 1.00 92.44 348 ILE A C 1
ATOM 2683 O O . ILE A 1 348 ? 27.331 -1.453 -40.550 1.00 92.44 348 ILE A O 1
ATOM 2687 N N . SER A 1 349 ? 25.460 -0.658 -39.633 1.00 93.88 349 SER A N 1
ATOM 2688 C CA . SER A 1 349 ? 24.614 -1.691 -40.241 1.00 93.88 349 SER A CA 1
ATOM 2689 C C . SER A 1 349 ? 24.515 -1.518 -41.755 1.00 93.88 349 SER A C 1
ATOM 2691 O O . SER A 1 349 ? 24.566 -2.510 -42.476 1.00 93.88 349 SER A O 1
ATOM 2693 N N . ALA A 1 350 ? 24.452 -0.275 -42.241 1.00 94.38 350 ALA A N 1
ATOM 2694 C CA . ALA A 1 350 ? 24.549 0.042 -43.661 1.00 94.38 350 ALA A CA 1
ATOM 2695 C C . ALA A 1 350 ? 25.897 -0.418 -44.234 1.00 94.38 350 ALA A C 1
ATOM 2697 O O . ALA A 1 350 ? 25.904 -1.101 -45.252 1.00 94.38 350 ALA A O 1
ATOM 2698 N N . ALA A 1 351 ? 27.014 -0.151 -43.546 1.00 93.75 351 ALA A N 1
ATOM 2699 C CA . ALA A 1 351 ? 28.336 -0.642 -43.945 1.00 93.75 351 ALA A CA 1
ATOM 2700 C C . ALA A 1 351 ? 28.377 -2.176 -44.046 1.00 93.75 351 ALA A C 1
ATOM 2702 O O . ALA A 1 351 ? 28.837 -2.722 -45.046 1.00 93.75 351 ALA A O 1
ATOM 2703 N N . ILE A 1 352 ? 27.822 -2.879 -43.051 1.00 94.19 352 ILE A N 1
ATOM 2704 C CA . ILE A 1 352 ? 27.720 -4.345 -43.061 1.00 94.19 352 ILE A CA 1
ATOM 2705 C C . ILE A 1 352 ? 26.878 -4.829 -44.242 1.00 94.19 352 ILE A C 1
ATOM 2707 O O . ILE A 1 352 ? 27.247 -5.816 -44.874 1.00 94.19 352 ILE A O 1
ATOM 2711 N N . PHE A 1 353 ? 25.751 -4.180 -44.544 1.00 94.62 353 PHE A N 1
ATOM 2712 C CA . PHE A 1 353 ? 24.904 -4.582 -45.665 1.00 94.62 353 PHE A CA 1
ATOM 2713 C C . PHE A 1 353 ? 25.572 -4.328 -47.007 1.00 94.62 353 PHE A C 1
ATOM 2715 O O . PHE A 1 353 ? 25.575 -5.244 -47.816 1.00 94.62 353 PHE A O 1
ATOM 2722 N N . VAL A 1 354 ? 26.193 -3.168 -47.225 1.00 93.25 354 VAL A N 1
ATOM 2723 C CA . VAL A 1 354 ? 26.924 -2.896 -48.470 1.00 93.25 354 VAL A CA 1
ATOM 2724 C C . VAL A 1 354 ? 28.055 -3.908 -48.663 1.00 93.25 354 VAL A C 1
ATOM 2726 O O . VAL A 1 354 ? 28.146 -4.522 -49.719 1.00 93.25 354 VAL A O 1
ATOM 2729 N N . ALA A 1 355 ? 28.841 -4.185 -47.619 1.00 92.31 355 ALA A N 1
ATOM 2730 C CA . ALA A 1 355 ? 29.912 -5.181 -47.683 1.00 92.31 355 ALA A CA 1
ATOM 2731 C C . ALA A 1 355 ? 29.398 -6.623 -47.856 1.00 92.31 355 ALA A C 1
ATOM 2733 O O . ALA A 1 355 ? 30.050 -7.443 -48.492 1.00 92.31 355 ALA A O 1
ATOM 2734 N N . THR A 1 356 ? 28.239 -6.960 -47.278 1.00 93.06 356 THR A N 1
ATOM 2735 C CA . THR A 1 356 ? 27.660 -8.310 -47.386 1.00 93.06 356 THR A CA 1
ATOM 2736 C C . THR A 1 356 ? 27.016 -8.538 -48.751 1.00 93.06 356 THR A C 1
ATOM 2738 O O . THR A 1 356 ? 27.123 -9.641 -49.282 1.00 93.06 356 THR A O 1
ATOM 2741 N N . ILE A 1 357 ? 26.305 -7.534 -49.272 1.00 93.56 357 ILE A N 1
ATOM 2742 C CA . ILE A 1 357 ? 25.545 -7.610 -50.524 1.00 93.56 357 ILE A CA 1
ATOM 2743 C C . ILE A 1 357 ? 26.481 -7.490 -51.724 1.00 93.56 357 ILE A C 1
ATOM 2745 O O . ILE A 1 357 ? 26.304 -8.245 -52.671 1.00 93.56 357 ILE A O 1
ATOM 2749 N N . GLY A 1 358 ? 27.469 -6.591 -51.678 1.00 89.94 358 GLY A N 1
ATOM 2750 C CA . GLY A 1 358 ? 28.266 -6.260 -52.855 1.00 89.94 358 GLY A CA 1
ATOM 2751 C C . GLY A 1 358 ? 27.415 -5.525 -53.891 1.00 89.94 358 GLY A C 1
ATOM 2752 O O . GLY A 1 358 ? 26.711 -4.571 -53.545 1.00 89.94 358 GLY A O 1
ATOM 2753 N N . ASP A 1 359 ? 27.460 -5.971 -55.146 1.00 90.81 359 ASP A N 1
ATOM 2754 C CA . ASP A 1 359 ? 26.607 -5.427 -56.201 1.00 90.81 359 ASP A CA 1
ATOM 2755 C C . ASP A 1 359 ? 25.186 -6.001 -56.094 1.00 90.81 359 ASP A C 1
ATOM 2757 O O . ASP A 1 359 ? 24.951 -7.208 -56.141 1.00 90.81 359 ASP A O 1
ATOM 2761 N N . ILE A 1 360 ? 24.192 -5.119 -55.964 1.00 93.50 360 ILE A N 1
ATOM 2762 C CA . ILE A 1 360 ? 22.786 -5.527 -55.898 1.00 93.50 360 ILE A CA 1
ATOM 2763 C C . ILE A 1 360 ? 22.307 -6.193 -57.198 1.00 93.50 360 ILE A C 1
ATOM 2765 O O . ILE A 1 360 ? 21.343 -6.962 -57.172 1.00 93.50 360 ILE A O 1
ATOM 2769 N N . ASN A 1 361 ? 22.975 -5.928 -58.323 1.00 92.31 361 ASN A N 1
ATOM 2770 C CA . ASN A 1 361 ? 22.621 -6.482 -59.627 1.00 92.31 361 ASN A CA 1
ATOM 2771 C C . ASN A 1 361 ? 22.947 -7.976 -59.762 1.00 92.31 361 ASN A C 1
ATOM 2773 O O . ASN A 1 361 ? 22.335 -8.643 -60.597 1.00 92.31 361 ASN A O 1
ATOM 2777 N N . ASP A 1 362 ? 23.781 -8.530 -58.875 1.00 93.06 362 ASP A N 1
ATOM 2778 C CA . ASP A 1 362 ? 24.020 -9.978 -58.771 1.00 93.06 362 ASP A CA 1
ATOM 2779 C C . ASP A 1 362 ? 22.743 -10.749 -58.382 1.00 93.06 362 ASP A C 1
ATOM 2781 O O . ASP A 1 362 ? 22.624 -11.965 -58.572 1.00 93.06 362 ASP A O 1
ATOM 2785 N N . PHE A 1 363 ? 21.741 -10.041 -57.848 1.00 95.00 363 PHE A N 1
ATOM 2786 C CA . PHE A 1 363 ? 20.469 -10.602 -57.425 1.00 95.00 363 PHE A CA 1
ATOM 2787 C C . PHE A 1 363 ? 19.345 -10.232 -58.405 1.00 95.00 363 PHE A C 1
ATOM 2789 O O . PHE A 1 363 ? 18.888 -9.090 -58.506 1.00 95.00 363 PHE A O 1
ATOM 2796 N N . SER A 1 364 ? 18.804 -11.245 -59.084 1.00 93.88 364 SER A N 1
ATOM 2797 C CA . SER A 1 364 ? 17.674 -11.068 -60.008 1.00 93.88 364 SER A CA 1
ATOM 2798 C C . SER A 1 364 ? 16.389 -10.610 -59.308 1.00 93.88 364 SER A C 1
ATOM 2800 O O . SER A 1 364 ? 15.665 -9.772 -59.848 1.00 93.88 364 SER A O 1
ATOM 2802 N N . ASN A 1 365 ? 16.120 -11.108 -58.097 1.00 95.19 365 ASN A N 1
ATOM 2803 C CA . ASN A 1 365 ? 14.913 -10.819 -57.319 1.00 95.19 365 ASN A CA 1
ATOM 2804 C C . ASN A 1 365 ? 15.198 -10.773 -55.799 1.00 95.19 365 ASN A C 1
ATOM 2806 O O . ASN A 1 365 ? 16.227 -11.299 -55.346 1.00 95.19 365 ASN A O 1
ATOM 2810 N N . PRO A 1 366 ? 14.313 -10.159 -54.985 1.00 94.88 366 PRO A N 1
ATOM 2811 C CA . PRO A 1 366 ? 14.511 -10.063 -53.538 1.00 94.88 366 PRO A CA 1
ATOM 2812 C C . PRO A 1 366 ? 14.541 -11.432 -52.844 1.00 94.88 366 PRO A C 1
ATOM 2814 O O . PRO A 1 366 ? 15.195 -11.585 -51.810 1.00 94.88 366 PRO A O 1
ATOM 2817 N N . GLU A 1 367 ? 13.897 -12.462 -53.398 1.00 93.88 367 GLU A N 1
ATOM 2818 C CA . GLU A 1 367 ? 13.923 -13.813 -52.839 1.00 93.88 367 GLU A CA 1
ATOM 2819 C C . GLU A 1 367 ? 15.346 -14.387 -52.833 1.00 93.88 367 GLU A C 1
ATOM 2821 O O . GLU A 1 367 ? 15.757 -14.972 -51.824 1.00 93.88 367 GLU A O 1
ATOM 2826 N N . LYS A 1 368 ? 16.136 -14.167 -53.894 1.00 94.19 368 LYS A N 1
ATOM 2827 C CA . LYS A 1 368 ? 17.553 -14.570 -53.945 1.00 94.19 368 LYS A CA 1
ATOM 2828 C C . LYS A 1 368 ? 18.375 -13.869 -52.868 1.00 94.19 368 LYS A C 1
ATOM 2830 O O . LYS A 1 368 ? 19.153 -14.536 -52.185 1.00 94.19 368 LYS A O 1
ATOM 2835 N N . LEU A 1 369 ? 18.134 -12.578 -52.634 1.00 94.62 369 LEU A N 1
ATOM 2836 C CA . LEU A 1 369 ? 18.787 -11.839 -51.551 1.00 94.62 369 LEU A CA 1
ATOM 2837 C C . LEU A 1 369 ? 18.417 -12.418 -50.173 1.00 94.62 369 LEU A C 1
ATOM 2839 O O . LEU A 1 369 ? 19.285 -12.663 -49.334 1.00 94.62 369 LEU A O 1
ATOM 2843 N N . THR A 1 370 ? 17.138 -12.732 -49.937 1.00 93.75 370 THR A N 1
ATOM 2844 C CA . THR A 1 370 ? 16.716 -13.372 -48.675 1.00 93.75 370 THR A CA 1
ATOM 2845 C C . THR A 1 370 ? 17.323 -14.762 -48.477 1.00 93.75 370 THR A C 1
ATOM 2847 O O . THR A 1 370 ? 17.641 -15.146 -47.344 1.00 93.75 370 THR A O 1
ATOM 2850 N N . ALA A 1 371 ? 17.518 -15.517 -49.562 1.00 93.19 371 ALA A N 1
ATOM 2851 C CA . ALA A 1 371 ? 18.180 -16.813 -49.527 1.00 93.19 371 ALA A CA 1
ATOM 2852 C C . ALA A 1 371 ? 19.672 -16.676 -49.196 1.00 93.19 371 ALA A C 1
ATOM 2854 O O . ALA A 1 371 ? 20.178 -17.442 -48.372 1.00 93.19 371 ALA A O 1
ATOM 2855 N N . TYR A 1 372 ? 20.339 -15.669 -49.765 1.00 94.69 372 TYR A N 1
ATOM 2856 C CA . TYR A 1 372 ? 21.745 -15.353 -49.517 1.00 94.69 372 TYR A CA 1
ATOM 2857 C C . TYR A 1 372 ? 22.015 -14.960 -48.055 1.00 94.69 372 TYR A C 1
ATOM 2859 O O . TYR A 1 372 ? 22.966 -15.450 -47.452 1.00 94.69 372 TYR A O 1
ATOM 2867 N N . PHE A 1 373 ? 21.115 -14.200 -47.419 1.00 94.81 373 PHE A N 1
ATOM 2868 C CA . PHE A 1 373 ? 21.181 -13.909 -45.974 1.00 94.81 373 PHE A CA 1
ATOM 2869 C C . PHE A 1 373 ? 20.838 -15.116 -45.077 1.00 94.81 373 PHE A C 1
ATOM 2871 O O . PHE A 1 373 ? 20.990 -15.068 -43.849 1.00 94.81 373 PHE A O 1
ATOM 2878 N N . GLY A 1 374 ? 20.357 -16.217 -45.661 1.00 92.88 374 GLY A N 1
ATOM 2879 C CA . GLY A 1 374 ? 20.080 -17.459 -44.948 1.00 92.88 374 GLY A CA 1
ATOM 2880 C C . GLY A 1 374 ? 18.871 -17.399 -44.013 1.00 92.88 374 GLY A C 1
ATOM 2881 O O . GLY A 1 374 ? 18.816 -18.150 -43.036 1.00 92.88 374 GLY A O 1
ATOM 2882 N N . VAL A 1 375 ? 17.923 -16.494 -44.284 1.00 92.81 375 VAL A N 1
ATOM 2883 C CA . VAL A 1 375 ? 16.677 -16.313 -43.507 1.00 92.81 375 VAL A CA 1
ATOM 2884 C C . VAL A 1 375 ? 15.475 -17.053 -44.110 1.00 92.81 375 VAL A C 1
ATOM 2886 O O . VAL A 1 375 ? 14.365 -16.985 -43.584 1.00 92.81 375 VAL A O 1
ATOM 2889 N N . VAL A 1 376 ? 15.693 -17.792 -45.198 1.00 91.56 376 VAL A N 1
ATOM 2890 C CA . VAL A 1 376 ? 14.713 -18.709 -45.800 1.00 91.56 376 VAL A CA 1
ATOM 2891 C C . VAL A 1 376 ? 14.700 -20.053 -45.073 1.00 91.56 376 VAL A C 1
ATOM 2893 O O . VAL A 1 376 ? 15.702 -20.452 -44.480 1.00 91.56 376 VAL A O 1
ATOM 2896 N N . LEU A 1 377 ? 13.564 -20.752 -45.103 1.00 88.06 377 LEU A N 1
ATOM 2897 C CA . LEU A 1 377 ? 13.415 -22.072 -44.481 1.00 88.06 377 LEU A CA 1
ATOM 2898 C C . LEU A 1 377 ? 14.151 -23.137 -45.301 1.00 88.06 377 LEU A C 1
ATOM 2900 O O . LEU A 1 377 ? 14.170 -23.079 -46.528 1.00 88.06 377 LEU A O 1
ATOM 2904 N N . ARG A 1 378 ? 14.753 -24.114 -44.622 1.00 86.94 378 ARG A N 1
ATOM 2905 C CA . ARG A 1 378 ? 15.305 -25.305 -45.270 1.00 86.94 378 ARG A CA 1
ATOM 2906 C C . ARG A 1 378 ? 14.146 -26.198 -45.700 1.00 86.94 378 ARG A C 1
ATOM 2908 O O . ARG A 1 378 ? 13.318 -26.549 -44.865 1.00 86.94 378 ARG A O 1
ATOM 2915 N N . VAL A 1 379 ? 14.108 -26.570 -46.970 1.00 84.50 379 VAL A N 1
ATOM 2916 C CA . VAL A 1 379 ? 13.145 -27.537 -47.504 1.00 84.50 379 VAL A CA 1
ATOM 2917 C C . VAL A 1 379 ? 13.919 -28.794 -47.875 1.00 84.50 379 VAL A C 1
ATOM 2919 O O . VAL A 1 379 ? 14.938 -28.697 -48.557 1.00 84.50 379 VAL A O 1
ATOM 2922 N N . SER A 1 380 ? 13.474 -29.948 -47.382 1.00 78.81 380 SER A N 1
ATOM 2923 C CA . SER A 1 380 ? 13.957 -31.258 -47.819 1.00 78.81 380 SER A CA 1
ATOM 2924 C C . SER A 1 380 ? 12.805 -31.963 -48.512 1.00 78.81 380 SER A C 1
ATOM 2926 O O . SER A 1 380 ? 11.773 -32.217 -47.888 1.00 78.81 380 SER A O 1
ATOM 2928 N N . GLN A 1 381 ? 12.974 -32.236 -49.801 1.00 79.50 381 GLN A N 1
ATOM 2929 C CA . GLN A 1 381 ? 11.949 -32.834 -50.642 1.00 79.50 381 GLN A CA 1
ATOM 2930 C C . GLN A 1 381 ? 12.490 -34.133 -51.238 1.00 79.50 381 GLN A C 1
ATOM 2932 O O . GLN A 1 381 ? 13.486 -34.117 -51.956 1.00 79.50 381 GLN A O 1
ATOM 2937 N N . SER A 1 382 ? 11.840 -35.248 -50.915 1.00 74.31 382 SER A N 1
ATOM 2938 C CA . SER A 1 382 ? 11.943 -36.507 -51.658 1.00 74.31 382 SER A CA 1
ATOM 2939 C C . SER A 1 382 ? 10.685 -36.671 -52.519 1.00 74.31 382 SER A C 1
ATOM 2941 O O . SER A 1 382 ? 9.700 -35.967 -52.285 1.00 74.31 382 SER A O 1
ATOM 2943 N N . ASN A 1 383 ? 10.692 -37.584 -53.502 1.00 69.94 383 ASN A N 1
ATOM 2944 C CA . ASN A 1 383 ? 9.601 -37.762 -54.483 1.00 69.94 383 ASN A CA 1
ATOM 2945 C C . ASN A 1 383 ? 8.180 -37.884 -53.885 1.00 69.94 383 ASN A C 1
ATOM 2947 O O . ASN A 1 383 ? 7.216 -37.725 -54.625 1.00 69.94 383 ASN A O 1
ATOM 2951 N N . GLN A 1 384 ? 8.028 -38.149 -52.580 1.00 66.94 384 GLN A N 1
ATOM 2952 C CA . GLN A 1 384 ? 6.726 -38.288 -51.912 1.00 66.94 384 GLN A CA 1
ATOM 2953 C C . GLN A 1 384 ? 6.558 -37.469 -50.615 1.00 66.94 384 GLN A C 1
ATOM 2955 O O . GLN A 1 384 ? 5.454 -37.425 -50.079 1.00 66.94 384 GLN A O 1
ATOM 2960 N N . GLN A 1 385 ? 7.596 -36.803 -50.089 1.00 64.31 385 GLN A N 1
ATOM 2961 C CA . GLN A 1 385 ? 7.489 -36.029 -48.842 1.00 64.31 385 GLN A CA 1
ATOM 2962 C C . GLN A 1 385 ? 8.265 -34.711 -48.908 1.00 64.31 385 GLN A C 1
ATOM 2964 O O . GLN A 1 385 ? 9.454 -34.679 -49.224 1.00 64.31 385 GLN A O 1
ATOM 2969 N N . CYS A 1 386 ? 7.592 -33.616 -48.545 1.00 74.81 386 CYS A N 1
ATOM 2970 C CA . CYS A 1 386 ? 8.191 -32.297 -48.368 1.00 74.81 386 CYS A CA 1
ATOM 2971 C C . CYS A 1 386 ? 8.205 -31.943 -46.879 1.00 74.81 386 CYS A C 1
ATOM 2973 O O . CYS A 1 386 ? 7.156 -31.796 -46.253 1.00 74.81 386 CYS A O 1
ATOM 2975 N N . THR A 1 387 ? 9.399 -31.797 -46.306 1.00 77.31 387 THR A N 1
ATOM 2976 C CA . THR A 1 387 ? 9.580 -31.385 -44.910 1.00 77.31 387 THR A CA 1
ATOM 2977 C C . THR A 1 387 ? 10.194 -29.988 -44.843 1.00 77.31 387 THR A C 1
ATOM 2979 O O . THR A 1 387 ? 11.201 -29.684 -45.489 1.00 77.31 387 THR A O 1
ATOM 2982 N N . ILE A 1 388 ? 9.568 -29.109 -44.053 1.00 80.75 388 ILE A N 1
ATOM 2983 C CA . ILE A 1 388 ? 9.999 -27.721 -43.856 1.00 80.75 388 ILE A CA 1
ATOM 2984 C C . ILE A 1 388 ? 10.705 -27.617 -42.501 1.00 80.75 388 ILE A C 1
ATOM 2986 O O . ILE A 1 388 ? 10.100 -27.810 -41.448 1.00 80.75 388 ILE A O 1
ATOM 2990 N N . GLY A 1 389 ? 11.997 -27.299 -42.531 1.00 80.31 389 GLY A N 1
ATOM 2991 C CA . GLY A 1 389 ? 12.866 -27.197 -41.362 1.00 80.31 389 GLY A CA 1
ATOM 2992 C C . GLY A 1 389 ? 13.136 -25.762 -40.896 1.00 80.31 389 GLY A C 1
ATOM 2993 O O . GLY A 1 389 ? 12.439 -24.805 -41.233 1.00 80.31 389 GLY A O 1
ATOM 2994 N N . ARG A 1 390 ? 14.195 -25.603 -40.091 1.00 87.31 390 ARG A N 1
ATOM 2995 C CA . ARG A 1 390 ? 14.677 -24.299 -39.592 1.00 87.31 390 ARG A CA 1
ATOM 2996 C C . ARG A 1 390 ? 15.229 -23.430 -40.733 1.00 87.31 390 ARG A C 1
ATOM 2998 O O . ARG A 1 390 ? 15.451 -23.911 -41.842 1.00 87.31 390 ARG A O 1
ATOM 3005 N N . ILE A 1 391 ? 15.492 -22.152 -40.451 1.00 90.75 391 ILE A N 1
ATOM 3006 C CA . ILE A 1 391 ? 16.177 -21.271 -41.409 1.00 90.75 391 ILE A CA 1
ATOM 3007 C C . ILE A 1 391 ? 17.526 -21.855 -41.851 1.00 90.75 391 ILE A C 1
ATOM 3009 O O . ILE A 1 391 ? 18.202 -22.532 -41.072 1.00 90.75 391 ILE A O 1
ATOM 3013 N N . THR A 1 392 ? 17.931 -21.590 -43.092 1.00 90.62 392 THR A N 1
ATOM 3014 C CA . THR A 1 392 ? 19.132 -22.201 -43.679 1.00 90.62 392 THR A CA 1
ATOM 3015 C C . THR A 1 392 ? 20.424 -21.746 -43.009 1.00 90.62 392 THR A C 1
ATOM 3017 O O . THR A 1 392 ? 21.375 -22.525 -42.978 1.00 90.62 392 THR A O 1
ATOM 3020 N N . LYS A 1 393 ? 20.461 -20.517 -42.467 1.00 89.12 393 LYS A N 1
ATOM 3021 C CA . LYS A 1 393 ? 21.649 -19.861 -41.887 1.00 89.12 393 LYS A CA 1
ATOM 3022 C C . LYS A 1 393 ? 22.853 -19.774 -42.842 1.00 89.12 393 LYS A C 1
ATOM 3024 O O . LYS A 1 393 ? 23.970 -19.546 -42.381 1.00 89.12 393 LYS A O 1
ATOM 3029 N N . ARG A 1 394 ? 22.628 -19.926 -44.153 1.00 86.56 394 ARG A N 1
ATOM 3030 C CA . ARG A 1 394 ? 23.650 -19.743 -45.196 1.00 86.56 394 ARG A CA 1
ATOM 3031 C C . ARG A 1 394 ? 24.076 -18.270 -45.301 1.00 86.56 394 ARG A C 1
ATOM 3033 O O . ARG A 1 394 ? 23.356 -17.393 -44.828 1.00 86.56 394 ARG A O 1
ATOM 3040 N N . GLY A 1 395 ? 25.259 -18.026 -45.856 1.00 88.31 395 GLY A N 1
ATOM 3041 C CA . GLY A 1 395 ? 25.832 -16.685 -45.997 1.00 88.31 395 GLY A CA 1
ATOM 3042 C C . GLY A 1 395 ? 26.312 -16.058 -44.685 1.00 88.31 395 GLY A C 1
ATOM 3043 O O . GLY A 1 395 ? 26.445 -16.723 -43.653 1.00 88.31 395 GLY A O 1
ATOM 3044 N N . SER A 1 396 ? 26.573 -14.753 -44.740 1.00 92.94 396 SER A N 1
ATOM 3045 C CA . SER A 1 396 ? 27.220 -13.983 -43.675 1.00 92.94 396 SER A CA 1
ATOM 3046 C C . SER A 1 396 ? 26.455 -14.036 -42.345 1.00 92.94 396 SER A C 1
ATOM 3048 O O . SER A 1 396 ? 25.314 -13.572 -42.230 1.00 92.94 396 SER A O 1
ATOM 3050 N N . LYS A 1 397 ? 27.100 -14.573 -41.296 1.00 93.56 397 LYS A N 1
ATOM 3051 C CA . LYS A 1 397 ? 26.553 -14.562 -39.926 1.00 93.56 397 LYS A CA 1
ATOM 3052 C C . LYS A 1 397 ? 26.355 -13.127 -39.439 1.00 93.56 397 LYS A C 1
ATOM 3054 O O . LYS A 1 397 ? 25.320 -12.850 -38.830 1.00 93.56 397 LYS A O 1
ATOM 3059 N N . ILE A 1 398 ? 27.308 -12.236 -39.728 1.00 92.88 398 ILE A N 1
ATOM 3060 C CA . ILE A 1 398 ? 27.242 -10.831 -39.315 1.00 92.88 398 ILE A CA 1
ATOM 3061 C C . ILE A 1 398 ? 26.115 -10.102 -40.052 1.00 92.88 398 ILE A C 1
ATOM 3063 O O . ILE A 1 398 ? 25.257 -9.526 -39.393 1.00 92.88 398 ILE A O 1
ATOM 3067 N N . GLY A 1 399 ? 25.993 -10.267 -41.374 1.00 94.38 399 GLY A N 1
ATOM 3068 C CA . GLY A 1 399 ? 24.904 -9.678 -42.161 1.00 94.38 399 GLY A CA 1
ATOM 3069 C C . GLY A 1 399 ? 23.518 -10.128 -41.693 1.00 94.38 399 GLY A C 1
ATOM 3070 O O . GLY A 1 399 ? 22.628 -9.305 -41.479 1.00 94.38 399 GLY A O 1
ATOM 3071 N N . ARG A 1 400 ? 23.332 -11.428 -41.432 1.00 95.62 400 ARG A N 1
ATOM 3072 C CA . ARG A 1 400 ? 22.069 -11.956 -40.891 1.00 95.62 400 ARG A CA 1
ATOM 3073 C C . ARG A 1 400 ? 21.764 -11.438 -39.485 1.00 95.62 400 ARG A C 1
ATOM 3075 O O . ARG A 1 400 ? 20.608 -11.156 -39.182 1.00 95.62 400 ARG A O 1
ATOM 3082 N N . THR A 1 401 ? 22.773 -11.342 -38.623 1.00 94.19 401 THR A N 1
ATOM 3083 C CA . THR A 1 401 ? 22.587 -10.849 -37.250 1.00 94.19 401 THR A CA 1
ATOM 3084 C C . THR A 1 401 ? 22.194 -9.376 -37.272 1.00 94.19 401 THR A C 1
ATOM 3086 O O . THR A 1 401 ? 21.181 -9.014 -36.674 1.00 94.19 401 THR A O 1
ATOM 3089 N N . SER A 1 402 ? 22.913 -8.559 -38.044 1.00 95.00 402 SER A N 1
ATOM 3090 C CA . SER A 1 402 ? 22.605 -7.143 -38.244 1.00 95.00 402 SER A CA 1
ATOM 3091 C C . SER A 1 402 ? 21.217 -6.942 -38.839 1.00 95.00 402 SER A C 1
ATOM 3093 O O . SER A 1 402 ? 20.482 -6.084 -38.366 1.00 95.00 402 SER A O 1
ATOM 3095 N N . LEU A 1 403 ? 20.798 -7.777 -39.796 1.00 96.38 403 LEU A N 1
ATOM 3096 C CA . LEU A 1 403 ? 19.444 -7.739 -40.352 1.00 96.38 403 LEU A CA 1
ATOM 3097 C C . LEU A 1 403 ? 18.370 -7.925 -39.279 1.00 96.38 403 LEU A C 1
ATOM 3099 O O . LEU A 1 403 ? 17.422 -7.144 -39.220 1.00 96.38 403 LEU A O 1
ATOM 3103 N N . VAL A 1 404 ? 18.502 -8.945 -38.429 1.00 95.62 404 VAL A N 1
ATOM 3104 C CA . VAL A 1 404 ? 17.512 -9.210 -37.376 1.00 95.62 404 VAL A CA 1
ATOM 3105 C C . VAL A 1 404 ? 17.480 -8.065 -36.360 1.00 95.62 404 VAL A C 1
ATOM 3107 O O . VAL A 1 404 ? 16.393 -7.631 -35.986 1.00 95.62 404 VAL A O 1
ATOM 3110 N N . GLN A 1 405 ? 18.640 -7.526 -35.968 1.00 94.69 405 GLN A N 1
ATOM 3111 C CA . GLN A 1 405 ? 18.714 -6.366 -35.071 1.00 94.69 405 GLN A CA 1
ATOM 3112 C C . GLN A 1 405 ? 18.075 -5.119 -35.695 1.00 94.69 405 GLN A C 1
ATOM 3114 O O . GLN A 1 405 ? 17.204 -4.502 -35.083 1.00 94.69 405 GLN A O 1
ATOM 3119 N N . CYS A 1 406 ? 18.411 -4.797 -36.946 1.00 95.81 406 CYS A N 1
ATOM 3120 C CA . CYS A 1 406 ? 17.800 -3.680 -37.668 1.00 95.81 406 CYS A CA 1
ATOM 3121 C C . CYS A 1 406 ? 16.288 -3.865 -37.816 1.00 95.81 406 CYS A C 1
ATOM 3123 O O . CYS A 1 406 ? 15.545 -2.900 -37.697 1.00 95.81 406 CYS A O 1
ATOM 3125 N N . THR A 1 407 ? 15.808 -5.099 -38.005 1.00 95.81 407 THR A N 1
ATOM 3126 C CA . THR A 1 407 ? 14.370 -5.394 -38.106 1.00 95.81 407 THR A CA 1
ATOM 3127 C C . THR A 1 407 ? 13.639 -5.080 -36.796 1.00 95.81 407 THR A C 1
ATOM 3129 O O . THR A 1 407 ? 12.563 -4.484 -36.829 1.00 95.81 407 THR A O 1
ATOM 3132 N N . TRP A 1 408 ? 14.221 -5.421 -35.637 1.00 95.19 408 TRP A N 1
ATOM 3133 C CA . TRP A 1 408 ? 13.655 -5.052 -34.332 1.00 95.19 408 TRP A CA 1
ATOM 3134 C C . TRP A 1 408 ? 13.529 -3.541 -34.167 1.00 95.19 408 TRP A C 1
ATOM 3136 O O . TRP A 1 408 ? 12.516 -3.051 -33.669 1.00 95.19 408 TRP A O 1
ATOM 3146 N N . ILE A 1 409 ? 14.541 -2.795 -34.610 1.00 91.88 409 ILE A N 1
ATOM 3147 C CA . ILE A 1 409 ? 14.518 -1.334 -34.573 1.00 91.88 409 ILE A CA 1
ATOM 3148 C C . ILE A 1 409 ? 13.474 -0.801 -35.561 1.00 91.88 409 ILE A C 1
ATOM 3150 O O . ILE A 1 409 ? 12.653 0.026 -35.176 1.00 91.88 409 ILE A O 1
ATOM 3154 N N . ALA A 1 410 ? 13.452 -1.309 -36.793 1.00 91.19 410 ALA A N 1
ATOM 3155 C CA . ALA A 1 410 ? 12.553 -0.868 -37.854 1.00 91.19 410 ALA A CA 1
ATOM 3156 C C . ALA A 1 410 ? 11.073 -1.030 -37.473 1.00 91.19 410 ALA A C 1
ATOM 3158 O O . ALA A 1 410 ? 10.283 -0.129 -37.725 1.00 91.19 410 ALA A O 1
ATOM 3159 N N . ILE A 1 411 ? 10.693 -2.107 -36.774 1.00 93.69 411 ILE A N 1
ATOM 3160 C CA . ILE A 1 411 ? 9.323 -2.315 -36.259 1.00 93.69 411 ILE A CA 1
ATOM 3161 C C . ILE A 1 411 ? 8.876 -1.197 -35.297 1.00 93.69 411 ILE A C 1
ATOM 3163 O O . ILE A 1 411 ? 7.682 -0.928 -35.175 1.00 93.69 411 ILE A O 1
ATOM 3167 N N . ARG A 1 412 ? 9.803 -0.521 -34.608 1.00 89.44 412 ARG A N 1
ATOM 3168 C CA . ARG A 1 412 ? 9.453 0.591 -33.707 1.00 89.44 412 ARG A CA 1
ATOM 3169 C C . ARG A 1 412 ? 9.080 1.865 -34.462 1.00 89.44 412 ARG A C 1
ATOM 3171 O O . ARG A 1 412 ? 8.297 2.652 -33.942 1.00 89.44 412 ARG A O 1
ATOM 3178 N N . TYR A 1 413 ? 9.617 2.052 -35.667 1.00 86.00 413 TYR A N 1
ATOM 3179 C CA . TYR A 1 413 ? 9.465 3.285 -36.443 1.00 86.00 413 TYR A CA 1
ATOM 3180 C C . TYR A 1 413 ? 8.579 3.140 -37.680 1.00 86.00 413 TYR A C 1
ATOM 3182 O O . TYR A 1 413 ? 8.004 4.133 -38.109 1.00 86.00 413 TYR A O 1
ATOM 3190 N N . SER A 1 414 ? 8.476 1.935 -38.243 1.00 88.06 414 SER A N 1
ATOM 3191 C CA . SER A 1 414 ? 7.700 1.623 -39.441 1.00 88.06 414 SER A CA 1
ATOM 3192 C C . SER A 1 414 ? 6.328 1.067 -39.060 1.00 88.06 414 SER A C 1
ATOM 3194 O O . SER A 1 414 ? 6.246 -0.082 -38.601 1.00 88.06 414 SER A O 1
ATOM 3196 N N . PRO A 1 415 ? 5.228 1.815 -39.277 1.00 88.69 415 PRO A N 1
ATOM 3197 C CA . PRO A 1 415 ? 3.883 1.301 -39.036 1.00 88.69 415 PRO A CA 1
ATOM 3198 C C . PRO A 1 415 ? 3.589 0.047 -39.867 1.00 88.69 415 PRO A C 1
ATOM 3200 O O . PRO A 1 415 ? 2.983 -0.899 -39.368 1.00 88.69 415 PRO A O 1
ATOM 3203 N N . TYR A 1 416 ? 4.090 -0.009 -41.106 1.00 89.50 416 TYR A N 1
ATOM 3204 C CA . TYR A 1 416 ? 3.919 -1.158 -41.996 1.00 89.50 416 TYR A CA 1
ATOM 3205 C C . TYR A 1 416 ? 4.566 -2.433 -41.437 1.00 89.50 416 TYR A C 1
ATOM 3207 O O . TYR A 1 416 ? 3.902 -3.468 -41.304 1.00 89.50 416 TYR A O 1
ATOM 3215 N N . LEU A 1 417 ? 5.850 -2.372 -41.060 1.00 91.69 417 LEU A N 1
ATOM 3216 C CA . LEU A 1 417 ? 6.551 -3.542 -40.520 1.00 91.69 417 LEU A CA 1
ATOM 3217 C C . LEU A 1 417 ? 5.996 -3.953 -39.153 1.00 91.69 417 LEU A C 1
ATOM 3219 O O . LEU A 1 417 ? 5.931 -5.152 -38.870 1.00 91.69 417 LEU A O 1
ATOM 3223 N N . LYS A 1 418 ? 5.552 -2.989 -38.335 1.00 92.69 418 LYS A N 1
ATOM 3224 C CA . LYS A 1 418 ? 4.889 -3.250 -37.051 1.00 92.69 418 LYS A CA 1
ATOM 3225 C C . LYS A 1 418 ? 3.585 -4.014 -37.224 1.00 92.69 418 LYS A C 1
ATOM 3227 O O . LYS A 1 418 ? 3.418 -5.067 -36.609 1.00 92.69 418 LYS A O 1
ATOM 3232 N N . SER A 1 419 ? 2.699 -3.532 -38.093 1.00 90.19 419 SER A N 1
ATOM 3233 C CA . SER A 1 419 ? 1.418 -4.185 -38.375 1.00 90.19 419 SER A CA 1
ATOM 3234 C C . SER A 1 419 ? 1.619 -5.599 -38.931 1.00 90.19 419 SER A C 1
ATOM 3236 O O . SER A 1 419 ? 0.958 -6.540 -38.487 1.00 90.19 419 SER A O 1
ATOM 3238 N N . PHE A 1 420 ? 2.590 -5.795 -39.832 1.00 92.44 420 PHE A N 1
ATOM 3239 C CA . PHE A 1 420 ? 2.923 -7.129 -40.342 1.00 92.44 420 PHE A CA 1
ATOM 3240 C C . PHE A 1 420 ? 3.476 -8.061 -39.253 1.00 92.44 420 PHE A C 1
ATOM 3242 O O . PHE A 1 420 ? 3.050 -9.214 -39.148 1.00 92.44 420 PHE A O 1
ATOM 3249 N N . TYR A 1 421 ? 4.407 -7.571 -38.429 1.00 94.50 421 TYR A N 1
ATOM 3250 C CA . TYR A 1 421 ? 4.987 -8.340 -37.330 1.00 94.50 421 TYR A CA 1
ATOM 3251 C C . TYR A 1 421 ? 3.911 -8.811 -36.346 1.00 94.50 421 TYR A C 1
ATOM 3253 O O . TYR A 1 421 ? 3.839 -10.006 -36.057 1.00 94.50 421 TYR A O 1
ATOM 3261 N N . GLU A 1 422 ? 3.040 -7.911 -35.881 1.00 93.62 422 GLU A N 1
ATOM 3262 C CA . GLU A 1 422 ? 1.968 -8.260 -34.942 1.00 93.62 422 GLU A CA 1
ATOM 3263 C C . GLU A 1 422 ? 0.974 -9.257 -35.558 1.00 93.62 422 GLU A C 1
ATOM 3265 O O . GLU A 1 422 ? 0.566 -10.212 -34.892 1.00 93.62 422 GLU A O 1
ATOM 3270 N N . HIS A 1 423 ? 0.653 -9.129 -36.852 1.00 91.62 423 HIS A N 1
ATOM 3271 C CA . HIS A 1 423 ? -0.195 -10.102 -37.547 1.00 91.62 423 HIS A CA 1
ATOM 3272 C C . HIS A 1 423 ? 0.417 -11.513 -37.550 1.00 91.62 423 HIS A C 1
ATOM 3274 O O . HIS A 1 423 ? -0.254 -12.495 -37.222 1.00 91.62 423 HIS A O 1
ATOM 3280 N N . VAL A 1 424 ? 1.698 -11.642 -37.908 1.00 92.06 424 VAL A N 1
ATOM 3281 C CA . VAL A 1 424 ? 2.369 -12.952 -37.949 1.00 92.06 424 VAL A CA 1
ATOM 3282 C C . VAL A 1 424 ? 2.586 -13.503 -36.538 1.00 92.06 424 VAL A C 1
ATOM 3284 O O . VAL A 1 424 ? 2.428 -14.707 -36.319 1.00 92.06 424 VAL A O 1
ATOM 3287 N N . LYS A 1 425 ? 2.901 -12.637 -35.569 1.00 95.19 425 LYS A N 1
ATOM 3288 C CA . LYS A 1 425 ? 3.116 -12.997 -34.163 1.00 95.19 425 LYS A CA 1
ATOM 3289 C C . LYS A 1 425 ? 1.877 -13.646 -33.558 1.00 95.19 425 LYS A C 1
ATOM 3291 O O . LYS A 1 425 ? 2.029 -14.693 -32.933 1.00 95.19 425 LYS A O 1
ATOM 3296 N N . LYS A 1 426 ? 0.678 -13.108 -33.825 1.00 92.06 426 LYS A N 1
ATOM 3297 C CA . LYS A 1 426 ? -0.601 -13.695 -33.380 1.00 92.06 426 LYS A CA 1
ATOM 3298 C C . LYS A 1 426 ? -0.766 -15.160 -33.801 1.00 92.06 426 LYS A C 1
ATOM 3300 O O . LYS A 1 426 ? -1.308 -15.948 -33.041 1.00 92.06 426 LYS A O 1
ATOM 3305 N N . LYS A 1 427 ? -0.280 -15.542 -34.990 1.00 90.88 427 LYS A N 1
ATOM 3306 C CA . LYS A 1 427 ? -0.455 -16.900 -35.543 1.00 90.88 427 LYS A CA 1
ATOM 3307 C C . LYS A 1 427 ? 0.715 -17.848 -35.270 1.00 90.88 427 LYS A C 1
ATOM 3309 O O . LYS A 1 427 ? 0.531 -19.059 -35.256 1.00 90.88 427 LYS A O 1
ATOM 3314 N N . ARG A 1 428 ? 1.946 -17.331 -35.178 1.00 88.25 428 ARG A N 1
ATOM 3315 C CA . ARG A 1 428 ? 3.178 -18.149 -35.253 1.00 88.25 428 ARG A CA 1
ATOM 3316 C C . ARG A 1 428 ? 4.208 -17.849 -34.159 1.00 88.25 428 ARG A C 1
ATOM 3318 O O . ARG A 1 428 ? 5.259 -18.490 -34.142 1.00 88.25 428 ARG A O 1
ATOM 3325 N N . GLY A 1 429 ? 3.921 -16.909 -33.261 1.00 90.25 429 GLY A N 1
ATOM 3326 C CA . GLY A 1 429 ? 4.812 -16.495 -32.179 1.00 90.25 429 GLY A CA 1
ATOM 3327 C C . GLY A 1 429 ? 5.911 -15.514 -32.608 1.00 90.25 429 GLY A C 1
ATOM 3328 O O . GLY A 1 429 ? 6.233 -15.366 -33.790 1.00 90.25 429 GLY A O 1
ATOM 3329 N N . SER A 1 430 ? 6.507 -14.849 -31.615 1.00 90.00 430 SER A N 1
ATOM 3330 C CA . SER A 1 430 ? 7.470 -13.743 -31.783 1.00 90.00 430 SER A CA 1
ATOM 3331 C C . SER A 1 430 ? 8.699 -14.121 -32.626 1.00 90.00 430 SER A C 1
ATOM 3333 O O . SER A 1 430 ? 9.023 -13.448 -33.605 1.00 90.00 430 SER A O 1
ATOM 3335 N N . ALA A 1 431 ? 9.333 -15.260 -32.324 1.00 87.06 431 ALA A N 1
ATOM 3336 C CA . ALA A 1 431 ? 10.556 -15.692 -33.005 1.00 87.06 431 ALA A CA 1
ATOM 3337 C C . ALA A 1 431 ? 10.356 -15.967 -34.507 1.00 87.06 431 ALA A C 1
ATOM 3339 O O . ALA A 1 431 ? 11.242 -15.698 -35.316 1.00 87.06 431 ALA A O 1
ATOM 3340 N N . LYS A 1 432 ? 9.190 -16.488 -34.910 1.00 91.00 432 LYS A N 1
ATOM 3341 C CA . LYS A 1 432 ? 8.875 -16.708 -36.332 1.00 91.00 432 LYS A CA 1
ATOM 3342 C C . LYS A 1 432 ? 8.441 -15.409 -37.010 1.00 91.00 432 LYS A C 1
ATOM 3344 O O . LYS A 1 432 ? 8.769 -15.200 -38.177 1.00 91.00 432 LYS A O 1
ATOM 3349 N N . ALA A 1 433 ? 7.745 -14.537 -36.281 1.00 93.94 433 ALA A N 1
ATOM 3350 C CA . ALA A 1 433 ? 7.313 -13.240 -36.780 1.00 93.94 433 ALA A CA 1
ATOM 3351 C C . ALA A 1 433 ? 8.496 -12.340 -37.142 1.00 93.94 433 ALA A C 1
ATOM 3353 O O . ALA A 1 433 ? 8.520 -11.820 -38.252 1.00 93.94 433 ALA A O 1
ATOM 3354 N N . ILE A 1 434 ? 9.519 -12.232 -36.286 1.00 95.56 434 ILE A N 1
ATOM 3355 C CA . ILE A 1 434 ? 10.674 -11.372 -36.580 1.00 95.56 434 ILE A CA 1
ATOM 3356 C C . ILE A 1 434 ? 11.434 -11.822 -37.834 1.00 95.56 434 ILE A C 1
ATOM 3358 O O . ILE A 1 434 ? 11.825 -10.991 -38.646 1.00 95.56 434 ILE A O 1
ATOM 3362 N N . ILE A 1 435 ? 11.580 -13.133 -38.054 1.00 94.56 435 ILE A N 1
ATOM 3363 C CA . ILE A 1 435 ? 12.227 -13.672 -39.261 1.00 94.56 435 ILE A CA 1
ATOM 3364 C C . ILE A 1 435 ? 11.378 -13.408 -40.510 1.00 94.56 435 ILE A C 1
ATOM 3366 O O . ILE A 1 435 ? 11.918 -13.064 -41.562 1.00 94.56 435 ILE A O 1
ATOM 3370 N N . ALA A 1 436 ? 10.052 -13.533 -40.414 1.00 93.62 436 ALA A N 1
ATOM 3371 C CA . ALA A 1 436 ? 9.158 -13.180 -41.514 1.00 93.62 436 ALA A CA 1
ATOM 3372 C C . ALA A 1 436 ? 9.245 -11.682 -41.850 1.00 93.62 436 ALA A C 1
ATOM 3374 O O . ALA A 1 436 ? 9.326 -11.321 -43.025 1.00 93.62 436 ALA A O 1
ATOM 3375 N N . THR A 1 437 ? 9.284 -10.816 -40.833 1.00 95.75 437 THR A N 1
ATOM 3376 C CA . THR A 1 437 ? 9.450 -9.370 -41.014 1.00 95.75 437 THR A CA 1
ATOM 3377 C C . THR A 1 437 ? 10.823 -9.037 -41.591 1.00 95.75 437 THR A C 1
ATOM 3379 O O . THR A 1 437 ? 10.897 -8.232 -42.509 1.00 95.75 437 THR A O 1
ATOM 3382 N N . ALA A 1 438 ? 11.893 -9.714 -41.162 1.00 95.88 438 ALA A N 1
ATOM 3383 C CA . ALA A 1 438 ? 13.243 -9.528 -41.696 1.00 95.88 438 ALA A CA 1
ATOM 3384 C C . ALA A 1 438 ? 13.335 -9.861 -43.197 1.00 95.88 438 ALA A C 1
ATOM 3386 O O . ALA A 1 438 ? 14.025 -9.175 -43.947 1.00 95.88 438 ALA A O 1
ATOM 3387 N N . ARG A 1 439 ? 12.593 -10.874 -43.669 1.00 95.50 439 ARG A N 1
ATOM 3388 C CA . ARG A 1 439 ? 12.484 -11.185 -45.107 1.00 95.50 439 ARG A CA 1
ATOM 3389 C C . ARG A 1 439 ? 11.805 -10.060 -45.890 1.00 95.50 439 ARG A C 1
ATOM 3391 O O . ARG A 1 439 ? 12.292 -9.682 -46.953 1.00 95.50 439 ARG A O 1
ATOM 3398 N N . LYS A 1 440 ? 10.713 -9.499 -45.358 1.00 93.88 440 LYS A N 1
ATOM 3399 C CA . LYS A 1 440 ? 10.073 -8.313 -45.952 1.00 93.88 440 LYS A CA 1
ATOM 3400 C C . LYS A 1 440 ? 10.995 -7.098 -45.917 1.00 93.88 440 LYS A C 1
ATOM 3402 O O . LYS A 1 440 ? 11.073 -6.374 -46.899 1.00 93.88 440 LYS A O 1
ATOM 3407 N N . PHE A 1 441 ? 11.738 -6.918 -44.832 1.00 95.19 441 PHE A N 1
ATOM 3408 C CA . PHE A 1 441 ? 12.684 -5.820 -44.688 1.00 95.19 441 PHE A CA 1
ATOM 3409 C C . PHE A 1 441 ? 13.828 -5.901 -45.710 1.00 95.19 441 PHE A C 1
ATOM 3411 O O . PHE A 1 441 ? 14.171 -4.896 -46.323 1.00 95.19 441 PHE A O 1
ATOM 3418 N N . LEU A 1 442 ? 14.336 -7.104 -46.003 1.00 95.50 442 LEU A N 1
ATOM 3419 C CA . LEU A 1 442 ? 15.273 -7.319 -47.115 1.00 95.50 442 LEU A CA 1
ATOM 3420 C C . LEU A 1 442 ? 14.675 -6.994 -48.484 1.00 95.50 442 LEU A C 1
ATOM 3422 O O . LEU A 1 442 ? 15.401 -6.563 -49.370 1.00 95.50 442 LEU A O 1
ATOM 3426 N N . THR A 1 443 ? 13.368 -7.184 -48.665 1.00 94.69 443 THR A N 1
ATOM 3427 C CA . THR A 1 443 ? 12.699 -6.797 -49.915 1.00 94.69 443 THR A CA 1
ATOM 3428 C C . THR A 1 443 ? 12.721 -5.277 -50.081 1.00 94.69 443 THR A C 1
ATOM 3430 O O . THR A 1 443 ? 13.027 -4.781 -51.160 1.00 94.69 443 THR A O 1
ATOM 3433 N N . THR A 1 444 ? 12.480 -4.532 -48.997 1.00 93.12 444 THR A N 1
ATOM 3434 C CA . THR A 1 444 ? 12.644 -3.073 -48.980 1.00 93.12 444 THR A CA 1
ATOM 3435 C C . THR A 1 444 ? 14.083 -2.674 -49.303 1.00 93.12 444 THR A C 1
ATOM 3437 O O . THR A 1 444 ? 14.298 -1.868 -50.200 1.00 93.12 444 THR A O 1
ATOM 3440 N N . ILE A 1 445 ? 15.068 -3.280 -48.631 1.00 94.75 445 ILE A N 1
ATOM 3441 C CA . ILE A 1 445 ? 16.499 -3.034 -48.877 1.00 94.75 445 ILE A CA 1
ATOM 3442 C C . ILE A 1 445 ? 16.863 -3.283 -50.348 1.00 94.75 445 ILE A C 1
ATOM 3444 O O . ILE A 1 445 ? 17.526 -2.449 -50.959 1.00 94.75 445 ILE A O 1
ATOM 3448 N N . PHE A 1 446 ? 16.393 -4.392 -50.926 1.00 96.19 446 PHE A N 1
ATOM 3449 C CA . PHE A 1 446 ? 16.647 -4.755 -52.319 1.00 96.19 446 PHE A CA 1
ATOM 3450 C C . PHE A 1 446 ? 16.177 -3.671 -53.291 1.00 96.19 446 PHE A C 1
ATOM 3452 O O . PHE A 1 446 ? 16.969 -3.203 -54.103 1.00 96.19 446 PHE A O 1
ATOM 3459 N N . TYR A 1 447 ? 14.916 -3.239 -53.198 1.00 95.00 447 TYR A N 1
ATOM 3460 C CA . TYR A 1 447 ? 14.382 -2.223 -54.110 1.00 95.00 447 TYR A CA 1
ATOM 3461 C C . TYR A 1 447 ? 14.986 -0.840 -53.874 1.00 95.00 447 TYR A C 1
ATOM 3463 O O . TYR A 1 447 ? 15.228 -0.114 -54.835 1.00 95.00 447 TYR A O 1
ATOM 3471 N N . THR A 1 448 ? 15.283 -0.493 -52.620 1.00 93.62 448 THR A N 1
ATOM 3472 C CA . THR A 1 448 ? 15.970 0.760 -52.294 1.00 93.62 448 THR A CA 1
ATOM 3473 C C . THR A 1 448 ? 17.344 0.830 -52.958 1.00 93.62 448 THR A C 1
ATOM 3475 O O . THR A 1 448 ? 17.682 1.858 -53.539 1.00 93.62 448 THR A O 1
ATOM 3478 N N . LEU A 1 449 ? 18.113 -0.262 -52.923 1.00 94.06 449 LEU A N 1
ATOM 3479 C CA . LEU A 1 449 ? 19.420 -0.336 -53.575 1.00 94.06 449 LEU A CA 1
ATOM 3480 C C . LEU A 1 449 ? 19.300 -0.404 -55.101 1.00 94.06 449 LEU A C 1
ATOM 3482 O O . LEU A 1 449 ? 19.930 0.388 -55.793 1.00 94.06 449 LEU A O 1
ATOM 3486 N N . LYS A 1 450 ? 18.460 -1.303 -55.628 1.00 93.50 450 LYS A N 1
ATOM 3487 C CA . LYS A 1 450 ? 18.327 -1.554 -57.072 1.00 93.50 450 LYS A CA 1
ATOM 3488 C C . LYS A 1 450 ? 17.852 -0.329 -57.851 1.00 93.50 450 LYS A C 1
ATOM 3490 O O . LYS A 1 450 ? 18.310 -0.099 -58.962 1.00 93.50 450 LYS A O 1
ATOM 3495 N N . ASN A 1 451 ? 16.963 0.465 -57.258 1.00 92.12 451 ASN A N 1
ATOM 3496 C CA . ASN A 1 451 ? 16.424 1.668 -57.890 1.00 92.12 451 ASN A CA 1
ATOM 3497 C C . ASN A 1 451 ? 17.108 2.962 -57.420 1.00 92.12 451 ASN A C 1
ATOM 3499 O O . ASN A 1 451 ? 16.672 4.050 -57.795 1.00 92.12 451 ASN A O 1
ATOM 3503 N N . ASN A 1 452 ? 18.139 2.860 -56.574 1.00 90.25 452 ASN A N 1
ATOM 3504 C CA . ASN A 1 452 ? 18.836 4.000 -55.978 1.00 90.25 452 ASN A CA 1
ATOM 3505 C C . ASN A 1 452 ? 17.885 5.004 -55.283 1.00 90.25 452 ASN A C 1
ATOM 3507 O O . ASN A 1 452 ? 18.015 6.221 -55.413 1.00 90.25 452 ASN A O 1
ATOM 3511 N N . TRP A 1 453 ? 16.890 4.497 -54.552 1.00 92.00 453 TRP A N 1
ATOM 3512 C CA . TRP A 1 453 ? 15.857 5.321 -53.919 1.00 92.00 453 TRP A CA 1
ATOM 3513 C C . TRP A 1 453 ? 16.292 5.891 -52.571 1.00 92.00 453 TRP A C 1
ATOM 3515 O O . TRP A 1 453 ? 17.084 5.294 -51.845 1.00 92.00 453 TRP A O 1
ATOM 3525 N N . VAL A 1 454 ? 15.702 7.026 -52.196 1.00 89.38 454 VAL A N 1
ATOM 3526 C CA . VAL A 1 454 ? 15.682 7.500 -50.808 1.00 89.38 454 VAL A CA 1
ATOM 3527 C C . VAL A 1 454 ? 14.374 7.025 -50.187 1.00 89.38 454 VAL A C 1
ATOM 3529 O O . VAL A 1 454 ? 13.290 7.426 -50.612 1.00 89.38 454 VAL A O 1
ATOM 3532 N N . PHE A 1 455 ? 14.466 6.142 -49.200 1.00 86.81 455 PHE A N 1
ATOM 3533 C CA . PHE A 1 455 ? 13.305 5.522 -48.587 1.00 86.81 455 PHE A CA 1
ATOM 3534 C C . PHE A 1 455 ? 12.612 6.486 -47.619 1.00 86.81 455 PHE A C 1
ATOM 3536 O O . PHE A 1 455 ? 13.236 7.073 -46.736 1.00 86.81 455 PHE A O 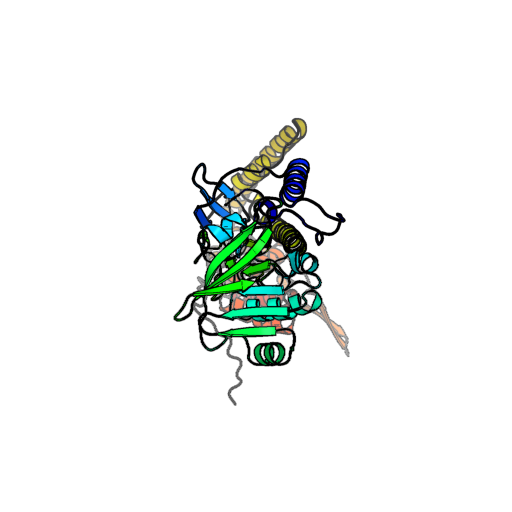1
ATOM 3543 N N . LYS A 1 456 ? 11.291 6.614 -47.759 1.00 83.81 456 LYS A N 1
ATOM 3544 C CA . LYS A 1 456 ? 10.416 7.280 -46.792 1.00 83.81 456 LYS A CA 1
ATOM 3545 C C . LYS A 1 456 ? 9.319 6.306 -46.396 1.00 83.81 456 LYS A C 1
ATOM 3547 O O . LYS A 1 456 ? 8.653 5.739 -47.256 1.00 83.81 456 LYS A O 1
ATOM 3552 N N . ASP A 1 457 ? 9.168 6.102 -45.094 1.00 79.44 457 ASP A N 1
ATOM 3553 C CA . ASP A 1 457 ? 8.181 5.170 -44.555 1.00 79.44 457 ASP A CA 1
ATOM 3554 C C . ASP A 1 457 ? 6.771 5.779 -44.532 1.00 79.44 457 ASP A C 1
ATOM 3556 O O . ASP A 1 457 ? 6.598 6.998 -44.615 1.00 79.44 457 ASP A O 1
ATOM 3560 N N . PHE A 1 458 ? 5.763 4.926 -44.377 1.00 77.50 458 PHE A N 1
ATOM 3561 C CA . PHE A 1 458 ? 4.368 5.337 -44.267 1.00 77.50 458 PHE A CA 1
ATOM 3562 C C . PHE A 1 458 ? 4.124 6.120 -42.972 1.00 77.50 458 PHE A C 1
ATOM 3564 O O . PHE A 1 458 ? 4.626 5.763 -41.907 1.00 77.50 458 PHE A O 1
ATOM 3571 N N . THR A 1 459 ? 3.287 7.157 -43.038 1.00 71.31 459 THR A N 1
ATOM 3572 C CA . THR A 1 459 ? 2.858 7.914 -41.850 1.00 71.31 459 THR A CA 1
ATOM 3573 C C . THR A 1 459 ? 1.826 7.145 -41.022 1.00 71.31 459 THR A C 1
ATOM 3575 O O . THR A 1 459 ? 1.851 7.213 -39.794 1.00 71.31 459 THR A O 1
ATOM 3578 N N . LYS A 1 460 ? 0.947 6.376 -41.677 1.00 68.25 460 LYS A N 1
ATOM 3579 C CA . LYS A 1 460 ? -0.020 5.443 -41.075 1.00 68.25 460 LYS A CA 1
ATOM 3580 C C . LYS A 1 460 ? -0.192 4.224 -41.988 1.00 68.25 460 LYS A C 1
ATOM 3582 O O . LYS A 1 460 ? -0.134 4.365 -43.206 1.00 68.25 460 LYS A O 1
ATOM 3587 N N . PHE A 1 461 ? -0.389 3.038 -41.409 1.00 74.56 461 PHE A N 1
ATOM 3588 C CA . PHE A 1 461 ? -0.635 1.807 -42.168 1.00 74.56 461 PHE A CA 1
ATOM 3589 C C . PHE A 1 461 ? -1.547 0.850 -41.393 1.00 74.56 461 PHE A C 1
ATOM 3591 O O . PHE A 1 461 ? -1.182 0.378 -40.311 1.00 74.56 461 PHE A O 1
ATOM 3598 N N . GLU A 1 462 ? -2.696 0.519 -41.979 1.00 65.75 462 GLU A N 1
ATOM 3599 C CA . GLU A 1 462 ? -3.649 -0.458 -41.450 1.00 65.75 462 GLU A CA 1
ATOM 3600 C C . GLU A 1 462 ? -3.728 -1.672 -42.376 1.00 65.75 462 GLU A C 1
ATOM 3602 O O . GLU A 1 462 ? -3.771 -1.559 -43.600 1.00 65.75 462 GLU A O 1
ATOM 3607 N N . PHE A 1 463 ? -3.697 -2.863 -41.780 1.00 59.34 463 PHE A N 1
ATOM 3608 C CA . PHE A 1 463 ? -3.726 -4.117 -42.521 1.00 59.34 463 PHE A CA 1
ATOM 3609 C C . PHE A 1 463 ? -5.187 -4.506 -42.777 1.00 59.34 463 PHE A C 1
ATOM 3611 O O . PHE A 1 463 ? -5.816 -5.129 -41.924 1.00 59.34 463 PHE A O 1
ATOM 3618 N N . PHE A 1 464 ? -5.732 -4.141 -43.938 1.00 57.34 464 PHE A N 1
ATOM 3619 C CA . PHE A 1 464 ? -7.077 -4.554 -44.338 1.00 57.34 464 PHE A CA 1
ATOM 3620 C C . PHE A 1 464 ? -7.058 -6.019 -44.777 1.00 57.34 464 PHE A C 1
ATOM 3622 O O . PHE A 1 464 ? -6.579 -6.362 -45.857 1.00 57.34 464 PHE A O 1
ATOM 3629 N N . THR A 1 465 ? -7.570 -6.913 -43.934 1.00 51.28 465 THR A N 1
ATOM 3630 C CA . THR A 1 465 ? -8.001 -8.229 -44.404 1.00 51.28 465 THR A CA 1
ATOM 3631 C C . THR A 1 465 ? -9.396 -8.056 -44.974 1.00 51.28 465 THR A C 1
ATOM 3633 O O . THR A 1 465 ? -10.300 -7.697 -44.226 1.00 51.28 465 THR A O 1
ATOM 3636 N N . GLY A 1 466 ? -9.574 -8.285 -46.274 1.00 47.97 466 GLY A N 1
ATOM 3637 C CA . GLY A 1 466 ? -10.900 -8.371 -46.874 1.00 47.97 466 GLY A CA 1
ATOM 3638 C C . GLY A 1 466 ? -11.734 -9.440 -46.165 1.00 47.97 466 GLY A C 1
ATOM 3639 O O . GLY A 1 466 ? -11.613 -10.623 -46.457 1.00 47.97 466 GLY A O 1
ATOM 3640 N N . GLN A 1 467 ? -12.544 -9.000 -45.210 1.00 43.75 467 GLN A N 1
ATOM 3641 C CA . GLN A 1 467 ? -13.832 -9.576 -44.854 1.00 43.75 467 GLN A CA 1
ATOM 3642 C C . GLN A 1 467 ? -14.846 -8.448 -45.046 1.00 43.75 467 GLN A C 1
ATOM 3644 O O . GLN A 1 467 ? -15.300 -7.809 -44.104 1.00 43.75 467 GLN A O 1
ATOM 3649 N N . GLN A 1 468 ? -15.113 -8.148 -46.313 1.00 40.72 468 GLN A N 1
ATOM 3650 C CA . GLN A 1 468 ? -16.358 -7.529 -46.746 1.00 40.72 468 GLN A CA 1
ATOM 3651 C C . GLN A 1 468 ? -16.955 -8.452 -47.801 1.00 40.72 468 GLN A C 1
ATOM 3653 O O . GLN A 1 468 ? -16.680 -8.306 -48.989 1.00 40.72 468 GLN A O 1
ATOM 3658 N N . SER A 1 469 ? -17.643 -9.487 -47.328 1.00 34.12 469 SER A N 1
ATOM 3659 C CA . SER A 1 469 ? -18.953 -10.004 -47.763 1.00 34.12 469 SER A CA 1
ATOM 3660 C C . SER A 1 469 ? -19.228 -11.295 -47.002 1.00 34.12 469 SER A C 1
ATOM 3662 O O . SER A 1 469 ? -18.326 -12.163 -46.968 1.00 34.12 469 SER A O 1
#

InterPro domains:
  IPR003346 Transposase IS116/IS110/IS902, C-terminal [PF02371] (338-422)
  IPR008255 Pyridine nucleotide-disulphide oxidoreductase, class-II, active site [PS00573] (102-122)
  IPR023753 FAD/NAD(P)-binding domain [PF07992] (40-261)
  IPR036188 FAD/NAD(P)-binding domain superfamily [G3DSA:3.50.50.60] (1-269)
  IPR036188 FAD/NAD(P)-binding domain superfamily [G3DSA:3.50.50.60] (84-206)
  IPR036188 FAD/NAD(P)-binding domain superfamily [SSF51905] (55-272)
  IPR050097 Ferredoxin--NADP reductase type 2 [PTHR48105] (2-275)